Protein AF-A0A9Y3VKE6-F1 (afdb_monomer_lite)

Radius of gyration: 91.49 Å; chains: 1; bounding box: 164×76×269 Å

pLDDT: mean 77.73, std 25.49, range [24.27, 98.69]

Foldseek 3Di:
DVVVVVVVVVVVVVVVVVVVVVVVVVVVVVCVVCVVVVVVVVVVVVVVVVVVVVVVVVVVVVVVVVVLVVLVVVLVVVCVVCVVVVNDPCNVVSVVVNVVVVVVVVVVVVVVVVVVVVVVVVVVVVVVVVVVVVVVVVVVVVVVVVVVVVVVVVVVVVVVVVVVVVVVVVVVVVVVVVVVVVVVVVVVVVVVVVVVVVVVVVVVVVVVVVVVVVVVVVVVVVVVVVVVVVVVVVVVVVVVVVVVVVVVVVVVVVVVVVVVVVVVVVVVVVVVVVVVVVVVVVVVVVVPPPDDDDDDDDDDDDDDDDDDDDDDDDDDDDDDDDDDDDDDDDDDDDDDDYDDYDDDDDDDDDDDDDDDDDDDDDDDDDDDDDDDDDDDDDDDDD

Structure (mmCIF, N/CA/C/O backbone):
data_AF-A0A9Y3VKE6-F1
#
_entry.id   AF-A0A9Y3VKE6-F1
#
loop_
_atom_site.group_PDB
_atom_site.id
_atom_site.type_symbol
_atom_site.label_atom_id
_atom_site.label_alt_id
_atom_site.label_comp_id
_atom_site.label_asym_id
_atom_site.label_entity_id
_atom_site.label_seq_id
_atom_site.pdbx_PDB_ins_code
_atom_site.Cartn_x
_atom_site.Cartn_y
_atom_site.Cartn_z
_atom_site.occupancy
_atom_site.B_iso_or_equiv
_atom_site.auth_seq_id
_atom_site.auth_comp_id
_atom_site.auth_asym_id
_atom_site.auth_atom_id
_atom_site.pdbx_PDB_model_num
ATOM 1 N N . MET A 1 1 ? -15.336 -32.122 2.899 1.00 68.00 1 MET A N 1
ATOM 2 C CA . MET A 1 1 ? -15.770 -31.440 1.660 1.00 68.00 1 MET A CA 1
ATOM 3 C C . MET A 1 1 ? -15.171 -30.043 1.487 1.00 68.00 1 MET A C 1
ATOM 5 O O . MET A 1 1 ? -14.269 -29.913 0.678 1.00 68.00 1 MET A O 1
ATOM 9 N N . MET A 1 2 ? -15.582 -28.998 2.226 1.00 76.81 2 MET A N 1
ATOM 10 C CA . MET A 1 2 ? -15.046 -27.628 2.015 1.00 76.81 2 MET A CA 1
ATOM 11 C C . MET A 1 2 ? -13.521 -27.511 2.219 1.00 76.81 2 MET A C 1
ATOM 13 O O . MET A 1 2 ? -12.844 -26.881 1.415 1.00 76.81 2 MET A O 1
ATOM 17 N N . LEU A 1 3 ? -12.967 -28.160 3.251 1.00 85.62 3 LEU A N 1
ATOM 18 C CA . LEU A 1 3 ? -11.519 -28.154 3.521 1.00 85.62 3 LEU A CA 1
ATOM 19 C C . LEU A 1 3 ? -10.708 -28.905 2.454 1.00 85.62 3 LEU A C 1
ATOM 21 O O . LEU A 1 3 ? -9.633 -28.457 2.075 1.00 85.62 3 LEU A O 1
ATOM 25 N N . GLU A 1 4 ? -11.242 -30.008 1.932 1.00 89.69 4 GLU A N 1
ATOM 26 C CA . GLU A 1 4 ? -10.601 -30.796 0.869 1.00 89.69 4 GLU A CA 1
ATOM 27 C C . GLU A 1 4 ? -10.610 -30.036 -0.459 1.00 89.69 4 GLU A C 1
ATOM 29 O O . GLU A 1 4 ? -9.604 -30.013 -1.158 1.00 89.69 4 GLU A O 1
ATOM 34 N N . VAL A 1 5 ? -11.707 -29.340 -0.779 1.00 89.50 5 VAL A N 1
ATOM 35 C CA . VAL A 1 5 ? -11.789 -28.472 -1.964 1.00 89.50 5 VAL A CA 1
ATOM 36 C C . VAL A 1 5 ? -10.788 -27.317 -1.865 1.00 89.50 5 VAL A C 1
ATOM 38 O O . VAL A 1 5 ? -10.131 -26.997 -2.853 1.00 89.50 5 VAL A O 1
ATOM 41 N N . SER A 1 6 ? -10.621 -26.714 -0.686 1.00 91.69 6 SER A N 1
ATOM 42 C CA . SER A 1 6 ? -9.603 -25.678 -0.468 1.00 91.69 6 SER A CA 1
ATOM 43 C C . SER A 1 6 ? -8.174 -26.226 -0.557 1.00 91.69 6 SER A C 1
ATOM 45 O O . SER A 1 6 ? -7.322 -25.584 -1.166 1.00 91.69 6 SER A O 1
ATOM 47 N N . ALA A 1 7 ? -7.913 -27.422 -0.020 1.00 92.69 7 ALA A N 1
ATOM 48 C CA . ALA A 1 7 ? -6.606 -28.074 -0.110 1.00 92.69 7 ALA A CA 1
ATOM 49 C C . ALA A 1 7 ? -6.239 -28.437 -1.559 1.00 92.69 7 ALA A C 1
ATOM 51 O O . ALA A 1 7 ? -5.121 -28.172 -1.994 1.00 92.69 7 ALA A O 1
ATOM 52 N N . LEU A 1 8 ? -7.193 -28.967 -2.331 1.00 94.75 8 LEU A N 1
ATOM 53 C CA . LEU A 1 8 ? -6.999 -29.275 -3.749 1.00 94.75 8 LEU A CA 1
ATOM 54 C C . LEU A 1 8 ? -6.775 -28.008 -4.581 1.00 94.75 8 LEU A C 1
ATOM 56 O O . LEU A 1 8 ? -5.893 -27.989 -5.431 1.00 94.75 8 LEU A O 1
ATOM 60 N N . ARG A 1 9 ? -7.509 -26.920 -4.311 1.00 93.81 9 ARG A N 1
ATOM 61 C CA . ARG A 1 9 ? -7.275 -25.625 -4.976 1.00 93.81 9 ARG A CA 1
ATOM 62 C C . ARG A 1 9 ? -5.885 -25.062 -4.676 1.00 93.81 9 ARG A C 1
ATOM 64 O O . ARG A 1 9 ? -5.246 -24.546 -5.584 1.00 93.81 9 ARG A O 1
ATOM 71 N N . ALA A 1 10 ? -5.406 -25.192 -3.439 1.00 92.56 10 ALA A N 1
ATOM 72 C CA . ALA A 1 10 ? -4.054 -24.776 -3.071 1.00 92.56 10 ALA A CA 1
ATOM 73 C C . ALA A 1 10 ? -2.979 -25.628 -3.767 1.00 92.56 10 ALA A C 1
ATOM 75 O O . ALA A 1 10 ? -1.988 -25.086 -4.247 1.00 92.56 10 ALA A O 1
ATOM 76 N N . GLN A 1 11 ? -3.191 -26.944 -3.880 1.00 95.06 11 GLN A N 1
ATOM 77 C CA . GLN A 1 11 ? -2.286 -27.829 -4.621 1.00 95.06 11 GLN A CA 1
ATOM 78 C C . GLN A 1 11 ? -2.259 -27.517 -6.120 1.00 95.06 11 GLN A C 1
ATOM 80 O O . GLN A 1 11 ? -1.184 -27.499 -6.707 1.00 95.06 11 GLN A O 1
ATOM 85 N N . VAL A 1 12 ? -3.411 -27.234 -6.737 1.00 95.50 12 VAL A N 1
ATOM 86 C CA . VAL A 1 12 ? -3.474 -26.819 -8.148 1.00 95.50 12 VAL A CA 1
ATOM 87 C C . VAL A 1 12 ? -2.719 -25.509 -8.356 1.00 95.50 12 VAL A C 1
ATOM 89 O O . VAL A 1 12 ? -1.879 -25.447 -9.244 1.00 95.50 12 VAL A O 1
ATOM 92 N N . ALA A 1 13 ? -2.936 -24.508 -7.499 1.00 94.00 13 ALA A N 1
ATOM 93 C CA . ALA A 1 13 ? -2.214 -23.239 -7.581 1.00 94.00 13 ALA A CA 1
ATOM 94 C C . ALA A 1 13 ? -0.691 -23.419 -7.426 1.00 94.00 13 ALA A C 1
ATOM 96 O O . ALA A 1 13 ? 0.078 -22.834 -8.183 1.00 94.00 13 ALA A O 1
ATOM 97 N N . HIS A 1 14 ? -0.251 -24.273 -6.497 1.00 95.44 14 HIS A N 1
ATOM 98 C CA . HIS A 1 14 ? 1.167 -24.595 -6.317 1.00 95.44 14 HIS A CA 1
ATOM 99 C C . HIS A 1 14 ? 1.769 -25.278 -7.551 1.00 95.44 14 HIS A C 1
ATOM 101 O O . HIS A 1 14 ? 2.845 -24.905 -8.005 1.00 95.44 14 HIS A O 1
ATOM 107 N N . LEU A 1 15 ? 1.070 -26.261 -8.125 1.00 96.69 15 LEU A N 1
ATOM 108 C CA . LEU A 1 15 ? 1.522 -26.955 -9.334 1.00 96.69 15 LEU A CA 1
ATOM 109 C C . LEU A 1 15 ? 1.546 -26.027 -10.558 1.00 96.69 15 LEU A C 1
ATOM 111 O O . LEU A 1 15 ? 2.424 -26.154 -11.409 1.00 96.69 15 LEU A O 1
ATOM 115 N N . GLU A 1 16 ? 0.602 -25.090 -10.656 1.00 96.19 16 GLU A N 1
ATOM 116 C CA . GLU A 1 16 ? 0.608 -24.048 -11.686 1.00 96.19 16 GLU A CA 1
ATOM 117 C C . GLU A 1 16 ? 1.823 -23.123 -11.535 1.00 96.19 16 GLU A C 1
ATOM 119 O O . GLU A 1 16 ? 2.489 -22.825 -12.528 1.00 96.19 16 GLU A O 1
ATOM 124 N N . GLU A 1 17 ? 2.168 -22.731 -10.308 1.00 94.69 17 GLU A N 1
ATOM 125 C CA . GLU A 1 17 ? 3.349 -21.914 -10.015 1.00 94.69 17 GLU A CA 1
ATOM 126 C C . GLU A 1 17 ? 4.661 -22.665 -10.303 1.00 94.69 17 GLU A C 1
ATOM 128 O O . GLU A 1 17 ? 5.557 -22.127 -10.955 1.00 94.69 17 GLU A O 1
ATOM 133 N N . GLU A 1 18 ? 4.770 -23.937 -9.912 1.00 95.44 18 GLU A N 1
ATOM 134 C CA . GLU A 1 18 ? 5.919 -24.789 -10.248 1.00 95.44 18 GLU A CA 1
ATOM 135 C C . GLU A 1 18 ? 6.073 -24.986 -11.757 1.00 95.44 18 GLU A C 1
ATOM 137 O O . GLU A 1 18 ? 7.188 -24.921 -12.277 1.00 95.44 18 GLU A O 1
ATOM 142 N N . LYS A 1 19 ? 4.965 -25.184 -12.479 1.00 95.94 19 LYS A N 1
ATOM 143 C CA . LYS A 1 19 ? 4.977 -25.279 -13.940 1.00 95.94 19 LYS A CA 1
ATOM 144 C C . LYS A 1 19 ? 5.529 -23.996 -14.562 1.00 95.94 19 LYS A C 1
ATOM 146 O O . LYS A 1 19 ? 6.413 -24.084 -15.412 1.00 95.94 19 LYS A O 1
ATOM 151 N N . ILE A 1 20 ? 5.039 -22.829 -14.137 1.00 95.81 20 ILE A N 1
ATOM 152 C CA . ILE A 1 20 ? 5.522 -21.531 -14.630 1.00 95.81 20 ILE A CA 1
ATOM 153 C C . ILE A 1 20 ? 7.021 -21.384 -14.336 1.00 95.81 20 ILE A C 1
ATOM 155 O O . ILE A 1 20 ? 7.796 -21.078 -15.241 1.00 95.81 20 ILE A O 1
ATOM 159 N N . ASN A 1 21 ? 7.455 -21.700 -13.114 1.00 95.88 21 ASN A N 1
ATOM 160 C CA . ASN A 1 21 ? 8.865 -21.641 -12.724 1.00 95.88 21 ASN A CA 1
ATOM 161 C C . ASN A 1 21 ? 9.752 -22.564 -13.578 1.00 95.88 21 ASN A C 1
ATOM 163 O O . ASN A 1 21 ? 10.841 -22.170 -14.003 1.00 95.88 21 ASN A O 1
ATOM 167 N N . LEU A 1 22 ? 9.302 -23.789 -13.861 1.00 96.00 22 LEU A N 1
ATOM 168 C CA . LEU A 1 22 ? 10.032 -24.734 -14.708 1.00 96.00 22 LEU A CA 1
ATOM 169 C C . LEU A 1 22 ? 10.090 -24.271 -16.168 1.00 96.00 22 LEU A C 1
ATOM 171 O O . LEU A 1 22 ? 11.137 -24.399 -16.804 1.00 96.00 22 LEU A O 1
ATOM 175 N N . GLU A 1 23 ? 9.005 -23.710 -16.703 1.00 95.44 23 GLU A N 1
ATOM 176 C CA . GLU A 1 23 ? 8.977 -23.128 -18.049 1.00 95.44 23 GLU A CA 1
ATOM 177 C C . GLU A 1 23 ? 9.938 -21.933 -18.166 1.00 95.44 23 GLU A C 1
ATOM 179 O O . GLU A 1 23 ? 10.671 -21.821 -19.154 1.00 95.44 23 GLU A O 1
ATOM 184 N N . GLU A 1 24 ? 10.010 -21.080 -17.141 1.00 94.94 24 GLU A N 1
ATOM 185 C CA . GLU A 1 24 ? 10.963 -19.971 -17.075 1.00 94.94 24 GLU A CA 1
ATOM 186 C C . GLU A 1 24 ? 12.415 -20.458 -17.013 1.00 94.94 24 GLU A C 1
ATOM 188 O O . GLU A 1 24 ? 13.258 -19.980 -17.779 1.00 94.94 24 GLU A O 1
ATOM 193 N N . GLN A 1 25 ? 12.714 -21.444 -16.162 1.00 95.06 25 GLN A N 1
ATOM 194 C CA . GLN A 1 25 ? 14.045 -22.054 -16.073 1.00 95.06 25 GLN A CA 1
ATOM 195 C C . GLN A 1 25 ? 14.454 -22.715 -17.390 1.00 95.06 25 GLN A C 1
ATOM 197 O O . GLN A 1 25 ? 15.571 -22.511 -17.873 1.00 95.06 25 GLN A O 1
ATOM 202 N N . LEU A 1 26 ? 13.545 -23.457 -18.024 1.00 94.12 26 LEU A N 1
ATOM 203 C CA . LEU A 1 26 ? 13.772 -24.034 -19.343 1.00 94.12 26 LEU A CA 1
ATOM 204 C C . LEU A 1 26 ? 14.081 -22.917 -20.352 1.00 94.12 26 LEU A C 1
ATOM 206 O O . LEU A 1 26 ? 15.098 -22.970 -21.045 1.00 94.12 26 LEU A O 1
ATOM 210 N N . GLY A 1 27 ? 13.279 -21.851 -20.375 1.00 94.56 27 GLY A N 1
ATOM 211 C CA . GLY A 1 27 ? 13.509 -20.680 -21.218 1.00 94.56 27 GLY A CA 1
ATOM 212 C C . GLY A 1 27 ? 14.872 -20.013 -20.987 1.00 94.56 27 GLY A C 1
ATOM 213 O O . GLY A 1 27 ? 15.529 -19.612 -21.953 1.00 94.56 27 GLY A O 1
ATOM 214 N N . LEU A 1 28 ? 15.328 -19.921 -19.735 1.00 94.31 28 LEU A N 1
ATOM 215 C CA . LEU A 1 28 ? 16.652 -19.404 -19.379 1.00 94.31 28 LEU A CA 1
ATOM 216 C C . LEU A 1 28 ? 17.769 -20.316 -19.889 1.00 94.31 28 LEU A C 1
ATOM 218 O O . LEU A 1 28 ? 18.656 -19.834 -20.589 1.00 94.31 28 LEU A O 1
ATOM 222 N N . THR A 1 29 ? 17.691 -21.626 -19.649 1.00 93.69 29 THR A N 1
ATOM 223 C CA . THR A 1 29 ? 18.711 -22.579 -20.126 1.00 93.69 29 THR A CA 1
ATOM 224 C C . THR A 1 29 ? 18.818 -22.606 -21.656 1.00 93.69 29 THR A C 1
ATOM 226 O O . THR A 1 29 ? 19.921 -22.681 -22.204 1.00 93.69 29 THR A O 1
ATOM 229 N N . PHE A 1 30 ? 17.698 -22.468 -22.377 1.00 93.88 30 PHE A N 1
ATOM 230 C CA . PHE A 1 30 ? 17.709 -22.294 -23.832 1.00 93.88 30 PHE A CA 1
ATOM 231 C C . PHE A 1 30 ? 18.416 -20.997 -24.235 1.00 93.88 30 PHE A C 1
ATOM 233 O O . PHE A 1 30 ? 19.289 -21.010 -25.105 1.00 93.88 30 PHE A O 1
ATOM 240 N N . LYS A 1 31 ? 18.092 -19.871 -23.592 1.00 92.94 31 LYS A N 1
ATOM 241 C CA . LYS A 1 31 ? 18.770 -18.598 -23.868 1.00 92.94 31 LYS A CA 1
ATOM 242 C C . LYS A 1 31 ? 20.269 -18.699 -23.591 1.00 92.94 31 LYS A C 1
ATOM 244 O O . LYS A 1 31 ? 21.055 -18.291 -24.438 1.00 92.94 31 LYS A O 1
ATOM 249 N N . GLU A 1 32 ? 20.682 -19.291 -22.479 1.00 94.00 32 GLU A N 1
ATOM 250 C CA . GLU A 1 32 ? 22.095 -19.469 -22.127 1.00 94.00 32 GLU A CA 1
ATOM 251 C C . GLU A 1 32 ? 22.866 -20.294 -23.162 1.00 94.00 32 GLU A C 1
ATOM 253 O O . GLU A 1 32 ? 23.988 -19.933 -23.516 1.00 94.00 32 GLU A O 1
ATOM 258 N N . ARG A 1 33 ? 22.260 -21.357 -23.707 1.00 93.44 33 ARG A N 1
ATOM 259 C CA . ARG A 1 33 ? 22.900 -22.211 -24.721 1.00 93.44 33 ARG A CA 1
ATOM 260 C C . ARG A 1 33 ? 22.969 -21.555 -26.097 1.00 93.44 33 ARG A C 1
ATOM 262 O O . ARG A 1 33 ? 24.006 -21.604 -26.755 1.00 93.44 33 ARG A O 1
ATOM 269 N N . TYR A 1 34 ? 21.873 -20.951 -26.552 1.00 93.00 34 TYR A N 1
ATOM 270 C CA . TYR A 1 34 ? 21.755 -20.506 -27.944 1.00 93.00 34 TYR A CA 1
ATOM 271 C C . TYR A 1 34 ? 22.132 -19.039 -28.151 1.00 93.00 34 TYR A C 1
ATOM 273 O O . TYR A 1 34 ? 22.625 -18.682 -29.219 1.00 93.00 34 TYR A O 1
ATOM 281 N N . HIS A 1 35 ? 21.966 -18.172 -27.153 1.00 93.69 35 HIS A N 1
ATOM 282 C CA . HIS A 1 35 ? 22.247 -16.746 -27.308 1.00 93.69 35 HIS A CA 1
ATOM 283 C C . HIS A 1 35 ? 23.732 -16.433 -27.589 1.00 93.69 35 HIS A C 1
ATOM 285 O O . HIS A 1 35 ? 23.993 -15.609 -28.471 1.00 93.69 35 HIS A O 1
ATOM 291 N N . PRO A 1 36 ? 24.725 -17.082 -26.942 1.00 95.25 36 PRO A N 1
ATOM 292 C CA . PRO A 1 36 ? 26.133 -16.905 -27.303 1.00 95.25 36 PRO A CA 1
ATOM 293 C C . PRO A 1 36 ? 26.433 -17.379 -28.727 1.00 95.25 36 PRO A C 1
ATOM 295 O O . PRO A 1 36 ? 27.157 -16.699 -29.452 1.00 95.25 36 PRO A O 1
ATOM 298 N N . LEU A 1 37 ? 25.832 -18.497 -29.152 1.00 96.50 37 LEU A N 1
ATOM 299 C CA . LEU A 1 37 ? 26.001 -19.043 -30.499 1.00 96.50 37 LEU A CA 1
ATOM 300 C C . LEU A 1 37 ? 25.438 -18.093 -31.561 1.00 96.50 37 LEU A C 1
ATOM 302 O O . LEU A 1 37 ? 26.116 -17.783 -32.537 1.00 96.50 37 LEU A O 1
ATOM 306 N N . VAL A 1 38 ? 24.228 -17.576 -31.342 1.00 95.94 38 VAL A N 1
ATOM 307 C CA . VAL A 1 38 ? 23.587 -16.597 -32.228 1.00 95.94 38 VAL A CA 1
ATOM 308 C C . VAL A 1 38 ? 24.407 -15.307 -32.287 1.00 95.94 38 VAL A C 1
ATOM 310 O O . VAL A 1 38 ? 24.688 -14.805 -33.375 1.00 95.94 38 VAL A O 1
ATOM 313 N N . ARG A 1 39 ? 24.870 -14.791 -31.140 1.00 94.50 39 ARG A N 1
ATOM 314 C CA . ARG A 1 39 ? 25.771 -13.625 -31.095 1.00 94.50 39 ARG A CA 1
ATOM 315 C C . ARG A 1 39 ? 27.068 -13.869 -31.861 1.00 94.50 39 ARG A C 1
ATOM 317 O O . ARG A 1 39 ? 27.514 -12.980 -32.585 1.00 94.50 39 ARG A O 1
ATOM 324 N N . HIS A 1 40 ? 27.665 -15.050 -31.715 1.00 96.25 40 HIS A N 1
ATOM 325 C CA . HIS A 1 40 ? 28.881 -15.416 -32.429 1.00 96.25 40 HIS A CA 1
ATOM 326 C C . HIS A 1 40 ? 28.641 -15.486 -33.941 1.00 96.25 40 HIS A C 1
ATOM 328 O O . HIS A 1 40 ? 29.390 -14.870 -34.695 1.00 96.25 40 HIS A O 1
ATOM 334 N N . LEU A 1 41 ? 27.560 -16.139 -34.380 1.00 97.00 41 LEU A N 1
ATOM 335 C CA . LEU A 1 41 ? 27.170 -16.206 -35.789 1.00 97.00 41 LEU A CA 1
ATOM 336 C C . LEU A 1 41 ? 27.017 -14.804 -36.389 1.00 97.00 41 LEU A C 1
ATOM 338 O O . LEU A 1 41 ? 27.639 -14.503 -37.406 1.00 97.00 41 LEU A O 1
ATOM 342 N N . PHE A 1 42 ? 26.260 -13.920 -35.731 1.00 94.69 42 PHE A N 1
ATOM 343 C CA . PHE A 1 42 ? 26.096 -12.543 -36.196 1.00 94.69 42 PHE A CA 1
ATOM 344 C C . PHE A 1 42 ? 27.420 -11.777 -36.231 1.00 94.69 42 PHE A C 1
ATOM 346 O O . PHE A 1 42 ? 27.687 -11.088 -37.213 1.00 94.69 42 PHE A O 1
ATOM 353 N N . SER A 1 43 ? 28.269 -11.919 -35.211 1.00 95.00 43 SER A N 1
ATOM 354 C CA . SER A 1 43 ? 29.599 -11.298 -35.190 1.00 95.00 43 SER A CA 1
ATOM 355 C C . SER A 1 43 ? 30.439 -11.735 -36.394 1.00 95.00 43 SER A C 1
ATOM 357 O O . SER A 1 43 ? 30.965 -10.893 -37.123 1.00 95.00 43 SER A O 1
ATOM 359 N N . THR A 1 44 ? 30.489 -13.039 -36.673 1.00 96.50 44 THR A N 1
ATOM 360 C CA . THR A 1 44 ? 31.227 -13.603 -37.810 1.00 96.50 44 THR A CA 1
ATOM 361 C C . THR A 1 44 ? 30.646 -13.141 -39.149 1.00 96.50 44 THR A C 1
ATOM 363 O O . THR A 1 44 ? 31.400 -12.736 -40.035 1.00 96.50 44 THR A O 1
ATOM 366 N N . CYS A 1 45 ? 29.318 -13.107 -39.301 1.00 95.19 45 CYS A N 1
ATOM 367 C CA . CYS A 1 45 ? 28.664 -12.577 -40.502 1.00 95.19 45 CYS A CA 1
ATOM 368 C C . CYS A 1 45 ? 28.984 -11.091 -40.729 1.00 95.19 45 CYS A C 1
ATOM 370 O O . CYS A 1 45 ? 29.274 -10.690 -41.857 1.00 95.19 45 CYS A O 1
ATOM 372 N N . ILE A 1 46 ? 28.975 -10.274 -39.669 1.00 92.75 46 ILE A N 1
ATOM 373 C CA . ILE A 1 46 ? 29.325 -8.848 -39.737 1.00 92.75 46 ILE A CA 1
ATOM 374 C C . ILE A 1 46 ? 30.789 -8.677 -40.157 1.00 92.75 46 ILE A C 1
ATOM 376 O O . ILE A 1 46 ? 31.084 -7.859 -41.028 1.00 92.75 46 ILE A O 1
ATOM 380 N N . GLN A 1 47 ? 31.704 -9.467 -39.590 1.00 94.88 47 GLN A N 1
ATOM 381 C CA . GLN A 1 47 ? 33.124 -9.430 -39.950 1.00 94.88 47 GLN A CA 1
ATOM 382 C C . GLN A 1 47 ? 33.360 -9.844 -41.407 1.00 94.88 47 GLN A C 1
ATOM 384 O O . GLN A 1 47 ? 34.092 -9.163 -42.128 1.00 94.88 47 GLN A O 1
ATOM 389 N N . LEU A 1 48 ? 32.723 -10.927 -41.862 1.00 95.50 48 LEU A N 1
ATOM 390 C CA . LEU A 1 48 ? 32.824 -11.391 -43.247 1.00 95.50 48 LEU A CA 1
ATOM 391 C C . LEU A 1 48 ? 32.320 -10.317 -44.216 1.00 95.50 48 LEU A C 1
ATOM 393 O O . LEU A 1 48 ? 32.999 -9.996 -45.191 1.00 95.50 48 LEU A O 1
ATOM 397 N N . LYS A 1 49 ? 31.169 -9.711 -43.906 1.00 93.31 49 LYS A N 1
ATOM 398 C CA . LYS A 1 49 ? 30.606 -8.609 -44.686 1.00 93.31 49 LYS A CA 1
ATOM 399 C C . LYS A 1 49 ? 31.547 -7.409 -44.734 1.00 93.31 49 LYS A C 1
ATOM 401 O O . LYS A 1 49 ? 31.807 -6.895 -45.814 1.00 93.31 49 LYS A O 1
ATOM 406 N N . ALA A 1 50 ? 32.129 -7.012 -43.603 1.00 90.19 50 ALA A N 1
ATOM 407 C CA . ALA A 1 50 ? 33.083 -5.908 -43.559 1.00 90.19 50 ALA A CA 1
ATOM 408 C C . ALA A 1 50 ? 34.311 -6.156 -44.457 1.00 90.19 50 ALA A C 1
ATOM 410 O O . ALA A 1 50 ? 34.745 -5.244 -45.163 1.00 90.19 50 ALA A O 1
ATOM 411 N N . ARG A 1 51 ? 34.844 -7.388 -44.480 1.00 93.00 51 ARG A N 1
ATOM 412 C CA . ARG A 1 51 ? 35.951 -7.773 -45.377 1.00 93.00 51 ARG A CA 1
ATOM 413 C C . ARG A 1 51 ? 35.529 -7.756 -46.846 1.00 93.00 51 ARG A C 1
ATOM 415 O O . ARG A 1 51 ? 36.272 -7.240 -47.680 1.00 93.00 51 ARG A O 1
ATOM 422 N N . LEU A 1 52 ? 34.343 -8.284 -47.152 1.00 93.62 52 LEU A N 1
ATOM 423 C CA . LEU A 1 52 ? 33.793 -8.289 -48.507 1.00 93.62 52 LEU A CA 1
ATOM 424 C C . LEU A 1 52 ? 33.554 -6.864 -49.021 1.00 93.62 52 LEU A C 1
ATOM 426 O O . LEU A 1 52 ? 33.870 -6.579 -50.167 1.00 93.62 52 LEU A O 1
ATOM 430 N N . ASP A 1 53 ? 33.074 -5.955 -48.172 1.00 88.44 53 ASP A N 1
ATOM 431 C CA . ASP A 1 53 ? 32.833 -4.556 -48.531 1.00 88.44 53 ASP A CA 1
ATOM 432 C C . ASP A 1 53 ? 34.141 -3.760 -48.710 1.00 88.44 53 ASP A C 1
ATOM 434 O O . ASP A 1 53 ? 34.176 -2.764 -49.439 1.00 88.44 53 ASP A O 1
ATOM 438 N N . GLU A 1 54 ? 35.226 -4.130 -48.022 1.00 91.19 54 GLU A N 1
ATOM 439 C CA . GLU A 1 54 ? 36.531 -3.468 -48.170 1.00 91.19 54 GLU A CA 1
ATOM 440 C C . GLU A 1 54 ? 37.250 -3.880 -49.462 1.00 91.19 54 GLU A C 1
ATOM 442 O O . GLU A 1 54 ? 37.915 -3.044 -50.071 1.00 91.19 54 GLU A O 1
ATOM 447 N N . TYR A 1 55 ? 37.070 -5.114 -49.943 1.00 92.38 55 TYR A N 1
ATOM 448 C CA . TYR A 1 55 ? 37.764 -5.608 -51.139 1.00 92.38 55 TYR A CA 1
ATOM 449 C C . TYR A 1 55 ? 37.499 -4.765 -52.411 1.00 92.38 55 TYR A C 1
ATOM 451 O O . TYR A 1 55 ? 38.466 -4.281 -53.006 1.00 92.38 55 TYR A O 1
ATOM 459 N N . PRO A 1 56 ? 36.244 -4.461 -52.815 1.00 88.69 56 PRO A N 1
ATOM 460 C CA . PRO A 1 56 ? 35.970 -3.588 -53.958 1.00 88.69 56 PRO A CA 1
ATOM 461 C C . PRO A 1 56 ? 36.483 -2.161 -53.760 1.00 88.69 56 PRO A C 1
ATOM 463 O O . PRO A 1 56 ? 36.851 -1.496 -54.730 1.00 88.69 56 PRO A O 1
ATOM 466 N N . ARG A 1 57 ? 36.499 -1.668 -52.512 1.00 85.38 57 ARG A N 1
ATOM 467 C CA . ARG A 1 57 ? 37.039 -0.343 -52.185 1.00 85.38 57 ARG A CA 1
ATOM 468 C C . ARG A 1 57 ? 38.547 -0.318 -52.386 1.00 85.38 57 ARG A C 1
ATOM 470 O O . ARG A 1 57 ? 39.035 0.601 -53.039 1.00 85.38 57 ARG A O 1
ATOM 477 N N . GLN A 1 58 ? 39.256 -1.332 -51.899 1.00 90.00 58 GLN A N 1
ATOM 478 C CA . GLN A 1 58 ? 40.695 -1.465 -52.086 1.00 90.00 58 GLN A CA 1
ATOM 479 C C . GLN A 1 58 ? 41.054 -1.616 -53.565 1.00 90.00 58 GLN A C 1
ATOM 481 O O . GLN A 1 58 ? 41.829 -0.820 -54.082 1.00 90.00 58 GLN A O 1
ATOM 486 N N . MET A 1 59 ? 40.386 -2.522 -54.281 1.00 91.31 59 MET A N 1
ATOM 487 C CA . MET A 1 59 ? 40.597 -2.712 -55.716 1.00 91.31 59 MET A CA 1
ATOM 488 C C . MET A 1 59 ? 40.364 -1.418 -56.508 1.00 91.31 59 MET A C 1
ATOM 490 O O . MET A 1 59 ? 41.146 -1.074 -57.390 1.00 91.31 59 MET A O 1
ATOM 494 N N . ARG A 1 60 ? 39.318 -0.646 -56.179 1.00 86.88 60 ARG A N 1
ATOM 495 C CA . ARG A 1 60 ? 39.063 0.652 -56.823 1.00 86.88 60 ARG A CA 1
ATOM 496 C C . ARG A 1 60 ? 40.188 1.657 -56.562 1.00 86.88 60 ARG A C 1
ATOM 498 O O . ARG A 1 60 ? 40.520 2.416 -57.474 1.00 86.88 60 ARG A O 1
ATOM 505 N N . ARG A 1 61 ? 40.761 1.681 -55.352 1.00 86.50 61 ARG A N 1
ATOM 506 C CA . ARG A 1 61 ? 41.928 2.523 -55.027 1.00 86.50 61 ARG A CA 1
ATOM 507 C C . ARG A 1 61 ? 43.140 2.091 -55.851 1.00 86.50 61 ARG A C 1
ATOM 509 O O . ARG A 1 61 ? 43.704 2.932 -56.542 1.00 86.50 61 ARG A O 1
ATOM 516 N N . ASP A 1 62 ? 43.461 0.800 -55.859 1.00 91.94 62 ASP A N 1
ATOM 517 C CA . ASP A 1 62 ? 44.620 0.249 -56.572 1.00 91.94 62 ASP A CA 1
ATOM 518 C C . ASP A 1 62 ? 44.530 0.513 -58.083 1.00 91.94 62 ASP A C 1
ATOM 520 O O . ASP A 1 62 ? 45.464 1.046 -58.685 1.00 91.94 62 ASP A O 1
ATOM 524 N N . ILE A 1 63 ? 43.366 0.251 -58.690 1.00 92.38 63 ILE A N 1
ATOM 525 C CA . ILE A 1 63 ? 43.107 0.557 -60.104 1.00 92.38 63 ILE A CA 1
ATOM 526 C C . ILE A 1 63 ? 43.243 2.061 -60.366 1.00 92.38 63 ILE A C 1
ATOM 528 O O . ILE A 1 63 ? 43.846 2.449 -61.364 1.00 92.38 63 ILE A O 1
ATOM 532 N N . SER A 1 64 ? 42.720 2.922 -59.486 1.00 85.88 64 SER A N 1
ATOM 533 C CA . SER A 1 64 ? 42.836 4.379 -59.660 1.00 85.88 64 SER A CA 1
ATOM 534 C C . SER A 1 64 ? 44.296 4.836 -59.648 1.00 85.88 64 SER A C 1
ATOM 536 O O . SER A 1 64 ? 44.683 5.643 -60.492 1.00 85.88 64 SER A O 1
ATOM 538 N N . VAL A 1 65 ? 45.120 4.284 -58.750 1.00 89.31 65 VAL A N 1
ATOM 539 C CA . VAL A 1 65 ? 46.562 4.569 -58.683 1.00 89.31 65 VAL A CA 1
ATOM 540 C C . VAL A 1 65 ? 47.266 4.117 -59.964 1.00 89.31 65 VAL A C 1
ATOM 542 O O . VAL A 1 65 ? 47.993 4.907 -60.566 1.00 89.31 65 VAL A O 1
ATOM 545 N N . ILE A 1 66 ? 47.015 2.886 -60.425 1.00 93.69 66 ILE A N 1
ATOM 546 C CA . ILE A 1 66 ? 47.618 2.347 -61.656 1.00 93.69 66 ILE A CA 1
ATOM 547 C C . ILE A 1 66 ? 47.222 3.193 -62.874 1.00 93.69 66 ILE A C 1
ATOM 549 O O . ILE A 1 66 ? 48.082 3.569 -63.668 1.00 93.69 66 ILE A O 1
ATOM 553 N N . VAL A 1 67 ? 45.938 3.538 -63.009 1.00 91.06 67 VAL A N 1
ATOM 554 C CA . VAL A 1 67 ? 45.424 4.344 -64.127 1.00 91.06 67 VAL A CA 1
ATOM 555 C C . VAL A 1 67 ? 46.013 5.754 -64.119 1.00 91.06 67 VAL A C 1
ATOM 557 O O . VAL A 1 67 ? 46.428 6.244 -65.170 1.00 91.06 67 VAL A O 1
ATOM 560 N N . ASN A 1 68 ? 46.075 6.412 -62.958 1.00 86.31 68 ASN A N 1
ATOM 561 C CA . ASN A 1 68 ? 46.638 7.759 -62.848 1.00 86.31 68 ASN A CA 1
ATOM 562 C C . ASN A 1 68 ? 48.138 7.765 -63.163 1.00 86.31 68 ASN A C 1
ATOM 564 O O . ASN A 1 68 ? 48.595 8.620 -63.922 1.00 86.31 68 ASN A O 1
ATOM 568 N N . ARG A 1 69 ? 48.881 6.769 -62.668 1.00 90.81 69 ARG A N 1
ATOM 569 C CA . ARG A 1 69 ? 50.300 6.585 -62.990 1.00 90.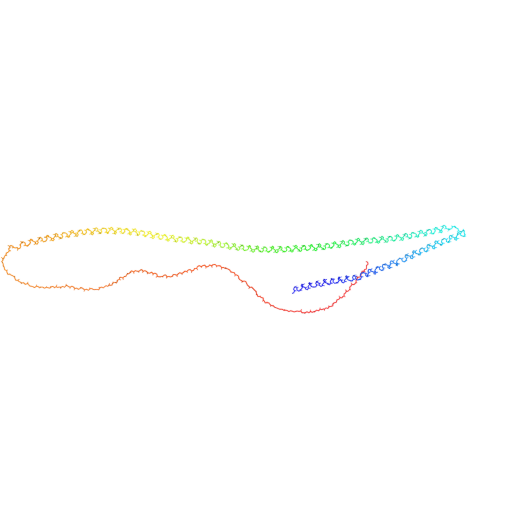81 69 ARG A CA 1
ATOM 570 C C . ARG A 1 69 ? 50.517 6.365 -64.487 1.00 90.81 69 ARG A C 1
ATOM 572 O O . ARG A 1 69 ? 51.319 7.068 -65.093 1.00 90.81 69 ARG A O 1
ATOM 579 N N . ALA A 1 70 ? 49.775 5.440 -65.098 1.00 93.06 70 ALA A N 1
ATOM 580 C CA . ALA A 1 70 ? 49.879 5.159 -66.529 1.00 93.06 70 ALA A CA 1
ATOM 581 C C . ALA A 1 70 ? 49.537 6.390 -67.387 1.00 93.06 70 ALA A C 1
ATOM 583 O O . ALA A 1 70 ? 50.192 6.638 -68.400 1.00 93.06 70 ALA A O 1
ATOM 584 N N . ARG A 1 71 ? 48.545 7.191 -66.968 1.00 88.62 71 ARG A N 1
ATOM 585 C CA . ARG A 1 71 ? 48.201 8.456 -67.628 1.00 88.62 71 ARG A CA 1
ATOM 586 C C . ARG A 1 71 ? 49.345 9.469 -67.535 1.00 88.62 71 ARG A C 1
ATOM 588 O O . ARG A 1 71 ? 49.713 10.017 -68.569 1.00 88.62 71 ARG A O 1
ATOM 595 N N . GLY A 1 72 ? 49.917 9.674 -66.347 1.00 87.62 72 GLY A N 1
ATOM 596 C CA . GLY A 1 72 ? 51.056 10.578 -66.146 1.00 87.62 72 GLY A CA 1
ATOM 597 C C . GLY A 1 72 ? 52.263 10.178 -66.998 1.00 87.62 72 GLY A C 1
ATOM 598 O O . GLY A 1 72 ? 52.743 10.967 -67.807 1.00 87.62 72 GLY A O 1
ATOM 599 N N . GLU A 1 73 ? 52.666 8.904 -66.932 1.00 91.50 73 GLU A N 1
ATOM 600 C CA . GLU A 1 73 ? 53.755 8.369 -67.759 1.00 91.50 73 GLU A CA 1
ATOM 601 C C . GLU A 1 73 ? 53.472 8.504 -69.268 1.00 91.50 73 GLU A C 1
ATOM 603 O O . GLU A 1 73 ? 54.390 8.728 -70.061 1.00 91.50 73 GLU A O 1
ATOM 608 N N . GLY A 1 74 ? 52.210 8.356 -69.686 1.00 90.50 74 GLY A N 1
ATOM 609 C CA . GLY A 1 74 ? 51.773 8.554 -71.068 1.00 90.50 74 GLY A CA 1
ATOM 610 C C . GLY A 1 74 ? 51.928 10.003 -71.532 1.00 90.50 74 GLY A C 1
ATOM 611 O O . GLY A 1 74 ? 52.511 10.244 -72.590 1.00 90.50 74 GLY A O 1
ATOM 612 N N . VAL A 1 75 ? 51.472 10.966 -70.726 1.00 87.25 75 VAL A N 1
ATOM 613 C CA . VAL A 1 75 ? 51.631 12.406 -70.995 1.00 87.25 75 VAL A CA 1
ATOM 614 C C . VAL A 1 75 ? 53.114 12.775 -71.071 1.00 87.25 75 VAL A C 1
ATOM 616 O O . VAL A 1 75 ? 53.530 13.412 -72.039 1.00 87.25 75 VAL A O 1
ATOM 619 N N . ASP A 1 76 ? 53.940 12.286 -70.144 1.00 88.25 76 ASP A N 1
ATOM 620 C CA . ASP A 1 76 ? 55.389 12.516 -70.153 1.00 88.25 76 ASP A CA 1
ATOM 621 C C . ASP A 1 76 ? 56.057 11.986 -71.424 1.00 88.25 76 ASP A C 1
ATOM 623 O O . ASP A 1 76 ? 56.905 12.656 -72.023 1.00 88.25 76 ASP A O 1
ATOM 627 N N . LYS A 1 77 ? 55.681 10.777 -71.862 1.00 91.62 77 LYS A N 1
ATOM 628 C CA . LYS A 1 77 ? 56.184 10.176 -73.107 1.00 91.62 77 LYS A CA 1
ATOM 629 C C . LYS A 1 77 ? 55.760 10.993 -74.327 1.00 91.62 77 LYS A C 1
ATOM 631 O O . LYS A 1 77 ? 56.598 11.233 -75.195 1.00 91.62 77 LYS A O 1
ATOM 636 N N . ILE A 1 78 ? 54.508 11.457 -74.380 1.00 87.94 78 ILE A N 1
ATOM 637 C CA . ILE A 1 78 ? 53.993 12.302 -75.469 1.00 87.94 78 ILE A CA 1
ATOM 638 C C . ILE A 1 78 ? 54.740 13.636 -75.514 1.00 87.94 78 ILE A C 1
ATOM 640 O O . ILE A 1 78 ? 55.192 14.035 -76.584 1.00 87.94 78 ILE A O 1
ATOM 644 N N . ILE A 1 79 ? 54.942 14.296 -74.371 1.00 85.94 79 ILE A N 1
ATOM 645 C CA . ILE A 1 79 ? 55.695 15.555 -74.287 1.00 85.94 79 ILE A CA 1
ATOM 646 C C . ILE A 1 79 ? 57.145 15.342 -74.743 1.00 85.94 79 ILE A C 1
ATOM 648 O O . ILE A 1 79 ? 57.658 16.115 -75.554 1.00 85.94 79 ILE A O 1
ATOM 652 N N . LYS A 1 80 ? 57.814 14.279 -74.271 1.00 89.12 80 LYS A N 1
ATOM 653 C CA . LYS A 1 80 ? 59.180 13.923 -74.702 1.00 89.12 80 LYS A CA 1
ATOM 654 C C . LYS A 1 80 ? 59.249 13.668 -76.210 1.00 89.12 80 LYS A C 1
ATOM 656 O O . LYS A 1 80 ? 60.196 14.107 -76.856 1.00 89.12 80 LYS A O 1
ATOM 661 N N . LEU A 1 81 ? 58.253 12.989 -76.781 1.00 87.94 81 LEU A N 1
ATOM 662 C CA . LEU A 1 81 ? 58.170 12.736 -78.219 1.00 87.94 81 LEU A CA 1
ATOM 663 C C . LEU A 1 81 ? 57.963 14.038 -79.004 1.00 87.94 81 LEU A C 1
ATOM 665 O O . LEU A 1 81 ? 58.759 14.334 -79.889 1.00 87.94 81 LEU A O 1
ATOM 669 N N . LYS A 1 82 ? 56.968 14.850 -78.629 1.00 85.56 82 LYS A N 1
ATOM 670 C CA . LYS A 1 82 ? 56.675 16.165 -79.224 1.00 85.56 82 LYS A CA 1
ATOM 671 C C . LYS A 1 82 ? 57.911 17.076 -79.241 1.00 85.56 82 LYS A C 1
ATOM 673 O O . LYS A 1 82 ? 58.213 17.678 -80.271 1.00 85.56 82 LYS A O 1
ATOM 678 N N . LYS A 1 83 ? 58.681 17.099 -78.143 1.00 86.62 83 LYS A N 1
ATOM 679 C CA . LYS A 1 83 ? 59.963 17.824 -78.045 1.00 86.62 83 LYS A CA 1
ATOM 680 C C . LYS A 1 83 ? 61.003 17.338 -79.062 1.00 86.62 83 LYS A C 1
ATOM 682 O O . LYS A 1 83 ? 61.648 18.170 -79.687 1.00 86.62 83 LYS A O 1
ATOM 687 N N . ARG A 1 84 ? 61.149 16.021 -79.264 1.00 88.12 84 ARG A N 1
ATOM 688 C CA . ARG A 1 84 ? 62.119 15.451 -80.225 1.00 88.12 84 ARG A CA 1
ATOM 689 C C . ARG A 1 84 ? 61.826 15.809 -81.685 1.00 88.12 84 ARG A C 1
ATOM 691 O O . ARG A 1 84 ? 62.763 15.928 -82.460 1.00 88.12 84 ARG A O 1
ATOM 698 N N . TYR A 1 85 ? 60.558 16.002 -82.045 1.00 83.50 85 TYR A N 1
ATOM 699 C CA . TYR A 1 85 ? 60.132 16.333 -83.414 1.00 83.50 85 TYR A CA 1
ATOM 700 C C . TYR A 1 85 ? 59.857 17.835 -83.634 1.00 83.50 85 TYR A C 1
ATOM 702 O O . TYR A 1 85 ? 59.275 18.206 -84.648 1.00 83.50 85 TYR A O 1
ATOM 710 N N . GLY A 1 86 ? 60.231 18.710 -82.690 1.00 78.44 86 GLY A N 1
ATOM 711 C CA . GLY A 1 86 ? 60.090 20.168 -82.835 1.00 78.44 86 GLY A CA 1
ATOM 712 C C . GLY A 1 86 ? 58.650 20.704 -82.799 1.00 78.44 86 GLY A C 1
ATOM 713 O O . GLY A 1 86 ? 58.422 21.873 -83.100 1.00 78.44 86 GLY A O 1
ATOM 714 N N . CYS A 1 87 ? 57.664 19.887 -82.415 1.00 72.62 87 CYS A N 1
ATOM 715 C CA . CYS A 1 87 ? 56.253 20.272 -82.372 1.00 72.62 87 CYS A CA 1
ATOM 716 C C . CYS A 1 87 ? 55.816 20.552 -80.927 1.00 72.62 87 CYS A C 1
ATOM 718 O O . CYS A 1 87 ? 55.419 19.643 -80.202 1.00 72.62 87 CYS A O 1
ATOM 720 N N . THR A 1 88 ? 55.898 21.808 -80.481 1.00 72.81 88 THR A N 1
ATOM 721 C CA . THR A 1 88 ? 55.612 22.191 -79.080 1.00 72.81 88 THR A CA 1
ATOM 722 C C . THR A 1 88 ? 54.315 22.970 -78.871 1.00 72.81 88 THR A C 1
ATOM 724 O O . THR A 1 88 ? 53.948 23.209 -77.724 1.00 72.81 88 THR A O 1
ATOM 727 N N . LYS A 1 89 ? 53.588 23.313 -79.944 1.00 73.56 89 LYS A N 1
ATOM 728 C CA . LYS A 1 89 ? 52.424 24.227 -79.917 1.00 73.56 89 LYS A CA 1
ATOM 729 C C . LYS A 1 89 ? 51.247 23.776 -79.028 1.00 73.56 89 LYS A C 1
ATOM 731 O O . LYS A 1 89 ? 50.377 24.583 -78.744 1.00 73.56 89 LYS A O 1
ATOM 736 N N . ASP A 1 90 ? 51.216 22.513 -78.596 1.00 76.06 90 ASP A N 1
ATOM 737 C CA . ASP A 1 90 ? 50.106 21.898 -77.845 1.00 76.06 90 ASP A CA 1
ATOM 738 C C . ASP A 1 90 ? 50.597 21.095 -76.614 1.00 76.06 90 ASP A C 1
ATOM 740 O O . ASP A 1 90 ? 50.067 20.045 -76.258 1.00 76.06 90 ASP A O 1
ATOM 744 N N . ASN A 1 91 ? 51.698 21.512 -75.985 1.00 78.06 91 ASN A N 1
ATOM 745 C CA . ASN A 1 91 ? 52.120 20.909 -74.711 1.00 78.06 91 ASN A CA 1
ATOM 746 C C . ASN A 1 91 ? 51.330 21.484 -73.527 1.00 78.06 91 ASN A C 1
ATOM 748 O O . ASN A 1 91 ? 50.961 20.736 -72.622 1.00 78.06 91 ASN A O 1
ATOM 752 N N . ASP A 1 92 ? 51.000 2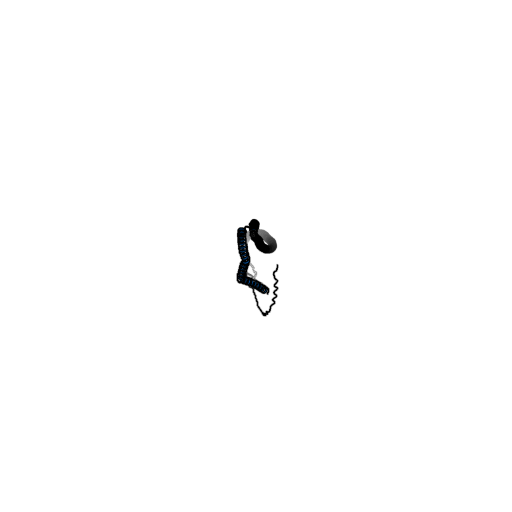2.775 -73.576 1.00 81.19 92 ASP A N 1
ATOM 753 C CA . ASP A 1 92 ? 50.266 23.464 -72.509 1.00 81.19 92 ASP A CA 1
ATOM 754 C C . ASP A 1 92 ? 48.824 22.951 -72.392 1.00 81.19 92 ASP A C 1
ATOM 756 O O . ASP A 1 92 ? 48.325 22.749 -71.287 1.00 81.19 92 ASP A O 1
ATOM 760 N N . GLY A 1 93 ? 48.174 22.635 -73.521 1.00 84.38 93 GLY A N 1
ATOM 761 C CA . GLY A 1 93 ? 46.846 22.010 -73.543 1.00 84.38 93 GLY A CA 1
ATOM 762 C C . GLY A 1 93 ? 46.829 20.612 -72.913 1.00 84.38 93 GLY A C 1
ATOM 763 O O . GLY A 1 93 ? 45.909 20.275 -72.157 1.00 84.38 93 GLY A O 1
ATOM 764 N N . LEU A 1 94 ? 47.875 19.811 -73.154 1.00 82.69 94 LEU A N 1
ATOM 765 C CA . LEU A 1 94 ? 48.051 18.494 -72.530 1.00 82.69 94 LEU A CA 1
ATOM 766 C C . LEU A 1 94 ? 48.317 18.607 -71.023 1.00 82.69 94 LEU A C 1
ATOM 768 O O . LEU A 1 94 ? 47.678 17.899 -70.243 1.00 82.69 94 LEU A O 1
ATOM 772 N N . ALA A 1 95 ? 49.205 19.515 -70.609 1.00 83.69 95 ALA A N 1
ATOM 773 C CA . ALA A 1 95 ? 49.504 19.766 -69.200 1.00 83.69 95 ALA A CA 1
ATOM 774 C C . ALA A 1 95 ? 48.271 20.283 -68.438 1.00 83.69 95 ALA A C 1
ATOM 776 O O . ALA A 1 95 ? 47.948 19.781 -67.364 1.00 83.69 95 ALA A O 1
ATOM 777 N N . LEU A 1 96 ? 47.514 21.211 -69.032 1.00 87.81 96 LEU A N 1
ATOM 778 C CA . LEU A 1 96 ? 46.260 21.714 -68.471 1.00 87.81 96 LEU A CA 1
ATOM 779 C C . LEU A 1 96 ? 45.205 20.608 -68.339 1.00 87.81 96 LEU A C 1
ATOM 781 O O . LEU A 1 96 ? 44.476 20.552 -67.350 1.00 87.81 96 LEU A O 1
ATOM 785 N N . THR A 1 97 ? 45.112 19.714 -69.325 1.00 86.50 97 THR A N 1
ATOM 786 C CA . THR A 1 97 ? 44.190 18.572 -69.265 1.00 86.50 97 THR A CA 1
ATOM 787 C C . THR A 1 97 ? 44.572 17.616 -68.138 1.00 86.50 97 THR A C 1
ATOM 789 O O . THR A 1 97 ? 43.688 17.147 -67.422 1.00 86.50 97 THR A O 1
ATOM 792 N N . GLN A 1 98 ? 45.866 17.353 -67.949 1.00 84.56 98 GLN A N 1
ATOM 793 C CA . GLN A 1 98 ? 46.370 16.532 -66.850 1.00 84.56 98 GLN A CA 1
ATOM 794 C C . GLN A 1 98 ? 46.051 17.166 -65.486 1.00 84.56 98 GLN A C 1
ATOM 796 O O . GLN A 1 98 ? 45.441 16.502 -64.648 1.00 84.56 98 GLN A O 1
ATOM 801 N N . LEU A 1 99 ? 46.329 18.462 -65.314 1.00 88.75 99 LEU A N 1
ATOM 802 C CA . LEU A 1 99 ? 46.016 19.215 -64.095 1.00 88.75 99 LEU A CA 1
ATOM 803 C C . LEU A 1 99 ? 44.517 19.158 -63.749 1.00 88.75 99 LEU A C 1
ATOM 805 O O . LEU A 1 99 ? 44.141 18.829 -62.628 1.00 88.75 99 LEU A O 1
ATOM 809 N N . LYS A 1 100 ? 43.636 19.379 -64.736 1.00 90.19 100 LYS A N 1
ATOM 810 C CA . LYS A 1 100 ? 42.178 19.260 -64.547 1.00 90.19 100 LYS A CA 1
ATOM 811 C C . LYS A 1 100 ? 41.751 17.851 -64.123 1.00 90.19 100 LYS A C 1
ATOM 813 O O . LYS A 1 100 ? 40.768 17.685 -63.403 1.00 90.19 100 LYS A O 1
ATOM 818 N N . LYS A 1 101 ? 42.439 16.802 -64.590 1.00 86.88 101 LYS A N 1
ATOM 819 C CA . LYS A 1 101 ? 42.141 15.417 -64.181 1.00 86.88 101 LYS A CA 1
ATOM 820 C C . LYS A 1 101 ? 42.595 15.131 -62.751 1.00 86.88 101 LYS A C 1
ATOM 822 O O . LYS A 1 101 ? 41.903 14.372 -62.074 1.00 86.88 101 LYS A O 1
ATOM 827 N N . GLU A 1 102 ? 43.703 15.717 -62.313 1.00 87.06 102 GLU A N 1
ATOM 828 C CA . GLU A 1 102 ? 44.191 15.640 -60.931 1.00 87.06 102 GLU A CA 1
ATOM 829 C C . GLU A 1 102 ? 43.242 16.366 -59.974 1.00 87.06 102 GLU A C 1
ATOM 831 O O . GLU A 1 102 ? 42.798 15.774 -58.994 1.00 87.06 102 GLU A O 1
ATOM 836 N N . GLU A 1 103 ? 42.796 17.573 -60.324 1.00 91.56 103 GLU A N 1
ATOM 837 C CA . GLU A 1 103 ? 41.795 18.321 -59.552 1.00 91.56 103 GLU A CA 1
ATOM 838 C C . GLU A 1 103 ? 40.483 17.531 -59.387 1.00 91.56 103 GLU A C 1
ATOM 840 O O . GLU A 1 103 ? 39.966 17.366 -58.281 1.00 91.56 103 GLU A 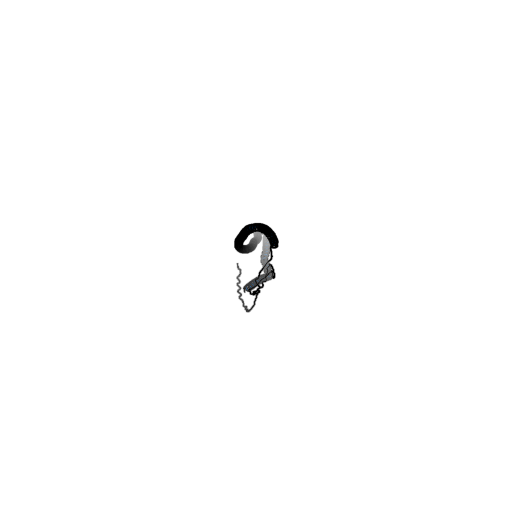O 1
ATOM 845 N N . VAL A 1 104 ? 39.969 16.941 -60.473 1.00 89.62 104 VAL A N 1
ATOM 846 C CA . VAL A 1 104 ? 38.782 16.070 -60.412 1.00 89.62 104 VAL A CA 1
ATOM 847 C C . VAL A 1 104 ? 39.026 14.827 -59.546 1.00 89.62 104 VAL A C 1
ATOM 849 O O . VAL A 1 104 ? 38.080 14.297 -58.957 1.00 89.62 104 VAL A O 1
ATOM 852 N N . HIS A 1 105 ? 40.257 14.317 -59.475 1.00 86.44 105 HIS A N 1
ATOM 853 C CA . HIS A 1 105 ? 40.589 13.191 -58.604 1.00 86.44 105 HIS A CA 1
ATOM 854 C C . HIS A 1 105 ? 40.550 13.592 -57.125 1.00 86.44 105 HIS A C 1
ATOM 856 O O . HIS A 1 105 ? 39.909 12.890 -56.340 1.00 86.44 105 HIS A O 1
ATOM 862 N N . GLU A 1 106 ? 41.130 14.738 -56.770 1.00 88.62 106 GLU A N 1
ATOM 863 C CA . GLU A 1 106 ? 41.101 15.272 -55.404 1.00 88.62 106 GLU A CA 1
ATOM 864 C C . GLU A 1 106 ? 39.674 15.566 -54.936 1.00 88.62 106 GLU A C 1
ATOM 866 O O . GLU A 1 106 ? 39.262 15.095 -53.874 1.00 88.62 106 GLU A O 1
ATOM 871 N N . LEU A 1 107 ? 38.854 16.208 -55.774 1.00 93.12 107 LEU A N 1
ATOM 872 C CA . LEU A 1 107 ? 37.441 16.449 -55.459 1.00 93.12 107 LEU A CA 1
ATOM 873 C C . LEU A 1 107 ? 36.660 15.142 -55.244 1.00 93.12 107 LEU A C 1
ATOM 875 O O . LEU A 1 107 ? 35.784 15.064 -54.381 1.00 93.12 107 LEU A O 1
ATOM 879 N N . LYS A 1 108 ? 36.977 14.076 -55.992 1.00 89.06 108 LYS A N 1
ATOM 880 C CA . LYS A 1 108 ? 36.373 12.750 -55.772 1.00 89.06 108 LYS A CA 1
ATOM 881 C C . LYS A 1 108 ? 36.807 12.137 -54.442 1.00 89.06 108 LYS A C 1
ATOM 883 O O . LYS A 1 108 ? 35.979 11.519 -53.766 1.00 89.06 108 LYS A O 1
ATOM 888 N N . LEU A 1 109 ? 38.075 12.292 -54.060 1.00 87.94 109 LEU A N 1
ATOM 889 C CA . LEU A 1 109 ? 38.576 11.837 -52.764 1.00 87.94 109 LEU A CA 1
ATOM 890 C C . LEU A 1 109 ? 37.897 12.604 -51.627 1.00 87.94 109 LEU A C 1
ATOM 892 O O . LEU A 1 109 ? 37.399 11.975 -50.692 1.00 87.94 109 LEU A O 1
ATOM 896 N N . GLU A 1 110 ? 37.789 13.925 -51.730 1.00 93.50 110 GLU A N 1
ATOM 897 C CA . GLU A 1 110 ? 37.088 14.757 -50.754 1.00 93.50 110 GLU A CA 1
ATOM 898 C C . GLU A 1 110 ? 35.608 14.377 -50.635 1.00 93.50 110 GLU A C 1
ATOM 900 O O . GLU A 1 110 ? 35.130 14.103 -49.533 1.00 93.50 110 GLU A O 1
ATOM 905 N N . ASN A 1 111 ? 34.896 14.233 -51.755 1.00 95.25 111 ASN A N 1
ATOM 906 C CA . ASN A 1 111 ? 33.495 13.808 -51.759 1.00 95.25 111 ASN A CA 1
ATOM 907 C C . ASN A 1 111 ? 33.314 12.433 -51.083 1.00 95.25 111 ASN A C 1
ATOM 909 O O . ASN A 1 111 ? 32.386 12.232 -50.293 1.00 95.25 111 ASN A O 1
ATOM 913 N N . SER A 1 112 ? 34.252 11.501 -51.296 1.00 89.62 112 SER A N 1
ATOM 914 C CA . SER A 1 112 ? 34.243 10.204 -50.609 1.00 89.62 112 SER A CA 1
ATOM 915 C C . SER A 1 112 ? 34.439 10.335 -49.090 1.00 89.62 112 SER A C 1
ATOM 917 O O . SER A 1 112 ? 33.739 9.671 -48.318 1.00 89.62 112 SER A O 1
ATOM 919 N N . ARG A 1 113 ? 35.329 11.235 -48.642 1.00 93.25 113 ARG A N 1
ATOM 920 C CA . ARG A 1 113 ? 35.569 11.527 -47.218 1.00 93.25 113 ARG A CA 1
ATOM 921 C C . ARG A 1 113 ? 34.339 12.173 -46.575 1.00 93.25 113 ARG A C 1
ATOM 923 O O . ARG A 1 113 ? 33.915 11.732 -45.507 1.00 93.25 113 ARG A O 1
ATOM 930 N N . LEU A 1 114 ? 33.724 13.149 -47.244 1.00 96.81 114 LEU A N 1
ATOM 931 C CA . LEU A 1 114 ? 32.498 13.814 -46.789 1.00 96.81 114 LEU A CA 1
ATOM 932 C C . LEU A 1 114 ? 31.321 12.837 -46.698 1.00 96.81 114 LEU A C 1
ATOM 934 O O . LEU A 1 114 ? 30.602 12.827 -45.699 1.00 96.81 114 LEU A O 1
ATOM 938 N N . THR A 1 115 ? 31.165 11.952 -47.683 1.00 95.12 115 THR A N 1
ATOM 939 C CA . THR A 1 115 ? 30.133 10.905 -47.660 1.00 95.12 115 THR A CA 1
ATOM 940 C C . THR A 1 115 ? 30.314 9.973 -46.458 1.00 95.12 115 THR A C 1
ATOM 942 O O . THR A 1 115 ? 29.348 9.669 -45.755 1.00 95.12 115 THR A O 1
ATOM 945 N N . ALA A 1 116 ? 31.552 9.568 -46.151 1.00 92.81 116 ALA A N 1
ATOM 946 C CA . ALA A 1 116 ? 31.842 8.755 -44.972 1.00 92.81 116 ALA A CA 1
ATOM 947 C C . ALA A 1 116 ? 31.512 9.487 -43.656 1.00 92.81 116 ALA A C 1
ATOM 949 O O . ALA A 1 116 ? 30.950 8.882 -42.740 1.00 92.81 116 ALA A O 1
ATOM 950 N N . LEU A 1 117 ? 31.815 10.787 -43.559 1.00 96.88 117 LEU A N 1
ATOM 951 C CA . LEU A 1 117 ? 31.453 11.614 -42.402 1.00 96.88 117 LEU A CA 1
ATOM 952 C C . LEU A 1 117 ? 29.934 11.758 -42.247 1.00 96.88 117 LEU A C 1
ATOM 954 O O . LEU A 1 117 ? 29.422 11.607 -41.139 1.00 96.88 117 LEU A O 1
ATOM 958 N N . LEU A 1 118 ? 29.198 11.960 -43.342 1.00 96.75 118 LEU A N 1
ATOM 959 C CA . LEU A 1 118 ? 27.734 11.998 -43.325 1.00 96.75 118 LEU A CA 1
ATOM 960 C C . LEU A 1 118 ? 27.134 10.678 -42.831 1.00 96.75 118 LEU A C 1
ATOM 962 O O . LEU A 1 118 ? 26.204 10.695 -42.024 1.00 96.75 118 LEU A O 1
ATOM 966 N N . CYS A 1 119 ? 27.675 9.532 -43.255 1.00 94.69 119 CYS A N 1
ATOM 967 C CA . CYS A 1 119 ? 27.252 8.227 -42.744 1.00 94.69 119 CYS A CA 1
ATOM 968 C C . CYS A 1 119 ? 27.510 8.089 -41.236 1.00 94.69 119 CYS A C 1
ATOM 970 O O . CYS A 1 119 ? 26.619 7.652 -40.507 1.00 94.69 119 CYS A O 1
ATOM 972 N N . LYS A 1 120 ? 28.682 8.521 -40.746 1.00 96.44 120 LYS A N 1
ATOM 973 C CA . LYS A 1 120 ? 28.987 8.546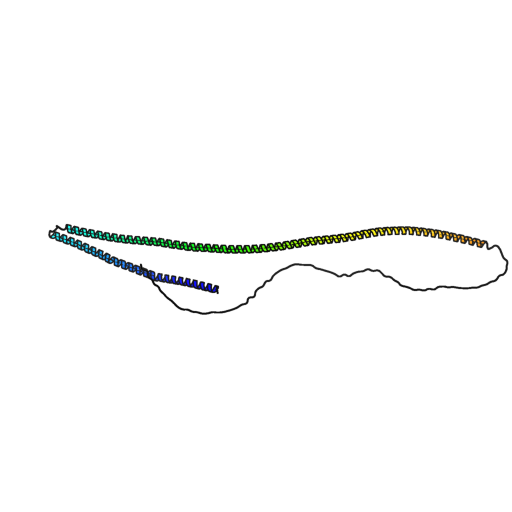 -39.303 1.00 96.44 120 LYS A CA 1
ATOM 974 C C . LYS A 1 120 ? 28.014 9.441 -38.536 1.00 96.44 120 LYS A C 1
ATOM 976 O O . LYS A 1 120 ? 27.492 9.023 -37.507 1.00 96.44 120 LYS A O 1
ATOM 981 N N . LEU A 1 121 ? 27.715 10.636 -39.047 1.00 97.75 121 LEU A N 1
ATOM 982 C CA . LEU A 1 121 ? 26.766 11.560 -38.423 1.00 97.75 121 LEU A CA 1
ATOM 983 C C . LEU A 1 121 ? 25.351 10.967 -38.358 1.00 97.75 121 LEU A C 1
ATOM 985 O O . LEU A 1 121 ? 24.695 11.050 -37.319 1.00 97.75 121 LEU A O 1
ATOM 989 N N . LYS A 1 122 ? 24.888 10.332 -39.444 1.00 97.50 122 LYS A N 1
ATOM 990 C CA . LYS A 1 122 ? 23.598 9.626 -39.477 1.00 97.50 122 LYS A CA 1
ATOM 991 C C . LYS A 1 122 ? 23.553 8.507 -38.439 1.00 97.50 122 LYS A C 1
ATOM 993 O O . LYS A 1 122 ? 22.588 8.440 -37.682 1.00 97.50 122 LYS A O 1
ATOM 998 N N . ALA A 1 123 ? 24.608 7.692 -38.353 1.00 95.81 123 ALA A N 1
ATOM 999 C CA . ALA A 1 123 ? 24.716 6.650 -37.339 1.00 95.81 123 ALA A CA 1
ATOM 1000 C C . ALA A 1 123 ? 24.639 7.253 -35.929 1.00 95.81 123 ALA A C 1
ATOM 1002 O O . ALA A 1 123 ? 23.749 6.888 -35.168 1.00 95.81 123 ALA A O 1
ATOM 1003 N N . LEU A 1 124 ? 25.479 8.242 -35.603 1.00 97.56 124 LEU A N 1
ATOM 1004 C CA . LEU A 1 124 ? 25.473 8.910 -34.294 1.00 97.56 124 LEU A CA 1
ATOM 1005 C C . LEU A 1 124 ? 24.101 9.498 -33.933 1.00 97.56 124 LEU A C 1
ATOM 1007 O O . LEU A 1 124 ? 23.678 9.412 -32.780 1.00 97.56 124 LEU A O 1
ATOM 1011 N N . ARG A 1 125 ? 23.374 10.058 -34.908 1.00 97.50 125 ARG A N 1
ATOM 1012 C CA . ARG A 1 125 ? 22.007 10.555 -34.698 1.00 97.50 125 ARG A CA 1
ATOM 1013 C C . ARG A 1 125 ? 21.042 9.425 -34.337 1.00 97.50 125 ARG A C 1
ATOM 1015 O O . ARG A 1 125 ? 20.232 9.610 -33.432 1.00 97.50 125 ARG A O 1
ATOM 1022 N N . CYS A 1 126 ? 21.116 8.282 -35.016 1.00 97.50 126 CYS A N 1
ATOM 1023 C CA . CYS A 1 126 ? 20.305 7.109 -34.680 1.00 97.50 126 CYS A CA 1
ATOM 1024 C C . CYS A 1 126 ? 20.654 6.560 -33.291 1.00 97.50 126 CYS A C 1
ATOM 1026 O O . CYS A 1 126 ? 19.751 6.340 -32.493 1.00 97.50 126 CYS A O 1
ATOM 1028 N N . TRP A 1 127 ? 21.944 6.432 -32.967 1.00 97.38 127 TRP A N 1
ATOM 1029 C CA . TRP A 1 127 ? 22.405 6.008 -31.641 1.00 97.38 127 TRP A CA 1
ATOM 1030 C C . TRP A 1 127 ? 21.873 6.917 -30.532 1.00 97.38 127 TRP A C 1
ATOM 1032 O O . TRP A 1 127 ? 21.322 6.425 -29.554 1.00 97.38 127 TRP A O 1
ATOM 1042 N N . ARG A 1 128 ? 21.956 8.244 -30.706 1.00 98.31 128 ARG A N 1
ATOM 1043 C CA . ARG A 1 128 ? 21.405 9.202 -29.736 1.00 98.31 128 ARG A CA 1
ATOM 1044 C C . ARG A 1 128 ? 19.905 8.999 -29.525 1.00 98.31 128 ARG A C 1
ATOM 1046 O O . ARG A 1 128 ? 19.469 8.917 -28.385 1.00 98.31 128 ARG A O 1
ATOM 1053 N N . LYS A 1 129 ? 19.136 8.855 -30.612 1.00 97.94 129 LYS A N 1
ATOM 1054 C CA . LYS A 1 129 ? 17.690 8.590 -30.533 1.00 97.94 129 LYS A CA 1
ATOM 1055 C C . LYS A 1 129 ? 17.382 7.316 -29.744 1.00 97.94 129 LYS A C 1
ATOM 1057 O O . LYS A 1 129 ? 16.515 7.357 -28.882 1.00 97.94 129 LYS A O 1
ATOM 1062 N N . VAL A 1 130 ? 18.090 6.217 -30.018 1.00 97.00 130 VAL A N 1
ATOM 1063 C CA . VAL A 1 130 ? 17.881 4.933 -29.326 1.00 97.00 130 VAL A CA 1
ATOM 1064 C C . VAL A 1 130 ? 18.237 5.043 -27.844 1.00 97.00 130 VAL A C 1
ATOM 1066 O O . VAL A 1 130 ? 17.460 4.608 -27.004 1.00 97.00 130 VAL A O 1
ATOM 1069 N N . VAL A 1 131 ? 19.357 5.688 -27.508 1.00 97.69 131 VAL A N 1
ATOM 1070 C CA . VAL A 1 131 ? 19.769 5.903 -26.111 1.00 97.69 131 VAL A CA 1
ATOM 1071 C C . VAL A 1 131 ? 18.749 6.756 -25.352 1.00 97.69 131 VAL A C 1
ATOM 1073 O O . VAL A 1 131 ? 18.423 6.459 -24.205 1.00 97.69 131 VAL A O 1
ATOM 1076 N N . ASP A 1 132 ? 18.223 7.814 -25.968 1.00 97.12 132 ASP A N 1
ATOM 1077 C CA . ASP A 1 132 ? 17.220 8.662 -25.320 1.00 97.12 132 ASP A CA 1
ATOM 1078 C C . ASP A 1 132 ? 15.874 7.933 -25.164 1.00 97.12 132 ASP A C 1
ATOM 1080 O O . ASP A 1 132 ? 15.239 8.036 -24.113 1.00 97.12 132 ASP A O 1
ATOM 1084 N N . GLN A 1 133 ? 15.475 7.117 -26.146 1.00 97.94 133 GLN A N 1
ATOM 1085 C CA . GLN A 1 133 ? 14.312 6.230 -26.031 1.00 97.94 133 GLN A CA 1
ATOM 1086 C C . GLN A 1 133 ? 14.482 5.195 -24.912 1.00 97.94 133 GLN A C 1
ATOM 1088 O O . GLN A 1 133 ? 13.556 4.989 -24.131 1.00 97.94 133 GLN A O 1
ATOM 1093 N N . GLU A 1 134 ? 15.658 4.579 -24.788 1.00 97.38 134 GLU A N 1
ATOM 1094 C CA . GLU A 1 134 ? 15.958 3.612 -23.729 1.00 97.38 134 GLU A CA 1
ATOM 1095 C C . GLU A 1 134 ? 15.896 4.264 -22.340 1.00 97.38 134 GLU A C 1
ATOM 1097 O O . GLU A 1 134 ? 15.289 3.710 -21.421 1.00 97.38 134 GLU A O 1
ATOM 1102 N N . LYS A 1 135 ? 16.452 5.474 -22.181 1.00 98.12 135 LYS A N 1
ATOM 1103 C CA . LYS A 1 135 ? 16.360 6.237 -20.923 1.00 98.12 135 LYS A CA 1
ATOM 1104 C C . LYS A 1 135 ? 14.907 6.488 -20.525 1.00 98.12 135 LYS A C 1
ATOM 1106 O O . LYS A 1 135 ? 14.550 6.239 -19.374 1.00 98.12 135 LYS A O 1
ATOM 1111 N N . LEU A 1 136 ? 14.076 6.947 -21.464 1.00 98.12 136 LEU A N 1
ATOM 1112 C CA . LEU A 1 136 ? 12.648 7.172 -21.225 1.00 98.12 136 LEU A CA 1
ATOM 1113 C C . LEU A 1 136 ? 11.923 5.864 -20.893 1.00 98.12 136 LEU A C 1
ATOM 1115 O O . LEU A 1 136 ? 11.128 5.825 -19.957 1.00 98.12 136 LEU A O 1
ATOM 1119 N N . HIS A 1 137 ? 12.230 4.777 -21.604 1.00 97.81 137 HIS A N 1
ATOM 1120 C CA . HIS A 1 137 ? 11.647 3.463 -21.344 1.00 97.81 137 HIS A CA 1
ATOM 1121 C C . HIS A 1 137 ? 11.999 2.947 -19.941 1.00 97.81 137 HIS A C 1
ATOM 1123 O O . HIS A 1 137 ? 11.122 2.498 -19.203 1.00 97.81 137 HIS A O 1
ATOM 1129 N N . ARG A 1 138 ? 13.262 3.081 -19.524 1.00 98.31 138 ARG A N 1
ATOM 1130 C CA . ARG A 1 138 ? 13.721 2.716 -18.178 1.00 98.31 138 ARG A CA 1
ATOM 1131 C C . ARG A 1 138 ? 13.047 3.562 -17.098 1.00 98.31 138 ARG A C 1
ATOM 1133 O O . ARG A 1 138 ? 12.640 3.019 -16.072 1.00 98.31 138 ARG A O 1
ATOM 1140 N N . GLN A 1 139 ? 12.911 4.871 -17.318 1.00 98.31 139 GLN A N 1
ATOM 1141 C CA . GLN A 1 139 ? 12.192 5.756 -16.397 1.00 98.31 139 GLN A CA 1
ATOM 1142 C C . GLN A 1 139 ? 10.720 5.357 -16.277 1.00 98.31 139 GLN A C 1
ATOM 1144 O O . GLN A 1 139 ? 10.223 5.240 -15.161 1.00 98.31 139 GLN A O 1
ATOM 1149 N N . LEU A 1 140 ? 10.052 5.077 -17.399 1.00 98.19 140 LEU A N 1
ATOM 1150 C CA . LEU A 1 140 ? 8.663 4.619 -17.430 1.00 98.19 140 LEU A CA 1
ATOM 1151 C C . LEU A 1 140 ? 8.475 3.292 -16.685 1.00 98.19 140 LEU A C 1
ATOM 1153 O O . LEU A 1 140 ? 7.508 3.127 -15.947 1.00 98.19 140 LEU A O 1
ATOM 1157 N N . LEU A 1 141 ? 9.389 2.338 -16.864 1.00 98.38 141 LEU A N 1
ATOM 1158 C CA . LEU A 1 141 ? 9.327 1.066 -16.149 1.00 98.38 141 LEU A CA 1
ATOM 1159 C C . LEU A 1 141 ? 9.509 1.274 -14.640 1.00 98.38 141 LEU A C 1
ATOM 1161 O O . LEU A 1 141 ? 8.764 0.711 -13.840 1.00 98.38 141 LEU A O 1
ATOM 1165 N N . GLN A 1 142 ? 10.456 2.126 -14.244 1.00 98.50 142 GLN A N 1
ATOM 1166 C CA . GLN A 1 142 ? 10.701 2.434 -12.839 1.00 98.50 142 GLN A CA 1
ATOM 1167 C C . GLN A 1 142 ? 9.510 3.148 -12.183 1.00 98.50 142 GLN A C 1
ATOM 1169 O O . GLN A 1 142 ? 9.170 2.834 -11.042 1.00 98.50 142 GLN A O 1
ATOM 1174 N N . THR A 1 143 ? 8.871 4.099 -12.869 1.00 98.06 143 THR A N 1
ATOM 1175 C CA . THR A 1 143 ? 7.680 4.781 -12.342 1.00 98.06 143 THR A CA 1
ATOM 1176 C C . THR A 1 143 ? 6.497 3.829 -12.231 1.00 98.06 143 THR A C 1
ATOM 1178 O O . THR A 1 143 ? 5.859 3.812 -11.182 1.00 98.06 143 THR A O 1
ATOM 1181 N N . LYS A 1 144 ? 6.263 2.974 -13.235 1.00 97.56 144 LYS A N 1
ATOM 1182 C CA . LYS A 1 144 ? 5.237 1.921 -13.166 1.00 97.56 144 LYS A CA 1
ATOM 1183 C C . LYS A 1 144 ? 5.472 0.961 -12.003 1.00 97.56 144 LYS A C 1
ATOM 1185 O O . LYS A 1 144 ? 4.536 0.659 -11.273 1.00 97.56 144 LYS A O 1
ATOM 1190 N N . GLN A 1 145 ? 6.713 0.526 -11.782 1.00 98.25 145 GLN A N 1
ATOM 1191 C CA . GLN A 1 145 ? 7.035 -0.343 -10.649 1.00 98.25 145 GLN A CA 1
ATOM 1192 C C . GLN A 1 145 ? 6.714 0.339 -9.314 1.00 98.25 145 GLN A C 1
ATOM 1194 O O . GLN A 1 145 ? 6.072 -0.267 -8.463 1.00 98.25 145 GLN A O 1
ATOM 1199 N N . ARG A 1 146 ? 7.115 1.608 -9.145 1.00 98.31 146 ARG A N 1
ATOM 1200 C CA . ARG A 1 146 ? 6.816 2.392 -7.933 1.00 98.31 146 ARG A CA 1
ATOM 1201 C C . ARG A 1 146 ? 5.319 2.590 -7.720 1.00 98.31 146 ARG A C 1
ATOM 1203 O O . ARG A 1 146 ? 4.853 2.564 -6.588 1.00 98.31 146 ARG A O 1
ATOM 1210 N N . GLU A 1 147 ? 4.569 2.804 -8.795 1.00 98.00 147 GLU A N 1
ATOM 1211 C CA . GLU A 1 147 ? 3.117 2.931 -8.732 1.00 98.00 147 GLU A CA 1
ATOM 1212 C C . GLU A 1 147 ? 2.470 1.625 -8.263 1.00 98.00 147 GLU A C 1
ATOM 1214 O O . GLU A 1 147 ? 1.627 1.649 -7.368 1.00 98.00 147 GLU A O 1
ATOM 1219 N N . VAL A 1 148 ? 2.884 0.485 -8.824 1.00 97.50 148 VAL A N 1
ATOM 1220 C CA . VAL A 1 148 ? 2.390 -0.831 -8.402 1.00 97.50 148 VAL A CA 1
ATOM 1221 C C . VAL A 1 148 ? 2.715 -1.075 -6.930 1.00 97.50 148 VAL A C 1
ATOM 1223 O O . VAL A 1 148 ? 1.811 -1.414 -6.169 1.00 97.50 148 VAL A O 1
ATOM 1226 N N . THR A 1 149 ? 3.955 -0.832 -6.492 1.00 97.81 149 THR A N 1
ATOM 1227 C CA . THR A 1 149 ? 4.327 -1.014 -5.080 1.00 97.81 149 THR A CA 1
ATOM 1228 C C . THR A 1 149 ? 3.520 -0.093 -4.164 1.00 97.81 149 THR A C 1
ATOM 1230 O O . THR A 1 149 ? 2.925 -0.570 -3.200 1.00 97.81 149 THR A O 1
ATOM 1233 N N . ALA A 1 150 ? 3.374 1.190 -4.512 1.00 98.38 150 ALA A N 1
ATOM 1234 C CA . ALA A 1 150 ? 2.579 2.138 -3.731 1.00 98.38 150 ALA A CA 1
ATOM 1235 C C . ALA A 1 150 ? 1.094 1.736 -3.651 1.00 98.38 150 ALA A C 1
ATOM 1237 O O . ALA A 1 150 ? 0.489 1.813 -2.583 1.00 98.38 150 ALA A O 1
ATOM 1238 N N . ARG A 1 151 ? 0.500 1.247 -4.751 1.00 98.56 151 ARG A N 1
ATOM 1239 C CA . ARG A 1 151 ? -0.878 0.723 -4.759 1.00 98.56 151 ARG A CA 1
ATOM 1240 C C . ARG A 1 151 ? -1.020 -0.495 -3.848 1.00 98.56 151 ARG A C 1
ATOM 1242 O O . ARG A 1 151 ? -1.987 -0.572 -3.094 1.00 98.56 151 ARG A O 1
ATOM 1249 N N . THR A 1 152 ? -0.065 -1.428 -3.883 1.00 97.94 152 THR A N 1
ATOM 1250 C CA . THR A 1 152 ? -0.100 -2.612 -3.007 1.00 97.94 152 THR A CA 1
ATOM 1251 C C . THR A 1 152 ? 0.034 -2.248 -1.528 1.00 97.94 152 THR A C 1
ATOM 1253 O O . THR A 1 152 ? -0.676 -2.803 -0.692 1.00 97.94 152 THR A O 1
ATOM 1256 N N . GLU A 1 153 ? 0.883 -1.276 -1.192 1.00 98.31 153 GLU A N 1
ATOM 1257 C CA . GLU A 1 153 ? 1.032 -0.775 0.176 1.00 98.31 153 GLU A CA 1
ATOM 1258 C C . GLU A 1 153 ? -0.225 -0.044 0.654 1.00 98.31 153 GLU A C 1
ATOM 1260 O O . GLU A 1 153 ? -0.694 -0.305 1.761 1.00 98.31 153 GLU A O 1
ATOM 1265 N N . ALA A 1 154 ? -0.826 0.802 -0.190 1.00 98.50 154 ALA A N 1
ATOM 1266 C CA . ALA A 1 154 ? -2.074 1.493 0.128 1.00 98.50 154 ALA A CA 1
ATOM 1267 C C . ALA A 1 154 ? -3.224 0.509 0.400 1.00 98.50 154 ALA A C 1
ATOM 1269 O O . ALA A 1 154 ? -3.965 0.679 1.369 1.00 98.50 154 ALA A O 1
ATOM 1270 N N . LEU A 1 155 ? -3.343 -0.551 -0.408 1.00 98.56 155 LEU A N 1
ATOM 1271 C CA . LEU A 1 155 ? -4.321 -1.616 -0.176 1.00 98.56 155 LEU A CA 1
ATOM 1272 C C . LEU A 1 155 ? -4.056 -2.353 1.140 1.00 98.56 155 LEU A C 1
ATOM 1274 O O . LEU A 1 155 ? -4.988 -2.556 1.912 1.00 98.56 155 LEU A O 1
ATOM 1278 N N . ARG A 1 156 ? -2.794 -2.686 1.441 1.00 98.62 156 ARG A N 1
ATOM 1279 C CA . ARG A 1 156 ? -2.422 -3.323 2.714 1.00 98.62 156 ARG A CA 1
ATOM 1280 C C . ARG A 1 156 ? -2.805 -2.452 3.914 1.00 98.62 156 ARG A C 1
ATOM 1282 O O . ARG A 1 156 ? -3.372 -2.962 4.874 1.00 98.62 156 ARG A O 1
ATOM 1289 N N . VAL A 1 157 ? -2.522 -1.148 3.866 1.00 98.62 157 VAL A N 1
ATOM 1290 C CA . VAL A 1 157 ? -2.893 -0.208 4.939 1.00 98.62 157 VAL A CA 1
ATOM 1291 C C . VAL A 1 157 ? -4.410 -0.118 5.090 1.00 98.62 157 VAL A C 1
ATOM 1293 O O . VAL A 1 157 ? -4.904 -0.150 6.216 1.00 98.62 157 VAL A O 1
ATOM 1296 N N . LYS A 1 158 ? -5.149 -0.059 3.975 1.00 98.62 158 LYS A N 1
ATOM 1297 C CA . LYS A 1 158 ? -6.614 -0.042 3.988 1.00 98.62 158 LYS A CA 1
ATOM 1298 C C . LYS A 1 158 ? -7.182 -1.300 4.649 1.00 98.62 158 LYS A C 1
ATOM 1300 O O . LYS A 1 158 ? -7.961 -1.164 5.587 1.00 98.62 158 LYS A O 1
ATOM 1305 N N . MET A 1 159 ? -6.729 -2.488 4.246 1.00 98.38 159 MET A N 1
ATOM 1306 C CA . MET A 1 159 ? -7.156 -3.754 4.858 1.00 98.38 159 MET A CA 1
ATOM 1307 C C . MET A 1 159 ? -6.883 -3.774 6.366 1.00 98.38 159 MET A C 1
ATOM 1309 O O . MET A 1 159 ? -7.793 -4.006 7.149 1.00 98.38 159 MET A O 1
ATOM 1313 N N . LEU A 1 160 ? -5.668 -3.409 6.792 1.00 98.62 160 LEU A N 1
ATOM 1314 C CA . LEU A 1 160 ? -5.328 -3.345 8.219 1.00 98.62 160 LEU A CA 1
ATOM 1315 C C . LEU A 1 160 ? -6.187 -2.336 8.995 1.00 98.62 160 LEU A C 1
ATOM 1317 O O . LEU A 1 160 ? -6.433 -2.524 10.185 1.00 98.62 160 LEU A O 1
ATOM 1321 N N . SER A 1 161 ? -6.605 -1.237 8.362 1.00 98.12 161 SER A N 1
ATOM 1322 C CA . SER A 1 161 ? -7.509 -0.272 8.993 1.00 98.12 161 SER A CA 1
ATOM 1323 C C . SER A 1 161 ? -8.939 -0.803 9.104 1.00 98.12 161 SER A C 1
ATOM 1325 O O . SER A 1 161 ? -9.564 -0.607 10.141 1.00 98.12 161 SER A O 1
ATOM 1327 N N . GLU A 1 162 ? -9.426 -1.521 8.090 1.00 98.56 162 GLU A N 1
ATOM 1328 C CA . GLU A 1 162 ? -10.740 -2.174 8.104 1.00 98.56 162 GLU A CA 1
ATOM 1329 C C . GLU A 1 162 ? -10.789 -3.283 9.164 1.00 98.56 162 GLU A C 1
ATOM 1331 O O . GLU A 1 162 ? -11.724 -3.314 9.962 1.00 98.56 162 GLU A O 1
ATOM 1336 N N . ASP A 1 163 ? -9.738 -4.103 9.267 1.00 98.38 163 ASP A N 1
ATOM 1337 C CA . ASP A 1 163 ? -9.603 -5.132 10.305 1.00 98.38 163 ASP A CA 1
ATOM 1338 C C . ASP A 1 163 ? -9.638 -4.519 11.715 1.00 98.38 163 ASP A C 1
ATOM 1340 O O . ASP A 1 163 ? -10.347 -5.002 12.599 1.00 98.38 163 ASP A O 1
ATOM 1344 N N . LYS A 1 164 ? -8.916 -3.410 11.937 1.00 98.50 164 LYS A N 1
ATOM 1345 C CA . LYS A 1 164 ? -8.946 -2.683 13.219 1.00 98.50 164 LYS A CA 1
ATOM 1346 C C . LYS A 1 164 ? -10.334 -2.141 13.542 1.00 98.50 164 LYS A C 1
ATOM 1348 O O . LYS A 1 164 ? -10.755 -2.226 14.691 1.00 98.50 164 LYS A O 1
ATOM 1353 N N . VAL A 1 165 ? -11.039 -1.583 12.557 1.00 98.62 165 VAL A N 1
ATOM 1354 C CA . VAL A 1 165 ? -12.412 -1.093 12.745 1.00 98.62 165 VAL A CA 1
ATOM 1355 C C . VAL A 1 165 ? -13.346 -2.246 13.113 1.00 98.62 165 VAL A C 1
ATOM 1357 O O . VAL A 1 165 ? -14.133 -2.098 14.043 1.00 98.62 165 VAL A O 1
ATOM 1360 N N . ALA A 1 166 ? -13.228 -3.401 12.455 1.00 98.50 166 ALA A N 1
ATOM 1361 C CA . ALA A 1 166 ? -14.032 -4.580 12.770 1.00 98.50 166 ALA A CA 1
ATOM 1362 C C . ALA A 1 166 ? -13.784 -5.094 14.200 1.00 98.50 166 ALA A C 1
ATOM 1364 O O . ALA A 1 166 ? -14.739 -5.414 14.908 1.00 98.50 166 ALA A O 1
ATOM 1365 N N . LEU A 1 167 ? -12.524 -5.118 14.653 1.00 98.69 167 LEU A N 1
ATOM 1366 C CA . LEU A 1 167 ? -12.175 -5.487 16.030 1.00 98.69 167 LEU A CA 1
ATOM 1367 C C . LEU A 1 167 ? -12.770 -4.511 17.052 1.00 98.69 167 LEU A C 1
ATOM 1369 O O . LEU A 1 167 ? -13.425 -4.944 17.996 1.00 98.69 167 LEU A O 1
ATOM 1373 N N . LEU A 1 168 ? -12.597 -3.203 16.836 1.00 98.50 168 LEU A N 1
ATOM 1374 C CA . LEU A 1 168 ? -13.141 -2.173 17.726 1.00 98.50 168 LEU A CA 1
ATOM 1375 C C . LEU A 1 168 ? -14.672 -2.209 17.779 1.00 98.50 168 LEU A C 1
ATOM 1377 O O . LEU A 1 168 ? -15.254 -2.010 18.843 1.00 98.50 168 LEU A O 1
ATOM 1381 N N . GLN A 1 169 ? -15.329 -2.490 16.652 1.00 98.69 169 GLN A N 1
ATOM 1382 C CA . GLN A 1 169 ? -16.776 -2.674 16.618 1.00 98.69 169 GLN A CA 1
ATOM 1383 C C . GLN A 1 169 ? -17.195 -3.892 17.452 1.00 98.69 169 GLN A C 1
ATOM 1385 O O . GLN A 1 169 ? -18.123 -3.789 18.247 1.00 98.69 169 GLN A O 1
ATOM 1390 N N . GLY A 1 170 ? -16.475 -5.013 17.340 1.00 98.56 170 GLY A N 1
ATOM 1391 C CA . GLY A 1 170 ? -16.729 -6.202 18.158 1.00 98.56 170 GLY A CA 1
ATOM 1392 C C . GLY A 1 170 ? -16.550 -5.955 19.662 1.00 98.56 170 GLY A C 1
ATOM 1393 O O . GLY A 1 170 ? -17.379 -6.390 20.461 1.00 98.56 170 GLY A O 1
ATOM 1394 N N . GLU A 1 171 ? -15.508 -5.220 20.061 1.00 98.56 171 GLU A N 1
ATOM 1395 C CA . GLU A 1 171 ? -15.293 -4.818 21.460 1.00 98.56 171 GLU A CA 1
ATOM 1396 C C . GLU A 1 171 ? -16.406 -3.893 21.971 1.00 98.56 171 GLU A C 1
ATOM 1398 O O . GLU A 1 171 ? -16.881 -4.055 23.099 1.00 98.56 171 GLU A O 1
ATOM 1403 N N . LEU A 1 172 ? -16.853 -2.948 21.138 1.00 98.69 172 LEU A N 1
ATOM 1404 C CA . LEU A 1 172 ? -17.955 -2.046 21.461 1.00 98.69 172 LEU A CA 1
ATOM 1405 C C . LEU A 1 172 ? -19.267 -2.814 21.655 1.00 98.69 172 LEU A C 1
ATOM 1407 O O . LEU A 1 172 ? -19.957 -2.590 22.650 1.00 98.69 172 LEU A O 1
ATOM 1411 N N . ASP A 1 173 ? -19.593 -3.731 20.745 1.00 98.62 173 ASP A N 1
ATOM 1412 C CA . ASP A 1 173 ? -20.807 -4.546 20.817 1.00 98.62 173 ASP A CA 1
ATOM 1413 C C . ASP A 1 173 ? -20.798 -5.423 22.081 1.00 98.62 173 ASP A C 1
ATOM 1415 O O . ASP A 1 173 ? -21.799 -5.504 22.799 1.00 98.62 173 ASP A O 1
ATOM 1419 N N . PHE A 1 174 ? -19.651 -6.023 22.419 1.00 98.62 174 PHE A N 1
ATOM 1420 C CA . PHE A 1 174 ? -19.483 -6.779 23.662 1.00 98.62 174 PHE A CA 1
ATOM 1421 C C . PHE A 1 174 ? -19.666 -5.896 24.906 1.00 98.62 174 PHE A C 1
ATOM 1423 O O . PHE A 1 174 ? -20.412 -6.253 25.821 1.00 98.62 174 PHE A O 1
ATOM 1430 N N . ALA A 1 175 ? -19.038 -4.717 24.942 1.00 98.50 175 ALA A N 1
ATOM 1431 C CA . ALA A 1 175 ? -19.173 -3.782 26.056 1.00 98.50 175 ALA A CA 1
ATOM 1432 C C . ALA A 1 175 ? -20.626 -3.314 26.243 1.00 98.50 175 ALA A C 1
ATOM 1434 O O . ALA A 1 175 ? -21.110 -3.220 27.374 1.00 98.50 175 ALA A O 1
ATOM 1435 N N . GLN A 1 176 ? -21.347 -3.071 25.145 1.00 98.69 176 GLN A N 1
ATOM 1436 C CA . GLN A 1 176 ? -22.771 -2.740 25.178 1.00 98.69 176 GLN A CA 1
ATOM 1437 C C . GLN A 1 176 ? -23.606 -3.892 25.745 1.00 98.69 176 GLN A C 1
ATOM 1439 O O . GLN A 1 176 ? -24.444 -3.656 26.615 1.00 98.69 176 GLN A O 1
ATOM 1444 N N . GLN A 1 177 ? -23.354 -5.136 25.326 1.00 98.62 177 GLN A N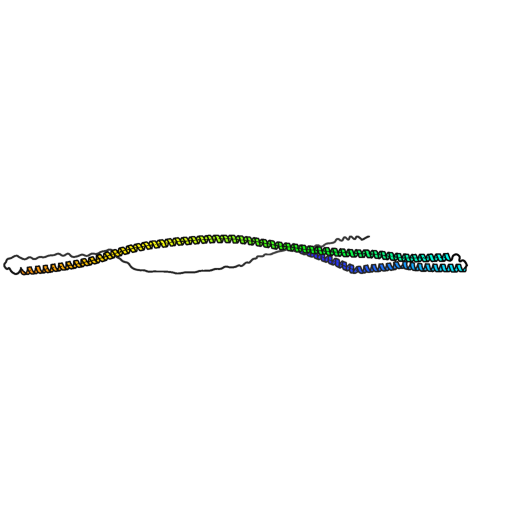 1
ATOM 1445 C CA . GLN A 1 177 ? -24.045 -6.307 25.876 1.00 98.62 177 GLN A CA 1
ATOM 1446 C C . GLN A 1 177 ? -23.822 -6.428 27.388 1.00 98.62 177 GLN A C 1
ATOM 1448 O O . GLN A 1 177 ? -24.790 -6.506 28.147 1.00 98.62 177 GLN A O 1
ATOM 1453 N N . VAL A 1 178 ? -22.572 -6.345 27.851 1.00 98.62 178 VAL A N 1
ATOM 1454 C CA . VAL A 1 178 ? -22.238 -6.388 29.286 1.00 98.62 178 VAL A CA 1
ATOM 1455 C C . VAL A 1 178 ? -22.923 -5.252 30.055 1.00 98.62 178 VAL A C 1
ATOM 1457 O O . VAL A 1 178 ? -23.473 -5.470 31.140 1.00 98.62 178 VAL A O 1
ATOM 1460 N N . LEU A 1 179 ? -22.962 -4.044 29.488 1.00 98.62 179 LEU A N 1
ATOM 1461 C CA . LEU A 1 179 ? -23.669 -2.916 30.087 1.00 98.62 179 LEU A CA 1
ATOM 1462 C C . LEU A 1 179 ? -25.176 -3.189 30.204 1.00 98.62 179 LEU A C 1
ATOM 1464 O O . LEU A 1 179 ? -25.752 -2.958 31.263 1.00 98.62 179 LEU A O 1
ATOM 1468 N N . THR A 1 180 ? -25.820 -3.722 29.164 1.00 98.62 180 THR A N 1
ATOM 1469 C CA . THR A 1 180 ? -27.256 -4.046 29.223 1.00 98.62 180 THR A CA 1
ATOM 1470 C C . THR A 1 180 ? -27.569 -5.140 30.248 1.00 98.62 180 THR A C 1
ATOM 1472 O O . THR A 1 180 ? -28.532 -5.003 31.007 1.00 98.62 180 THR A O 1
ATOM 1475 N N . CYS A 1 181 ? -26.732 -6.180 30.348 1.00 98.38 181 CYS A N 1
ATOM 1476 C CA . CYS A 1 181 ? -26.868 -7.231 31.359 1.00 98.38 181 CYS A CA 1
ATOM 1477 C C . CYS A 1 181 ? -26.735 -6.662 32.778 1.00 98.38 181 CYS A C 1
ATOM 1479 O O . CYS A 1 181 ? -27.623 -6.854 33.609 1.00 98.38 181 CYS A O 1
ATOM 1481 N N . SER A 1 182 ? -25.681 -5.885 33.040 1.00 98.06 182 SER A N 1
ATOM 1482 C CA . SER A 1 182 ? -25.470 -5.266 34.356 1.00 98.06 182 SER A CA 1
ATOM 1483 C C . SER A 1 182 ? -26.585 -4.279 34.729 1.00 98.06 182 SER A C 1
ATOM 1485 O O . SER A 1 182 ? -27.016 -4.237 35.883 1.00 98.06 182 SER A O 1
ATOM 1487 N N . GLN A 1 183 ? -27.129 -3.527 33.767 1.00 98.62 183 GLN A N 1
ATOM 1488 C CA . GLN A 1 183 ? -28.304 -2.676 33.983 1.00 98.62 183 GLN A CA 1
ATOM 1489 C C . GLN A 1 183 ? -29.542 -3.496 34.372 1.00 98.62 183 GLN A C 1
ATOM 1491 O O . GLN A 1 183 ? -30.266 -3.120 35.302 1.00 98.62 183 GLN A O 1
ATOM 1496 N N . ALA A 1 184 ? -29.781 -4.627 33.703 1.00 98.44 184 ALA A N 1
ATOM 1497 C CA . ALA A 1 184 ? -30.881 -5.525 34.035 1.00 98.44 184 ALA A CA 1
ATOM 1498 C C . ALA A 1 184 ? -30.726 -6.101 35.453 1.00 98.44 184 ALA A C 1
ATOM 1500 O O . ALA A 1 184 ? -31.678 -6.051 36.240 1.00 98.44 184 ALA A O 1
ATOM 1501 N N . GLU A 1 185 ? -29.527 -6.553 35.821 1.00 98.56 185 GLU A N 1
ATOM 1502 C CA . GLU A 1 185 ? -29.202 -7.029 37.171 1.00 98.56 185 GLU A CA 1
ATOM 1503 C C . GLU A 1 185 ? -29.417 -5.942 38.228 1.00 98.56 185 GLU A C 1
ATOM 1505 O O . GLU A 1 185 ? -30.116 -6.174 39.216 1.00 98.56 185 GLU A O 1
ATOM 1510 N N . CYS A 1 186 ? -28.924 -4.723 37.989 1.00 98.25 186 CYS A N 1
ATOM 1511 C CA . CYS A 1 186 ? -29.139 -3.581 38.880 1.00 98.25 186 CYS A CA 1
ATOM 1512 C C . CYS A 1 186 ? -30.632 -3.291 39.076 1.00 98.25 186 CYS A C 1
ATOM 1514 O O . CYS A 1 186 ? -31.084 -3.039 40.197 1.00 98.25 186 CYS A O 1
ATOM 1516 N N . SER A 1 187 ? -31.428 -3.360 38.004 1.00 98.50 187 SER A N 1
ATOM 1517 C CA . SER A 1 187 ? -32.880 -3.174 38.081 1.00 98.50 187 SER A CA 1
ATOM 1518 C C . SER A 1 187 ? -33.564 -4.274 38.906 1.00 98.50 187 SER A C 1
ATOM 1520 O O . SER A 1 187 ? -34.486 -3.988 39.675 1.00 98.50 187 SER A O 1
ATOM 1522 N N . SER A 1 188 ? -33.092 -5.520 38.797 1.00 98.56 188 SER A N 1
ATOM 1523 C CA . SER A 1 188 ? -33.587 -6.667 39.563 1.00 98.56 188 SER A CA 1
ATOM 1524 C C . SER A 1 188 ? -33.246 -6.534 41.047 1.00 98.56 188 SER A C 1
ATOM 1526 O O . SER A 1 188 ? -34.138 -6.610 41.895 1.00 98.56 188 SER A O 1
ATOM 1528 N N . ILE A 1 189 ? -31.985 -6.228 41.366 1.00 98.44 189 ILE A N 1
ATOM 1529 C CA . ILE A 1 189 ? -31.515 -6.006 42.738 1.00 98.44 189 ILE A CA 1
ATOM 1530 C C . ILE A 1 189 ? -32.279 -4.844 43.377 1.00 98.44 189 ILE A C 1
ATOM 1532 O O . ILE A 1 189 ? -32.753 -4.969 44.504 1.00 98.44 189 ILE A O 1
ATOM 1536 N N . LYS A 1 190 ? -32.500 -3.740 42.652 1.00 98.56 190 LYS A N 1
ATOM 1537 C CA . LYS A 1 190 ? -33.306 -2.610 43.140 1.00 98.56 190 LYS A CA 1
ATOM 1538 C C . LYS A 1 190 ? -34.737 -3.034 43.492 1.00 98.56 190 LYS A C 1
ATOM 1540 O O . LYS A 1 190 ? -35.249 -2.656 44.547 1.00 98.56 190 LYS A O 1
ATOM 1545 N N . LYS A 1 191 ? -35.376 -3.860 42.652 1.00 98.44 191 LYS A N 1
ATOM 1546 C CA . LYS A 1 191 ? -36.705 -4.431 42.938 1.00 98.44 191 LYS A CA 1
ATOM 1547 C C . LYS A 1 191 ? -36.673 -5.340 44.170 1.00 98.44 191 LYS A C 1
ATOM 1549 O O . LYS A 1 191 ? -37.542 -5.221 45.027 1.00 98.44 191 LYS A O 1
ATOM 1554 N N . GLN A 1 192 ? -35.673 -6.205 44.311 1.00 98.38 192 GLN A N 1
ATOM 1555 C CA . GLN A 1 192 ? -35.537 -7.060 45.495 1.00 98.38 192 GLN A CA 1
ATOM 1556 C C . GLN A 1 192 ? -35.313 -6.250 46.777 1.00 98.38 192 GLN A C 1
ATOM 1558 O O . GLN A 1 192 ? -35.933 -6.537 47.800 1.00 98.38 192 GLN A O 1
ATOM 1563 N N . LEU A 1 193 ? -34.483 -5.208 46.712 1.00 98.44 193 LEU A N 1
ATOM 1564 C CA . LEU A 1 193 ? -34.201 -4.327 47.840 1.00 98.44 193 LEU A CA 1
ATOM 1565 C C . LEU A 1 193 ? -35.461 -3.584 48.301 1.00 98.44 193 LEU A C 1
ATOM 1567 O O . LEU A 1 193 ? -35.727 -3.537 49.501 1.00 98.44 193 LEU A O 1
ATOM 1571 N N . SER A 1 194 ? -36.262 -3.053 47.368 1.00 98.31 194 SER A N 1
ATOM 1572 C CA . SER A 1 194 ? -37.544 -2.411 47.709 1.00 98.31 194 SER A CA 1
ATOM 1573 C C . SER A 1 194 ? -38.497 -3.372 48.427 1.00 98.31 194 SER A C 1
ATOM 1575 O O . SER A 1 194 ? -38.946 -3.055 49.525 1.00 98.31 194 SER A O 1
ATOM 1577 N N . ARG A 1 195 ? -38.678 -4.597 47.910 1.00 98.44 195 ARG A N 1
ATOM 1578 C CA . ARG A 1 195 ? -39.472 -5.647 48.577 1.00 98.44 195 ARG A CA 1
ATOM 1579 C C . ARG A 1 195 ? -38.967 -5.956 49.987 1.00 98.44 195 ARG A C 1
ATOM 1581 O O . ARG A 1 195 ? -39.750 -5.984 50.928 1.00 98.44 195 ARG A O 1
ATOM 1588 N N . LYS A 1 196 ? -37.654 -6.150 50.163 1.00 98.12 196 LYS A N 1
ATOM 1589 C CA . LYS A 1 196 ? -37.069 -6.418 51.490 1.00 98.12 196 LYS A CA 1
ATOM 1590 C C . LYS A 1 196 ? -37.248 -5.250 52.455 1.00 98.12 196 LYS A C 1
ATOM 1592 O O . LYS A 1 196 ? -37.453 -5.465 53.646 1.00 98.12 196 LYS A O 1
ATOM 1597 N N . THR A 1 197 ? -37.200 -4.024 51.948 1.00 98.19 197 THR A N 1
ATOM 1598 C CA . THR A 1 197 ? -37.431 -2.816 52.747 1.00 98.19 197 THR A CA 1
ATOM 1599 C C . THR A 1 197 ? -38.886 -2.734 53.211 1.00 98.19 197 THR A C 1
ATOM 1601 O O . THR A 1 197 ? -39.130 -2.482 54.391 1.00 98.19 197 THR A O 1
ATOM 1604 N N . GLU A 1 198 ? -39.842 -3.022 52.326 1.00 98.25 198 GLU A N 1
ATOM 1605 C CA . GLU A 1 198 ? -41.271 -3.103 52.655 1.00 98.25 198 GLU A CA 1
ATOM 1606 C C . GLU A 1 198 ? -41.553 -4.212 53.682 1.00 98.25 198 GLU A C 1
ATOM 1608 O O . GLU A 1 198 ? -42.201 -3.959 54.697 1.00 98.25 198 GLU A O 1
ATOM 1613 N N . GLU A 1 199 ? -41.005 -5.418 53.487 1.00 98.31 199 GLU A N 1
ATOM 1614 C CA . GLU A 1 199 ? -41.110 -6.532 54.444 1.00 98.31 199 GLU A CA 1
ATOM 1615 C C . GLU A 1 199 ? -40.589 -6.137 55.836 1.00 98.31 199 GLU A C 1
ATOM 1617 O O . GLU A 1 199 ? -41.253 -6.375 56.848 1.00 98.31 199 GLU A O 1
ATOM 1622 N N . LEU A 1 200 ? -39.420 -5.488 55.900 1.00 98.31 200 LEU A N 1
ATOM 1623 C CA . LEU A 1 200 ? -38.846 -4.990 57.151 1.00 98.31 200 LEU A CA 1
ATOM 1624 C C . LEU A 1 200 ? -39.722 -3.913 57.796 1.00 98.31 200 LEU A C 1
ATOM 1626 O O . LEU A 1 200 ? -39.869 -3.896 59.020 1.00 98.31 200 LEU A O 1
ATOM 1630 N N . GLN A 1 201 ? -40.315 -3.021 57.004 1.00 98.31 201 GLN A N 1
ATOM 1631 C CA . GLN A 1 201 ? -41.224 -1.997 57.508 1.00 98.31 201 GLN A CA 1
ATOM 1632 C C . GLN A 1 201 ? -42.491 -2.627 58.101 1.00 98.31 201 GLN A C 1
ATOM 1634 O O . GLN A 1 201 ? -42.874 -2.292 59.225 1.00 98.31 201 GLN A O 1
ATOM 1639 N N . VAL A 1 202 ? -43.100 -3.591 57.404 1.00 98.25 202 VAL A N 1
ATOM 1640 C CA . VAL A 1 202 ? -44.259 -4.349 57.899 1.00 98.25 202 VAL A CA 1
ATOM 1641 C C . VAL A 1 202 ? -43.906 -5.101 59.182 1.00 98.25 202 VAL A C 1
ATOM 1643 O O . VAL A 1 202 ? -44.655 -5.029 60.157 1.00 98.25 202 VAL A O 1
ATOM 1646 N N . PHE A 1 203 ? -42.748 -5.766 59.231 1.00 98.31 203 PHE A N 1
ATOM 1647 C CA . PHE A 1 203 ? -42.281 -6.461 60.431 1.00 98.31 203 PHE A CA 1
ATOM 1648 C C . PHE A 1 203 ? -42.083 -5.504 61.613 1.00 98.31 203 PHE A C 1
ATOM 1650 O O . PHE A 1 203 ? -42.530 -5.800 62.721 1.00 98.31 203 PHE A O 1
ATOM 1657 N N . ARG A 1 204 ? -41.479 -4.329 61.390 1.00 97.81 204 ARG A N 1
ATOM 1658 C CA . ARG A 1 204 ? -41.327 -3.289 62.423 1.00 97.81 204 ARG A CA 1
ATOM 1659 C C . ARG A 1 204 ? -42.678 -2.815 62.948 1.00 97.81 204 ARG A C 1
ATOM 1661 O O . ARG A 1 204 ? -42.863 -2.760 64.162 1.00 97.81 204 ARG A O 1
ATOM 1668 N N . HIS A 1 205 ? -43.631 -2.515 62.064 1.00 97.75 205 HIS A N 1
ATOM 1669 C CA . HIS A 1 205 ? -44.979 -2.114 62.473 1.00 97.75 205 HIS A CA 1
ATOM 1670 C C . HIS A 1 205 ? -45.698 -3.220 63.251 1.00 97.75 205 HIS A C 1
ATOM 1672 O O . HIS A 1 205 ? -46.322 -2.939 64.275 1.00 97.75 205 HIS A O 1
ATOM 1678 N N . ARG A 1 206 ? -45.581 -4.476 62.807 1.00 98.12 206 ARG A N 1
ATOM 1679 C CA . ARG A 1 206 ? -46.159 -5.635 63.495 1.00 98.12 206 ARG A CA 1
ATOM 1680 C C . ARG A 1 206 ? -45.550 -5.829 64.882 1.00 98.12 206 ARG A C 1
ATOM 1682 O O . ARG A 1 206 ? -46.298 -5.911 65.848 1.00 98.12 206 ARG A O 1
ATOM 1689 N N . SER A 1 207 ? -44.224 -5.828 64.992 1.00 97.62 207 SER A N 1
ATOM 1690 C CA . SER A 1 207 ? -43.509 -5.945 66.268 1.00 97.62 207 SER A CA 1
ATOM 1691 C C . SER A 1 207 ? -43.881 -4.814 67.234 1.00 97.62 207 SER A C 1
ATOM 1693 O O . SER A 1 207 ? -44.206 -5.068 68.391 1.00 97.62 207 SER A O 1
ATOM 1695 N N . ALA A 1 208 ? -43.959 -3.569 66.748 1.00 97.44 208 ALA A N 1
ATOM 1696 C CA . ALA A 1 208 ? -44.415 -2.436 67.553 1.00 97.44 208 ALA A CA 1
ATOM 1697 C C . ALA A 1 208 ? -45.869 -2.603 68.034 1.00 97.44 208 ALA A C 1
ATOM 1699 O O . ALA A 1 208 ? -46.178 -2.279 69.180 1.00 97.44 208 ALA A O 1
ATOM 1700 N N . ARG A 1 209 ? -46.767 -3.129 67.188 1.00 96.94 209 ARG A N 1
ATOM 1701 C CA . ARG A 1 209 ? -48.162 -3.419 67.561 1.00 96.94 209 ARG A CA 1
ATOM 1702 C C . ARG A 1 209 ? -48.258 -4.541 68.594 1.00 96.94 209 ARG A C 1
ATOM 1704 O O . ARG A 1 209 ? -49.018 -4.418 69.548 1.00 96.94 209 ARG A O 1
ATOM 1711 N N . GLU A 1 210 ? -47.488 -5.610 68.424 1.00 97.69 210 GLU A N 1
ATOM 1712 C CA . GLU A 1 210 ? -47.428 -6.725 69.374 1.00 97.69 210 GLU A CA 1
ATOM 1713 C C . GLU A 1 210 ? -46.864 -6.274 70.729 1.00 97.69 210 GLU A C 1
ATOM 1715 O O . GLU A 1 210 ? -47.421 -6.627 71.766 1.00 97.69 210 GLU A O 1
ATOM 1720 N N . ALA A 1 211 ? -45.819 -5.440 70.739 1.00 97.31 211 ALA A N 1
ATOM 1721 C CA . ALA A 1 211 ? -45.271 -4.857 71.963 1.00 97.31 211 ALA A CA 1
ATOM 1722 C C . ALA A 1 211 ? -46.302 -3.985 72.701 1.00 97.31 211 ALA A C 1
ATOM 1724 O O . ALA A 1 211 ? -46.465 -4.138 73.910 1.00 97.31 211 ALA A O 1
ATOM 1725 N N . ARG A 1 212 ? -47.047 -3.133 71.978 1.00 97.19 212 ARG A N 1
ATOM 1726 C CA . ARG A 1 212 ? -48.144 -2.333 72.557 1.00 97.19 212 ARG A CA 1
ATOM 1727 C C . ARG A 1 212 ? -49.242 -3.213 73.150 1.00 97.19 212 ARG A C 1
ATOM 1729 O O . ARG A 1 212 ? -49.617 -3.013 74.296 1.00 97.19 212 ARG A O 1
ATOM 1736 N N . SER A 1 213 ? -49.693 -4.232 72.418 1.00 96.88 213 SER A N 1
ATOM 1737 C CA . SER A 1 213 ? -50.719 -5.162 72.906 1.00 96.88 213 SER A CA 1
ATOM 1738 C C . SER A 1 213 ? -50.273 -5.924 74.161 1.00 96.88 213 SER A C 1
ATOM 1740 O O . SER A 1 213 ? -51.063 -6.100 75.086 1.00 96.88 213 SER A O 1
ATOM 1742 N N . ARG A 1 214 ? -48.999 -6.343 74.240 1.00 97.31 214 ARG A N 1
ATOM 1743 C CA . ARG A 1 214 ? -48.435 -6.943 75.463 1.00 97.31 214 ARG A CA 1
ATOM 1744 C C . ARG A 1 214 ? -48.446 -5.957 76.629 1.00 97.31 214 ARG A C 1
ATOM 1746 O O . ARG A 1 214 ? -48.875 -6.325 77.715 1.00 97.31 214 ARG A O 1
ATOM 1753 N N . GLN A 1 215 ? -48.031 -4.713 76.390 1.00 96.75 215 GLN A N 1
ATOM 1754 C CA . GLN A 1 215 ? -48.031 -3.664 77.408 1.00 96.75 215 GLN A CA 1
ATOM 1755 C C . GLN A 1 215 ? -49.446 -3.359 77.926 1.00 96.75 215 GLN A C 1
ATOM 1757 O O . GLN A 1 215 ? -49.623 -3.208 79.130 1.00 96.75 215 GLN A O 1
ATOM 1762 N N . GLU A 1 216 ? -50.453 -3.315 77.050 1.00 96.75 216 GLU A N 1
ATOM 1763 C CA . GLU A 1 216 ? -51.865 -3.149 77.429 1.00 96.75 216 GLU A CA 1
ATOM 1764 C C . GLU A 1 216 ? -52.359 -4.315 78.300 1.00 96.75 216 GLU A C 1
ATOM 1766 O O . GLU A 1 216 ? -52.969 -4.096 79.346 1.00 96.75 216 GLU A O 1
ATOM 1771 N N . LEU A 1 217 ? -52.050 -5.560 77.918 1.00 97.06 217 LEU A N 1
ATOM 1772 C CA . LEU A 1 217 ? -52.395 -6.743 78.714 1.00 97.06 217 LEU A CA 1
ATOM 1773 C C . LEU A 1 217 ? -51.730 -6.726 80.094 1.00 97.06 217 LEU A C 1
ATOM 1775 O O . LEU A 1 217 ? -52.379 -7.043 81.092 1.00 97.06 217 LEU A O 1
ATOM 1779 N N . ASP A 1 218 ? -50.452 -6.361 80.165 1.00 97.19 218 ASP A N 1
ATOM 1780 C CA . ASP A 1 218 ? -49.731 -6.272 81.432 1.00 97.19 218 ASP A CA 1
ATOM 1781 C C . ASP A 1 218 ? -50.261 -5.123 82.301 1.00 97.19 218 ASP A C 1
ATOM 1783 O O . ASP A 1 218 ? -50.441 -5.315 83.502 1.00 97.19 218 ASP A O 1
ATOM 1787 N N . ALA A 1 219 ? -50.627 -3.980 81.710 1.00 97.00 219 ALA A N 1
ATOM 1788 C CA . ALA A 1 219 ? -51.298 -2.891 82.421 1.00 97.00 219 ALA A CA 1
ATOM 1789 C C . ALA A 1 219 ? -52.643 -3.341 83.018 1.00 97.00 219 ALA A C 1
ATOM 1791 O O . ALA A 1 219 ? -52.903 -3.095 84.194 1.00 97.00 219 ALA A O 1
ATOM 1792 N N . HIS A 1 220 ? -53.466 -4.076 82.261 1.00 96.69 220 HIS A N 1
ATOM 1793 C CA . HIS A 1 220 ? -54.723 -4.635 82.773 1.00 96.69 220 HIS A CA 1
ATOM 1794 C C . HIS A 1 220 ? -54.510 -5.666 83.890 1.00 96.69 220 HIS A C 1
ATOM 1796 O O . HIS A 1 220 ? -55.261 -5.685 84.870 1.00 96.69 220 HIS A O 1
ATOM 1802 N N . ARG A 1 221 ? -53.484 -6.520 83.783 1.00 97.25 221 ARG A N 1
ATOM 1803 C CA . ARG A 1 221 ? -53.117 -7.470 84.849 1.00 97.25 221 ARG A CA 1
ATOM 1804 C C . ARG A 1 221 ? -52.713 -6.742 86.125 1.00 97.25 221 ARG A C 1
ATOM 1806 O O . ARG A 1 221 ? -53.201 -7.101 87.193 1.00 97.25 221 ARG A O 1
ATOM 1813 N N . VAL A 1 222 ? -51.857 -5.725 86.012 1.00 97.06 222 VAL A N 1
ATOM 1814 C CA . VAL A 1 222 ? -51.434 -4.894 87.149 1.00 97.06 222 VAL A CA 1
ATOM 1815 C C . VAL A 1 222 ? -52.640 -4.200 87.773 1.00 97.06 222 VAL A C 1
ATOM 1817 O O . VAL A 1 222 ? -52.839 -4.345 88.973 1.00 97.06 222 VAL A O 1
ATOM 1820 N N . GLN A 1 223 ? -53.506 -3.573 86.973 1.00 97.06 223 GLN A N 1
ATOM 1821 C CA . GLN A 1 223 ? -54.731 -2.929 87.457 1.00 97.06 223 GLN A CA 1
ATOM 1822 C C . GLN A 1 223 ? -55.642 -3.909 88.216 1.00 97.06 223 GLN A C 1
ATOM 1824 O O . GLN A 1 223 ? -56.161 -3.586 89.281 1.00 97.06 223 GLN A O 1
ATOM 1829 N N . THR A 1 224 ? -55.813 -5.130 87.701 1.00 96.62 224 THR A N 1
ATOM 1830 C CA . THR A 1 224 ? -56.623 -6.166 88.365 1.00 96.62 224 THR A CA 1
ATOM 1831 C C . THR A 1 224 ? -56.009 -6.577 89.706 1.00 96.62 224 THR A C 1
ATOM 1833 O O . THR A 1 224 ? -56.716 -6.693 90.706 1.00 96.62 224 THR A O 1
ATOM 1836 N N . LEU A 1 225 ? -54.686 -6.770 89.754 1.00 96.38 225 LEU A N 1
ATOM 1837 C CA . LEU A 1 225 ? -53.966 -7.092 90.989 1.00 96.38 225 LEU A CA 1
ATOM 1838 C C . LEU A 1 225 ? -54.003 -5.940 92.002 1.00 96.38 225 LEU A C 1
ATOM 1840 O O . LEU A 1 225 ? -54.117 -6.192 93.199 1.00 96.38 225 LEU A O 1
ATOM 1844 N N . GLU A 1 226 ? -53.918 -4.690 91.547 1.00 95.81 226 GLU A N 1
ATOM 1845 C CA . GLU A 1 226 ? -54.065 -3.495 92.384 1.00 95.81 226 GLU A CA 1
ATOM 1846 C C . GLU A 1 226 ? -55.473 -3.389 92.966 1.00 95.81 226 GLU A C 1
ATOM 1848 O O . GLU A 1 226 ? -55.619 -3.109 94.154 1.00 95.81 226 GLU A O 1
ATOM 1853 N N . GLN A 1 227 ? -56.503 -3.689 92.175 1.00 97.06 227 GLN A N 1
ATOM 1854 C CA . GLN A 1 227 ? -57.878 -3.705 92.659 1.00 97.06 227 GLN A CA 1
ATOM 1855 C C . GLN A 1 227 ? -58.098 -4.806 93.702 1.00 97.06 227 GLN A C 1
ATOM 1857 O O . GLN A 1 227 ? -58.607 -4.530 94.784 1.00 97.06 227 GLN A O 1
ATOM 1862 N N . MET A 1 228 ? -57.610 -6.025 93.446 1.00 95.62 228 MET A N 1
ATOM 1863 C CA . MET A 1 228 ? -57.623 -7.100 94.445 1.00 95.62 228 MET A CA 1
ATOM 1864 C C . MET A 1 228 ? -56.841 -6.729 95.711 1.00 95.62 228 MET A C 1
ATOM 1866 O O . MET A 1 228 ? -57.260 -7.074 96.814 1.00 95.62 228 MET A O 1
ATOM 1870 N N . ARG A 1 229 ? -55.704 -6.032 95.578 1.00 96.56 229 ARG A N 1
ATOM 1871 C CA . ARG A 1 229 ? -54.936 -5.521 96.721 1.00 96.56 229 ARG A CA 1
ATOM 1872 C C . ARG A 1 229 ? -55.764 -4.522 97.524 1.00 96.56 229 ARG A C 1
ATOM 1874 O O . ARG A 1 229 ? -55.827 -4.669 98.738 1.00 96.56 229 ARG A O 1
ATOM 1881 N N . ALA A 1 230 ? -56.404 -3.553 96.874 1.00 95.75 230 ALA A N 1
ATOM 1882 C CA . ALA A 1 230 ? -57.256 -2.573 97.542 1.00 95.75 230 ALA A CA 1
ATOM 1883 C C . ALA A 1 230 ? -58.438 -3.243 98.269 1.00 95.75 230 ALA A C 1
ATOM 1885 O O . ALA A 1 230 ? -58.724 -2.894 99.415 1.00 95.75 230 ALA A O 1
ATOM 1886 N N . ASP A 1 231 ? -59.063 -4.249 97.649 1.00 96.00 231 ASP A N 1
ATOM 1887 C CA . ASP A 1 231 ? -60.136 -5.043 98.257 1.00 96.00 231 ASP A CA 1
ATOM 1888 C C . ASP A 1 231 ? -59.637 -5.841 99.470 1.00 96.00 231 ASP A C 1
ATOM 1890 O O . ASP A 1 231 ? -60.287 -5.848 100.516 1.00 96.00 231 ASP A O 1
ATOM 1894 N N . MET A 1 232 ? -58.475 -6.499 99.366 1.00 95.38 232 MET A N 1
ATOM 1895 C CA . MET A 1 232 ? -57.853 -7.190 100.502 1.00 95.38 232 MET A CA 1
ATOM 1896 C C . MET A 1 232 ? -57.506 -6.216 101.627 1.00 95.38 232 MET A C 1
ATOM 1898 O O . MET A 1 232 ? -57.771 -6.517 102.786 1.00 95.38 232 MET A O 1
ATOM 1902 N N . GLU A 1 233 ? -56.966 -5.040 101.307 1.00 95.31 233 GLU A N 1
ATOM 1903 C CA . GLU A 1 233 ? -56.692 -4.001 102.297 1.00 95.31 233 GLU A CA 1
ATOM 1904 C C . GLU A 1 233 ? -57.974 -3.523 102.989 1.00 95.31 233 GLU A C 1
ATOM 1906 O O . GLU A 1 233 ? -57.962 -3.302 104.200 1.00 95.31 233 GLU A O 1
ATOM 1911 N N . ASP A 1 234 ? -59.087 -3.385 102.263 1.00 95.19 234 ASP A N 1
ATOM 1912 C CA . ASP A 1 234 ? -60.379 -3.036 102.856 1.00 95.19 234 ASP A CA 1
ATOM 1913 C C . ASP A 1 234 ? -60.924 -4.154 103.754 1.00 95.19 234 ASP A C 1
ATOM 1915 O O . ASP A 1 234 ? -61.329 -3.900 104.891 1.00 95.19 234 ASP A O 1
ATOM 1919 N N . ARG A 1 235 ? -60.845 -5.415 103.312 1.00 95.19 235 ARG A N 1
ATOM 1920 C CA . ARG A 1 235 ? -61.197 -6.577 104.144 1.00 95.19 235 ARG A CA 1
ATOM 1921 C C . ARG A 1 235 ? -60.328 -6.668 105.391 1.00 95.19 235 ARG A C 1
ATOM 1923 O O . ARG A 1 235 ? -60.861 -6.920 106.467 1.00 95.19 235 ARG A O 1
ATOM 1930 N N . ASP A 1 236 ? -59.036 -6.380 105.295 1.00 94.88 236 ASP A N 1
ATOM 1931 C CA . ASP A 1 236 ? -58.137 -6.309 106.448 1.00 94.88 236 ASP A CA 1
ATOM 1932 C C . ASP A 1 236 ? -58.493 -5.157 107.399 1.00 94.88 236 ASP A C 1
ATOM 1934 O O . ASP A 1 236 ? -58.343 -5.295 108.616 1.00 94.88 236 ASP A O 1
ATOM 1938 N N . ARG A 1 237 ? -58.963 -4.008 106.890 1.00 94.31 237 ARG A N 1
ATOM 1939 C CA . ARG A 1 237 ? -59.505 -2.923 107.734 1.00 94.31 237 ARG A CA 1
ATOM 1940 C C . ARG A 1 237 ? -60.775 -3.386 108.459 1.00 94.31 237 ARG A C 1
ATOM 1942 O O . ARG A 1 237 ? -60.879 -3.190 109.669 1.00 94.31 237 ARG A O 1
ATOM 1949 N N . GLN A 1 238 ? -61.697 -4.052 107.759 1.00 94.25 238 GLN A N 1
ATOM 1950 C CA . GLN A 1 238 ? -62.927 -4.612 108.340 1.00 94.25 238 GLN A CA 1
ATOM 1951 C C . GLN A 1 238 ? -62.629 -5.682 109.402 1.00 94.25 238 GLN A C 1
ATOM 1953 O O . GLN A 1 238 ? -63.198 -5.650 110.493 1.00 94.25 238 GLN A O 1
ATOM 1958 N N . LEU A 1 239 ? -61.707 -6.607 109.117 1.00 94.00 239 LEU A N 1
ATOM 1959 C CA . LEU A 1 239 ? -61.272 -7.649 110.049 1.00 94.00 239 LEU A CA 1
ATOM 1960 C C . LEU A 1 239 ? -60.616 -7.053 111.294 1.00 94.00 239 LEU A C 1
ATOM 1962 O O . LEU A 1 239 ? -60.920 -7.492 112.401 1.00 94.00 239 LEU A O 1
ATOM 1966 N N . ARG A 1 240 ? -59.769 -6.028 111.139 1.00 94.19 240 ARG A N 1
ATOM 1967 C CA . ARG A 1 240 ? -59.207 -5.291 112.281 1.00 94.19 240 ARG A CA 1
ATOM 1968 C C . ARG A 1 240 ? -60.299 -4.659 113.141 1.00 94.19 240 ARG A C 1
ATOM 1970 O O . ARG A 1 240 ? -60.277 -4.846 114.353 1.00 94.19 240 ARG A O 1
ATOM 1977 N N . ALA A 1 241 ? -61.290 -4.004 112.535 1.00 92.62 241 ALA A N 1
ATOM 1978 C CA . ALA A 1 241 ? -62.416 -3.421 113.267 1.00 92.62 241 ALA A CA 1
ATOM 1979 C C . ALA A 1 241 ? -63.241 -4.479 114.031 1.00 92.62 241 ALA A C 1
ATOM 1981 O O . ALA A 1 241 ? -63.581 -4.272 115.197 1.00 92.62 241 ALA A O 1
ATOM 1982 N N . LEU A 1 242 ? -63.527 -5.632 113.413 1.00 92.62 242 LEU A N 1
ATOM 1983 C CA . LEU A 1 242 ? -64.196 -6.760 114.077 1.00 92.62 242 LEU A CA 1
ATOM 1984 C C . LEU A 1 242 ? -63.347 -7.348 115.214 1.00 92.62 242 LEU A C 1
ATOM 1986 O O . LEU A 1 242 ? -63.879 -7.660 116.279 1.00 92.62 242 LEU A O 1
ATOM 1990 N N . GLY A 1 243 ? -62.032 -7.464 115.017 1.00 91.50 243 GLY A N 1
ATOM 1991 C CA . GLY A 1 243 ? -61.087 -7.890 116.050 1.00 91.50 243 GLY A CA 1
ATOM 1992 C C . GLY A 1 243 ? -61.103 -6.954 117.258 1.00 91.50 243 GLY A C 1
ATOM 1993 O O . GLY A 1 243 ? -61.265 -7.409 118.389 1.00 91.50 243 GLY A O 1
ATOM 1994 N N . GLU A 1 244 ? -61.061 -5.640 117.026 1.00 92.56 244 GLU A N 1
ATOM 1995 C CA . GLU A 1 244 ? -61.192 -4.641 118.090 1.00 92.56 244 GLU A CA 1
ATOM 1996 C C . GLU A 1 244 ? -62.535 -4.741 118.830 1.00 92.56 244 GLU A C 1
ATOM 1998 O O . GLU A 1 244 ? -62.581 -4.591 120.054 1.00 92.56 244 GLU A O 1
ATOM 2003 N N . GLN A 1 245 ? -63.641 -4.997 118.122 1.00 90.94 245 GLN A N 1
ATOM 2004 C CA . GLN A 1 245 ? -64.949 -5.220 118.748 1.00 90.94 245 GLN A CA 1
ATOM 2005 C C . GLN A 1 245 ? -64.955 -6.473 119.627 1.00 90.94 245 GLN A C 1
ATOM 2007 O O . GLN A 1 245 ? -65.469 -6.433 120.748 1.00 90.94 245 GLN A O 1
ATOM 2012 N N . LEU A 1 246 ? -64.363 -7.569 119.150 1.00 90.44 246 LEU A N 1
ATOM 2013 C CA . LEU A 1 246 ? -64.273 -8.822 119.891 1.00 90.44 246 LEU A CA 1
ATOM 2014 C C . LEU A 1 246 ? -63.392 -8.675 121.138 1.00 90.44 246 LEU A C 1
ATOM 2016 O O . LEU A 1 246 ? -63.773 -9.139 122.211 1.00 90.44 246 LEU A O 1
ATOM 2020 N N . ASP A 1 247 ? -62.276 -7.952 121.041 1.00 90.00 247 ASP A N 1
ATOM 2021 C CA . ASP A 1 247 ? -61.419 -7.623 122.182 1.00 90.00 247 ASP A CA 1
ATOM 2022 C C . ASP A 1 247 ? -62.140 -6.750 123.213 1.00 90.00 247 ASP A C 1
ATOM 2024 O O . ASP A 1 247 ? -62.054 -7.009 124.418 1.00 90.00 247 ASP A O 1
ATOM 2028 N N . ARG A 1 248 ? -62.901 -5.737 122.772 1.00 90.88 248 ARG A N 1
ATOM 2029 C CA . ARG A 1 248 ? -63.763 -4.939 123.664 1.00 90.88 248 ARG A CA 1
ATOM 2030 C C . ARG A 1 248 ? -64.803 -5.825 124.350 1.00 90.88 248 ARG A C 1
ATOM 2032 O O . ARG A 1 248 ? -64.940 -5.757 125.570 1.00 90.88 248 ARG A O 1
ATOM 2039 N N . GLY A 1 249 ? -65.477 -6.695 123.598 1.00 89.50 249 GLY A N 1
ATOM 2040 C CA . GLY A 1 249 ? -66.429 -7.671 124.132 1.00 89.50 249 GLY A CA 1
ATOM 2041 C C . GLY A 1 249 ? -65.785 -8.632 125.135 1.00 89.50 249 GLY A C 1
ATOM 2042 O O . GLY A 1 249 ? -66.345 -8.890 126.197 1.00 89.50 249 GLY A O 1
ATOM 2043 N N . SER A 1 250 ? -64.569 -9.104 124.860 1.00 87.25 250 SER A N 1
ATOM 2044 C CA . SER A 1 250 ? -63.779 -9.949 125.760 1.00 87.25 250 SER A CA 1
ATOM 2045 C C . SER A 1 250 ? -63.432 -9.228 127.068 1.00 87.25 250 SER A C 1
ATOM 2047 O O . SER A 1 250 ? -63.627 -9.787 128.151 1.00 87.25 250 SER A O 1
ATOM 2049 N N . ARG A 1 251 ? -63.007 -7.957 127.001 1.00 89.12 251 ARG A N 1
ATOM 2050 C CA . ARG A 1 251 ? -62.754 -7.114 128.187 1.00 89.12 251 ARG A CA 1
ATOM 2051 C C . ARG A 1 251 ? -64.021 -6.916 129.023 1.00 89.12 251 ARG A C 1
ATOM 2053 O O . ARG A 1 251 ? -63.966 -7.078 130.241 1.00 89.12 251 ARG A O 1
ATOM 2060 N N . ILE A 1 252 ? -65.156 -6.626 128.384 1.00 87.44 252 ILE A N 1
ATOM 2061 C CA . ILE A 1 252 ? -66.460 -6.482 129.055 1.00 87.44 252 ILE A CA 1
ATOM 2062 C C . ILE A 1 252 ? -66.863 -7.800 129.729 1.00 87.44 252 ILE A C 1
ATOM 2064 O O . ILE A 1 252 ? -67.180 -7.810 130.917 1.00 87.44 252 ILE A O 1
ATOM 2068 N N . ASN A 1 253 ? -66.761 -8.924 129.017 1.00 85.88 253 ASN A N 1
ATOM 2069 C CA . ASN A 1 253 ? -67.055 -10.250 129.557 1.00 85.88 253 ASN A CA 1
ATOM 2070 C C . ASN A 1 253 ? -66.153 -10.607 130.746 1.00 85.88 253 ASN A C 1
ATOM 2072 O O . ASN A 1 253 ? -66.622 -11.187 131.726 1.00 85.88 253 ASN A O 1
ATOM 2076 N N . LYS A 1 254 ? -64.862 -10.255 130.698 1.00 87.38 254 LYS A N 1
ATOM 2077 C CA . LYS A 1 254 ? -63.936 -10.451 131.821 1.00 87.38 254 LYS A CA 1
ATOM 2078 C C . LYS A 1 254 ? -64.380 -9.656 133.053 1.00 87.38 254 LYS A C 1
ATOM 2080 O O . LYS A 1 254 ? -64.503 -10.242 134.126 1.00 87.38 254 LYS A O 1
ATOM 2085 N N . LEU A 1 255 ? -64.699 -8.371 132.889 1.00 88.25 255 LEU A N 1
ATOM 2086 C CA . LEU A 1 255 ? -65.224 -7.527 133.971 1.00 88.25 255 LEU A CA 1
ATOM 2087 C C . LEU A 1 255 ? -66.545 -8.070 134.537 1.00 88.25 255 LEU A C 1
ATOM 2089 O O . LEU A 1 255 ? -66.764 -8.042 135.748 1.00 88.25 255 LEU A O 1
ATOM 2093 N N . GLN A 1 256 ? -67.418 -8.602 133.680 1.00 85.62 256 GLN A N 1
ATOM 2094 C CA . GLN A 1 256 ? -68.689 -9.189 134.096 1.00 85.62 256 GLN A CA 1
ATOM 2095 C C . GLN A 1 256 ? -68.492 -10.478 134.907 1.00 85.62 256 GLN A C 1
ATOM 2097 O O . GLN A 1 256 ? -69.118 -10.629 135.955 1.00 85.62 256 GLN A O 1
ATOM 2102 N N . ARG A 1 257 ? -67.564 -11.359 134.502 1.00 84.75 257 ARG A N 1
ATOM 2103 C CA . ARG A 1 257 ? -67.177 -12.544 135.295 1.00 84.75 257 ARG A CA 1
ATOM 2104 C C . ARG A 1 257 ? -66.575 -12.166 136.648 1.00 84.75 257 ARG A C 1
ATOM 2106 O O . ARG A 1 257 ? -66.834 -12.828 137.650 1.00 84.75 257 ARG A O 1
ATOM 2113 N N . GLU A 1 258 ? -65.776 -11.102 136.702 1.00 85.44 258 GLU A N 1
ATOM 2114 C CA . GLU A 1 258 ? -65.219 -10.597 137.961 1.00 85.44 258 GLU A CA 1
ATOM 2115 C C . GLU A 1 258 ? -66.308 -10.040 138.894 1.00 85.44 258 GLU A C 1
ATOM 2117 O O . GLU A 1 258 ? -66.238 -10.265 140.105 1.00 85.44 258 GLU A O 1
ATOM 2122 N N . ARG A 1 259 ? -67.337 -9.363 138.356 1.00 85.19 259 ARG A N 1
ATOM 2123 C CA . ARG A 1 259 ? -68.519 -8.921 139.123 1.00 85.19 259 ARG A CA 1
ATOM 2124 C C . ARG A 1 259 ? -69.334 -10.099 139.650 1.00 85.19 259 ARG A C 1
ATOM 2126 O O . ARG A 1 259 ? -69.551 -10.167 140.857 1.00 85.19 259 ARG A O 1
ATOM 2133 N N . SER A 1 260 ? -69.684 -11.068 138.803 1.00 81.19 260 SER A N 1
ATOM 2134 C CA . SER A 1 260 ? -70.437 -12.251 139.242 1.00 81.19 260 SER A CA 1
ATOM 2135 C C . SER A 1 260 ? -69.666 -13.057 140.295 1.00 81.19 260 SER A C 1
ATOM 2137 O O . SER A 1 260 ? -70.242 -13.538 141.264 1.00 81.19 260 SER A O 1
ATOM 2139 N N . ALA A 1 261 ? -68.336 -13.150 140.183 1.00 83.94 261 ALA A N 1
ATOM 2140 C CA . ALA A 1 261 ? -67.497 -13.787 141.201 1.00 83.94 261 ALA A CA 1
ATOM 2141 C C . ALA A 1 261 ? -67.475 -13.030 142.547 1.00 83.94 261 ALA A C 1
ATOM 2143 O O . ALA A 1 261 ? -67.231 -13.632 143.597 1.00 83.94 261 ALA A O 1
ATOM 2144 N N . LYS A 1 262 ? -67.685 -11.708 142.550 1.00 83.31 262 LYS A N 1
ATOM 2145 C CA . LYS A 1 262 ? -67.836 -10.910 143.781 1.00 83.31 262 LYS A CA 1
ATOM 2146 C C . LYS A 1 262 ? -69.227 -11.095 144.392 1.00 83.31 262 LYS A C 1
ATOM 2148 O O . LYS A 1 262 ? -69.309 -11.346 145.590 1.00 83.31 262 LYS A O 1
ATOM 2153 N N . GLU A 1 263 ? -70.281 -11.086 143.581 1.00 82.25 263 GLU A N 1
ATOM 2154 C CA . GLU A 1 263 ? -71.658 -11.353 144.028 1.00 82.25 263 GLU A CA 1
ATOM 2155 C C . GLU A 1 263 ? -71.803 -12.760 144.628 1.00 82.25 263 GLU A C 1
ATOM 2157 O O . GLU A 1 263 ? -72.337 -12.914 145.723 1.00 82.25 263 GLU A O 1
ATOM 2162 N N . ILE A 1 264 ? -71.225 -13.788 143.992 1.00 80.31 264 ILE A N 1
ATOM 2163 C CA . ILE A 1 264 ? -71.216 -15.162 144.528 1.00 80.31 264 ILE A CA 1
ATOM 2164 C C . ILE A 1 264 ? -70.527 -15.222 145.899 1.00 80.31 264 ILE A C 1
ATOM 2166 O O . ILE A 1 264 ? -70.986 -15.936 146.792 1.00 80.31 264 ILE A O 1
ATOM 2170 N N . ARG A 1 265 ? -69.433 -14.473 146.097 1.00 82.12 265 ARG A N 1
ATOM 2171 C CA . ARG A 1 265 ? -68.758 -14.391 147.404 1.00 82.12 265 ARG A CA 1
ATOM 2172 C C . ARG A 1 265 ? -69.634 -13.718 148.460 1.00 82.12 265 ARG A C 1
ATOM 2174 O O . ARG A 1 265 ? -69.657 -14.184 149.594 1.00 82.12 265 ARG A O 1
ATOM 2181 N N . GLN A 1 266 ? -70.377 -12.680 148.086 1.00 81.38 266 GLN A N 1
ATOM 2182 C CA . GLN A 1 266 ? -71.294 -11.981 148.984 1.00 81.38 266 GLN A CA 1
ATOM 2183 C C . GLN A 1 266 ? -72.478 -12.867 149.406 1.00 81.38 266 GLN A C 1
ATOM 2185 O O . GLN A 1 266 ? -72.753 -12.980 150.598 1.00 81.38 266 GLN A O 1
ATOM 2190 N N . VAL A 1 267 ? -73.115 -13.569 148.461 1.00 80.44 267 VAL A N 1
ATOM 2191 C CA . VAL A 1 267 ? -74.203 -14.524 148.750 1.00 80.44 267 VAL A CA 1
ATOM 2192 C C . VAL A 1 267 ? -73.706 -15.684 149.617 1.00 80.44 267 VAL A C 1
ATOM 2194 O O . VAL A 1 267 ? -74.386 -16.082 150.562 1.00 80.44 267 VAL A O 1
ATOM 2197 N N . ARG A 1 268 ? -72.491 -16.196 149.362 1.00 78.81 268 ARG A N 1
ATOM 2198 C CA . ARG A 1 268 ? -71.868 -17.209 150.231 1.00 78.81 268 ARG A CA 1
ATOM 2199 C C . ARG A 1 268 ? -71.699 -16.711 151.668 1.00 78.81 268 ARG A C 1
ATOM 2201 O O . ARG A 1 268 ? -72.011 -17.461 152.586 1.00 78.81 268 ARG A O 1
ATOM 2208 N N . GLY A 1 269 ? -71.268 -15.464 151.864 1.00 78.25 269 GLY A N 1
ATOM 2209 C CA . GLY A 1 269 ? -71.157 -14.858 153.196 1.00 78.25 269 GLY A CA 1
ATOM 2210 C C . GLY A 1 269 ? -72.507 -14.712 153.912 1.00 78.25 269 GLY A C 1
ATOM 2211 O O . GLY A 1 269 ? -72.614 -15.039 155.092 1.00 78.25 269 GLY A O 1
ATOM 2212 N N . GLN A 1 270 ? -73.557 -14.305 153.193 1.00 78.31 270 GLN A N 1
ATOM 2213 C CA . GLN A 1 270 ? -74.917 -14.187 153.742 1.00 78.31 270 GLN A CA 1
ATOM 2214 C C . GLN A 1 270 ? -75.511 -15.546 154.140 1.00 78.31 270 GLN A C 1
ATOM 2216 O O . GLN A 1 270 ? -76.148 -15.667 155.185 1.00 78.31 270 GLN A O 1
ATOM 2221 N N . LEU A 1 271 ? -75.269 -16.591 153.345 1.00 80.25 271 LEU A N 1
ATOM 2222 C CA . LEU A 1 271 ? -75.714 -17.948 153.664 1.00 80.25 271 LEU A CA 1
ATOM 2223 C C . LEU A 1 271 ? -75.024 -18.490 154.926 1.00 80.25 271 LEU A C 1
ATOM 2225 O O . LEU A 1 271 ? -75.644 -19.177 155.735 1.00 80.25 271 LEU A O 1
ATOM 2229 N N . GLN A 1 272 ? -73.754 -18.136 155.125 1.00 74.06 272 GLN A N 1
ATOM 2230 C CA . GLN A 1 272 ? -72.983 -18.531 156.301 1.00 74.06 272 GLN A CA 1
ATOM 2231 C C . GLN A 1 272 ? -73.520 -17.875 157.589 1.00 74.06 272 GLN A C 1
ATOM 2233 O O . GLN A 1 272 ? -73.618 -18.549 158.612 1.00 74.06 272 GLN A O 1
ATOM 2238 N N . GLN A 1 273 ? -73.966 -16.614 157.515 1.00 75.25 273 GLN A N 1
ATOM 2239 C CA . GLN A 1 273 ? -74.664 -15.921 158.613 1.00 75.25 273 GLN A CA 1
ATOM 2240 C C . GLN A 1 273 ? -76.062 -16.497 158.905 1.00 75.25 273 GLN A C 1
ATOM 2242 O O . GLN A 1 273 ? -76.474 -16.580 160.060 1.00 75.25 273 GLN A O 1
ATOM 2247 N N . GLN A 1 274 ? -76.801 -16.930 157.880 1.00 74.81 274 GLN A N 1
ATOM 2248 C CA . GLN A 1 274 ? -78.095 -17.599 158.073 1.00 74.81 274 GLN A CA 1
ATOM 2249 C C . GLN A 1 274 ? -77.935 -18.944 158.802 1.00 74.81 274 GLN A C 1
ATOM 2251 O O . GLN A 1 274 ? -78.741 -19.272 159.670 1.00 74.81 274 GLN A O 1
ATOM 2256 N N . CYS A 1 275 ? -76.872 -19.703 158.515 1.00 69.88 275 CYS A N 1
ATOM 2257 C CA . CYS A 1 275 ? -76.579 -20.950 159.225 1.00 69.88 275 CYS A CA 1
ATOM 2258 C C . CYS A 1 275 ? -76.223 -20.732 160.705 1.00 69.88 275 CYS A C 1
ATOM 2260 O O . CYS A 1 275 ? -76.682 -21.510 161.540 1.00 69.88 275 CYS A O 1
ATOM 2262 N N . SER A 1 276 ? -75.465 -19.682 161.047 1.00 69.81 276 SER A N 1
ATOM 2263 C CA . SER A 1 276 ? -75.105 -19.396 162.445 1.00 69.81 276 SER A CA 1
ATOM 2264 C C . SER A 1 276 ? -76.314 -18.974 163.286 1.00 69.81 276 SER A C 1
ATOM 2266 O O . SER A 1 276 ? -76.502 -19.493 164.382 1.00 69.81 276 SER A O 1
ATOM 2268 N N . LEU A 1 277 ? -77.200 -18.132 162.742 1.00 71.62 277 LEU A N 1
ATOM 2269 C CA . LEU A 1 277 ? -78.441 -17.721 163.417 1.00 71.62 277 LEU A CA 1
ATOM 2270 C C . LEU A 1 277 ? -79.416 -18.894 163.604 1.00 71.62 277 LEU A C 1
ATOM 2272 O O . LEU A 1 277 ? -80.095 -19.002 164.625 1.00 71.62 277 LEU A O 1
ATOM 2276 N N . LYS A 1 278 ? -79.464 -19.818 162.635 1.00 69.62 278 LYS A N 1
ATOM 2277 C CA . LYS A 1 278 ? -80.279 -21.033 162.753 1.00 69.62 278 LYS A CA 1
ATOM 2278 C C . LYS A 1 278 ? -79.747 -21.964 163.848 1.00 69.62 278 LYS A C 1
ATOM 2280 O O . LYS A 1 278 ? -80.539 -22.596 164.535 1.00 69.62 278 LYS A O 1
ATOM 2285 N N . GLN A 1 279 ? -78.429 -22.024 164.036 1.00 69.12 279 GLN A N 1
ATOM 2286 C CA . GLN A 1 279 ? -77.789 -22.814 165.089 1.00 69.12 279 GLN A CA 1
ATOM 2287 C C . GLN A 1 279 ? -78.050 -22.232 166.494 1.00 69.12 279 GLN A C 1
ATOM 2289 O O . GLN A 1 279 ? -78.275 -22.996 167.430 1.00 69.12 279 GLN A O 1
ATOM 2294 N N . GLU A 1 280 ? -78.120 -20.903 166.630 1.00 65.19 280 GLU A N 1
ATOM 2295 C CA . GLU A 1 280 ? -78.491 -20.211 167.879 1.00 65.19 280 GLU A CA 1
ATOM 2296 C C . GLU A 1 280 ? -79.969 -20.411 168.268 1.00 65.19 280 GLU A C 1
ATOM 2298 O O . GLU A 1 280 ? -80.279 -20.566 169.449 1.00 65.19 280 GLU A O 1
ATOM 2303 N N . ALA A 1 281 ? -80.882 -20.496 167.293 1.00 63.41 281 ALA A N 1
ATOM 2304 C CA . ALA A 1 281 ? -82.302 -20.765 167.545 1.00 63.41 281 ALA A CA 1
ATOM 2305 C C . ALA A 1 281 ? -82.561 -22.180 168.102 1.00 63.41 281 ALA A C 1
ATOM 2307 O O . ALA A 1 281 ? -83.453 -22.367 168.930 1.00 63.41 281 ALA A O 1
ATOM 2308 N N . PHE A 1 282 ? -81.760 -23.175 167.701 1.00 66.81 282 PHE A N 1
ATOM 2309 C CA . PHE A 1 282 ? -81.879 -24.538 168.235 1.00 66.81 282 PHE A CA 1
AT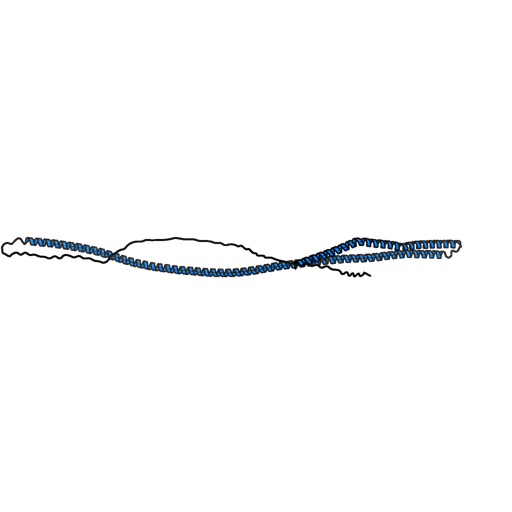OM 2310 C C . PHE A 1 282 ? -81.362 -24.661 169.679 1.00 66.81 282 PHE A C 1
ATOM 2312 O O . PHE A 1 282 ? -81.932 -25.419 170.457 1.00 66.81 282 PHE A O 1
ATOM 2319 N N . GLN A 1 283 ? -80.373 -23.860 170.092 1.00 63.34 283 GLN A N 1
ATOM 2320 C CA . GLN A 1 283 ? -79.859 -23.858 171.475 1.00 63.34 283 GLN A CA 1
ATOM 2321 C C . GLN A 1 283 ? -80.834 -23.245 172.502 1.00 63.34 283 GLN A C 1
ATOM 2323 O O . GLN A 1 283 ? -80.681 -23.459 173.706 1.00 63.34 283 GLN A O 1
ATOM 2328 N N . GLN A 1 284 ? -81.831 -22.476 172.048 1.00 60.62 284 GLN A N 1
ATOM 2329 C CA . GLN A 1 284 ? -82.882 -21.887 172.891 1.00 60.62 284 GLN A CA 1
ATOM 2330 C C . GLN A 1 284 ? -84.048 -22.859 173.153 1.00 60.62 284 GLN A C 1
ATOM 2332 O O . GLN A 1 284 ? -84.683 -22.773 174.201 1.00 60.62 284 GLN A O 1
ATOM 2337 N N . LEU A 1 285 ? -84.294 -23.813 172.246 1.00 59.81 285 LEU A N 1
ATOM 2338 C CA . LEU A 1 285 ? -85.328 -24.848 172.389 1.00 59.81 285 LEU A CA 1
ATOM 2339 C C . LEU A 1 285 ? -84.952 -25.923 173.425 1.00 59.81 285 LEU A C 1
ATOM 2341 O O . LEU A 1 285 ? -85.815 -26.348 174.187 1.00 59.81 285 LEU A O 1
ATOM 2345 N N . ASP A 1 286 ? -83.667 -26.271 173.540 1.00 56.56 286 ASP A N 1
ATOM 2346 C CA . ASP A 1 286 ? -83.175 -27.253 174.526 1.00 56.56 286 ASP A CA 1
ATOM 2347 C C . ASP A 1 286 ? -83.287 -26.777 175.990 1.00 56.56 286 ASP A C 1
ATOM 2349 O O . ASP A 1 286 ? -83.320 -27.588 176.914 1.00 56.56 286 ASP A O 1
ATOM 2353 N N . LYS A 1 287 ? -83.369 -25.461 176.236 1.00 60.72 287 LYS A N 1
ATOM 2354 C CA . LYS A 1 287 ? -83.457 -24.891 177.595 1.00 60.72 287 LYS A CA 1
ATOM 2355 C C . LYS A 1 287 ? -84.890 -24.792 178.137 1.00 60.72 287 LYS A C 1
ATOM 2357 O O . LYS A 1 287 ? -85.056 -24.600 179.334 1.00 60.72 287 LYS A O 1
ATOM 2362 N N . LEU A 1 288 ? -85.907 -24.947 177.285 1.00 59.78 288 LEU A N 1
ATOM 2363 C CA . LEU A 1 288 ? -87.336 -24.857 177.633 1.00 59.78 288 LEU A CA 1
ATOM 2364 C C . LEU A 1 288 ? -87.999 -26.228 177.885 1.00 59.78 288 LEU A C 1
ATOM 2366 O O . LEU A 1 288 ? -89.171 -26.275 178.244 1.00 59.78 288 LEU A O 1
ATOM 2370 N N . GLN A 1 289 ? -87.266 -27.337 177.720 1.00 53.56 289 GLN A N 1
ATOM 2371 C CA . GLN A 1 289 ? -87.813 -28.702 177.770 1.00 53.56 289 GLN A CA 1
ATOM 2372 C C . GLN A 1 289 ? -87.607 -29.441 179.117 1.00 53.56 289 GLN A C 1
ATOM 2374 O O . GLN A 1 289 ? -88.102 -30.554 179.266 1.00 53.56 289 GLN A O 1
ATOM 2379 N N . ASN A 1 290 ? -86.939 -28.845 180.116 1.00 51.19 290 ASN A N 1
ATOM 2380 C CA . ASN A 1 290 ? -86.511 -29.565 181.331 1.00 51.19 290 ASN A CA 1
ATOM 2381 C C . ASN A 1 290 ? -87.318 -29.319 182.630 1.00 51.19 290 ASN A C 1
ATOM 2383 O O . ASN A 1 290 ? -87.008 -29.986 183.612 1.00 51.19 290 ASN A O 1
ATOM 2387 N N . ASP A 1 291 ? -88.352 -28.461 182.669 1.00 43.97 291 ASP A N 1
ATOM 2388 C CA . ASP A 1 291 ? -88.896 -27.984 183.965 1.00 43.97 291 ASP A CA 1
ATOM 2389 C C . ASP A 1 291 ? -90.310 -28.427 184.409 1.00 43.97 291 ASP A C 1
ATOM 2391 O O . ASP A 1 291 ? -90.642 -28.138 185.550 1.00 43.97 291 ASP A O 1
ATOM 2395 N N . VAL A 1 292 ? -91.154 -29.146 183.651 1.00 49.31 292 VAL A N 1
ATOM 2396 C CA . VAL A 1 292 ? -92.456 -29.655 184.184 1.00 49.31 292 VAL A CA 1
ATOM 2397 C C . VAL A 1 292 ? -92.991 -30.812 183.317 1.00 49.31 292 VAL A C 1
ATOM 2399 O O . VAL A 1 292 ? -93.155 -30.620 182.119 1.00 49.31 292 VAL A O 1
ATOM 2402 N N . GLU A 1 293 ? -93.430 -31.992 183.761 1.00 36.12 293 GLU A N 1
ATOM 2403 C CA . GLU A 1 293 ? -93.282 -32.828 184.962 1.00 36.12 293 GLU A CA 1
ATOM 2404 C C . GLU A 1 293 ? -94.147 -34.098 184.723 1.00 36.12 293 GLU A C 1
ATOM 2406 O O . GLU A 1 293 ? -94.908 -34.187 183.756 1.00 36.12 293 GLU A O 1
ATOM 2411 N N . ALA A 1 294 ? -94.037 -35.094 185.599 1.00 30.08 294 ALA A N 1
ATOM 2412 C CA . ALA A 1 294 ? -94.679 -36.407 185.528 1.00 30.08 294 ALA A CA 1
ATOM 2413 C C . ALA A 1 294 ? -96.181 -36.452 185.929 1.00 30.08 294 ALA A C 1
ATOM 2415 O O . ALA A 1 294 ? -96.527 -35.913 186.973 1.00 30.08 294 ALA A O 1
ATOM 2416 N N . ALA A 1 295 ? -97.029 -37.191 185.170 1.00 29.89 295 ALA A N 1
ATOM 2417 C CA . ALA A 1 295 ? -98.009 -38.224 185.624 1.00 29.89 295 ALA A CA 1
ATOM 2418 C C . ALA A 1 295 ? -99.172 -38.528 184.617 1.00 29.89 295 ALA A C 1
ATOM 2420 O O . ALA A 1 295 ? -100.141 -37.786 184.574 1.00 29.89 295 ALA A O 1
ATOM 2421 N N . LEU A 1 296 ? -99.063 -39.669 183.892 1.00 32.16 296 LEU A N 1
ATOM 2422 C CA . LEU A 1 296 ? -100.061 -40.657 183.349 1.00 32.16 296 LEU A CA 1
ATOM 2423 C C . LEU A 1 296 ? -101.424 -40.238 182.693 1.00 32.16 296 LEU A C 1
ATOM 2425 O O . LEU A 1 296 ? -101.978 -39.224 183.086 1.00 32.16 296 LEU A O 1
ATOM 2429 N N . PRO A 1 297 ? -102.088 -41.062 181.813 1.00 45.94 297 PRO A N 1
ATOM 2430 C CA . PRO A 1 297 ? -101.828 -42.467 181.417 1.00 45.94 297 PRO A CA 1
ATOM 2431 C C . PRO A 1 297 ? -101.921 -42.815 179.888 1.00 45.94 297 PRO A C 1
ATOM 2433 O O . PRO A 1 297 ? -102.474 -42.082 179.083 1.00 45.94 297 PRO A O 1
ATOM 2436 N N . ARG A 1 298 ? -101.464 -44.037 179.541 1.00 27.02 298 ARG A N 1
ATOM 2437 C CA . ARG A 1 298 ? -102.034 -45.027 178.577 1.00 27.02 298 ARG A CA 1
ATOM 2438 C C . ARG A 1 298 ? -102.363 -44.623 177.115 1.00 27.02 298 ARG A C 1
ATOM 2440 O O . ARG A 1 298 ? -103.397 -44.035 176.836 1.00 27.02 298 ARG A O 1
ATOM 2447 N N . GLY A 1 299 ? -101.608 -45.193 176.167 1.00 24.27 299 GLY A N 1
ATOM 2448 C CA . GLY A 1 299 ? -101.978 -45.344 174.748 1.00 24.27 299 GLY A CA 1
ATOM 2449 C C . GLY A 1 299 ? -100.888 -46.080 173.956 1.00 24.27 299 GLY A C 1
ATOM 2450 O O . GLY A 1 299 ? -99.720 -45.756 174.097 1.00 24.27 299 GLY A O 1
ATOM 2451 N N . ALA A 1 300 ? -101.254 -47.122 173.211 1.00 24.50 300 ALA A N 1
ATOM 2452 C CA . ALA A 1 300 ? -100.402 -48.234 172.785 1.00 24.50 300 ALA A CA 1
ATOM 2453 C C . ALA A 1 300 ? -99.614 -48.056 171.464 1.00 24.50 300 ALA A C 1
ATOM 2455 O O . ALA A 1 300 ? -99.863 -47.167 170.658 1.00 24.50 300 ALA A O 1
ATOM 2456 N N . SER A 1 301 ? -98.688 -49.000 171.271 1.00 29.78 301 SER A N 1
ATOM 2457 C CA . SER A 1 301 ? -97.891 -49.365 170.092 1.00 29.78 301 SER A CA 1
ATOM 2458 C C . SER A 1 301 ? -98.643 -49.521 168.761 1.00 29.78 301 SER A C 1
ATOM 2460 O O . SER A 1 301 ? -99.765 -50.013 168.760 1.00 29.78 301 SER A O 1
ATOM 2462 N N . THR A 1 302 ? -97.952 -49.290 167.632 1.00 27.55 302 THR A N 1
ATOM 2463 C CA . THR A 1 302 ? -97.797 -50.185 166.439 1.00 27.55 302 THR A CA 1
ATOM 2464 C C . THR A 1 302 ? -96.912 -49.443 165.409 1.00 27.55 302 THR A C 1
ATOM 2466 O O . THR A 1 302 ? -97.159 -48.282 165.125 1.00 27.55 302 THR A O 1
ATOM 2469 N N . ALA A 1 303 ? -95.713 -49.899 165.025 1.00 27.06 303 ALA A N 1
ATOM 2470 C CA . ALA A 1 303 ? -95.344 -51.054 164.191 1.00 27.06 303 ALA A CA 1
ATOM 2471 C C . ALA A 1 303 ? -95.819 -50.966 162.722 1.00 27.06 303 ALA A C 1
ATOM 2473 O O . ALA A 1 303 ? -97.004 -50.804 162.464 1.00 27.06 303 ALA A O 1
ATOM 2474 N N . GLY A 1 304 ? -94.881 -51.183 161.786 1.00 26.84 304 GLY A N 1
ATOM 2475 C CA . GLY A 1 304 ? -95.133 -51.462 160.358 1.00 26.84 304 GLY A CA 1
ATOM 2476 C C . GLY A 1 304 ? -94.578 -50.374 159.432 1.00 26.84 304 GLY A C 1
ATOM 2477 O O . GLY A 1 304 ? -95.053 -49.252 159.478 1.00 26.84 304 GLY A O 1
ATOM 2478 N N . GLN A 1 305 ? -93.457 -50.588 158.721 1.00 30.22 305 GLN A N 1
ATOM 2479 C CA . GLN A 1 305 ? -93.386 -51.208 157.375 1.00 30.22 305 GLN A CA 1
ATOM 2480 C C . GLN A 1 305 ? -94.181 -50.394 156.326 1.00 30.22 305 GLN A C 1
ATOM 2482 O O . GLN A 1 305 ? -95.304 -50.003 156.582 1.00 30.22 305 GLN A O 1
ATOM 2487 N N . SER A 1 306 ? -93.735 -50.110 155.103 1.00 31.78 306 SER A N 1
ATOM 2488 C CA . SER A 1 306 ? -92.885 -50.853 154.174 1.00 31.78 306 SER A CA 1
ATOM 2489 C C . SER A 1 306 ? -92.649 -49.979 152.928 1.00 31.78 306 SER A C 1
ATOM 2491 O O . SER A 1 306 ? -93.523 -49.184 152.611 1.00 31.78 306 SER A O 1
ATOM 2493 N N . ARG A 1 307 ? -91.533 -50.227 152.218 1.00 31.06 307 ARG A N 1
ATOM 2494 C CA . ARG A 1 307 ? -91.361 -50.268 150.739 1.00 31.06 307 ARG A CA 1
ATOM 2495 C C . ARG A 1 307 ? -91.933 -49.104 149.887 1.00 31.06 307 ARG A C 1
ATOM 2497 O O . ARG A 1 307 ? -93.075 -48.705 149.989 1.00 31.06 307 ARG A O 1
ATOM 2504 N N . THR A 1 308 ? -91.241 -48.608 148.863 1.00 30.19 308 THR A N 1
ATOM 2505 C CA . THR A 1 308 ? -90.650 -49.403 147.778 1.00 30.19 308 THR A CA 1
ATOM 2506 C C . THR A 1 308 ? -89.676 -48.554 146.955 1.00 30.19 308 THR A C 1
ATOM 2508 O O . THR A 1 308 ? -89.866 -47.356 146.771 1.00 30.19 308 THR A O 1
ATOM 2511 N N . TYR A 1 309 ? -88.648 -49.235 146.462 1.00 33.62 309 TYR A N 1
ATOM 2512 C CA . TYR A 1 309 ? -87.659 -48.829 145.470 1.00 33.62 309 TYR A CA 1
ATOM 2513 C C . TYR A 1 309 ? -88.256 -48.633 144.069 1.00 33.62 309 TYR A C 1
ATOM 2515 O O . TYR A 1 309 ? -89.300 -49.206 143.778 1.00 33.62 309 TYR A O 1
ATOM 2523 N N . CYS A 1 310 ? -87.518 -47.906 143.218 1.00 28.91 310 CYS A N 1
ATOM 2524 C CA . CYS A 1 310 ? -87.148 -48.234 141.822 1.00 28.91 310 CYS A CA 1
ATOM 2525 C C . CYS A 1 310 ? -86.227 -47.084 141.340 1.00 28.91 310 CYS A C 1
ATOM 2527 O O . CYS A 1 310 ? -86.696 -45.959 141.226 1.00 28.91 310 CYS A O 1
ATOM 2529 N N . THR A 1 311 ? -84.890 -47.137 141.272 1.00 33.53 311 THR A N 1
ATOM 2530 C CA . THR A 1 311 ? -83.928 -47.913 140.451 1.00 33.53 311 THR A CA 1
ATOM 2531 C C . THR A 1 311 ? -84.210 -48.039 138.950 1.00 33.53 311 THR A C 1
ATOM 2533 O O . THR A 1 311 ? -85.043 -48.834 138.541 1.00 33.53 311 THR A O 1
ATOM 2536 N N . LEU A 1 312 ? -83.373 -47.310 138.193 1.00 39.97 312 LEU A N 1
ATOM 2537 C CA . LEU A 1 312 ? -82.476 -47.746 137.103 1.00 39.97 312 LEU A CA 1
ATOM 2538 C C . LEU A 1 312 ? -83.043 -48.438 135.854 1.00 39.97 312 LEU A C 1
ATOM 2540 O O . LEU A 1 312 ? -83.688 -49.473 135.951 1.00 39.97 312 LEU A O 1
ATOM 2544 N N . SER A 1 313 ? -82.598 -47.942 134.688 1.00 30.28 313 SER A N 1
ATOM 2545 C CA . SER A 1 313 ? -82.089 -48.657 133.483 1.00 30.28 313 SER A CA 1
ATOM 2546 C C . SER A 1 313 ? -81.768 -47.581 132.422 1.00 30.28 313 SER A C 1
ATOM 2548 O O . SER A 1 313 ? -82.612 -46.733 132.169 1.00 30.28 313 SER A O 1
ATOM 2550 N N . VAL A 1 314 ? -80.534 -47.334 131.955 1.00 40.88 314 VAL A N 1
ATOM 2551 C CA . VAL A 1 314 ? -79.654 -48.066 131.007 1.00 40.88 314 VAL A CA 1
ATOM 2552 C C . VAL A 1 314 ? -80.291 -48.414 129.652 1.00 40.88 314 VAL A C 1
ATOM 2554 O O . VAL A 1 314 ? -81.127 -49.309 129.593 1.00 40.88 314 VAL A O 1
ATOM 2557 N N . SER A 1 315 ? -79.797 -47.774 128.574 1.00 33.62 315 SER A N 1
ATOM 2558 C CA . SER A 1 315 ? -79.537 -48.264 127.184 1.00 33.62 315 SER A CA 1
ATOM 2559 C C . SER A 1 315 ? -79.437 -47.045 126.239 1.00 33.62 315 SER A C 1
ATOM 2561 O O . SER A 1 315 ? -80.280 -46.165 126.325 1.00 33.62 315 SER A O 1
ATOM 2563 N N . ARG A 1 316 ? -78.332 -46.761 125.526 1.00 35.53 316 ARG A N 1
ATOM 2564 C CA . ARG A 1 316 ? -77.657 -47.403 124.364 1.00 35.53 316 ARG A CA 1
ATOM 2565 C C . ARG A 1 316 ? -78.236 -47.032 122.977 1.00 35.53 316 ARG A C 1
ATOM 2567 O O . ARG A 1 316 ? -79.438 -47.088 122.778 1.00 35.53 316 ARG A O 1
ATOM 2574 N N . LEU A 1 317 ? -77.279 -46.843 122.043 1.00 35.06 317 LEU A N 1
ATOM 2575 C CA . LEU A 1 317 ? -77.306 -46.732 120.561 1.00 35.06 317 LEU A CA 1
ATOM 2576 C C . LEU A 1 317 ? -77.531 -45.316 119.982 1.00 35.06 317 LEU A C 1
ATOM 2578 O O . LEU A 1 317 ? -78.520 -44.671 120.286 1.00 35.06 317 LEU A O 1
ATOM 2582 N N . SER A 1 318 ? -76.530 -44.716 119.313 1.00 35.34 318 SER A N 1
ATOM 2583 C CA . SER A 1 318 ? -76.025 -44.946 117.927 1.00 35.34 318 SER A CA 1
ATOM 2584 C C . SER A 1 318 ? -76.716 -43.956 116.973 1.00 35.34 318 SER A C 1
ATOM 2586 O O . SER A 1 318 ? -77.934 -43.910 116.947 1.00 35.34 318 SER A O 1
ATOM 2588 N N . THR A 1 319 ? -76.031 -43.074 116.240 1.00 30.95 319 THR A N 1
ATOM 2589 C CA . THR A 1 319 ? -75.113 -43.417 115.143 1.00 30.95 319 THR A CA 1
ATOM 2590 C C . THR A 1 319 ? -73.987 -42.398 114.899 1.00 30.95 319 THR A C 1
ATOM 2592 O O . THR A 1 319 ? -74.237 -41.208 114.739 1.00 30.95 319 THR A O 1
ATOM 2595 N N . ARG A 1 320 ? -72.792 -42.970 114.678 1.00 29.88 320 ARG A N 1
ATOM 2596 C CA . ARG A 1 320 ? -71.806 -42.656 113.619 1.00 29.88 320 ARG A CA 1
ATOM 2597 C C . ARG A 1 320 ? -70.792 -41.510 113.825 1.00 29.88 320 ARG A C 1
ATOM 2599 O O . ARG A 1 320 ? -71.024 -40.346 113.537 1.00 29.88 320 ARG A O 1
ATOM 2606 N N . SER A 1 321 ? -69.607 -41.960 114.228 1.00 30.83 321 SER A N 1
ATOM 2607 C CA . SER A 1 321 ? -68.231 -41.444 114.083 1.00 30.83 321 SER A CA 1
ATOM 2608 C C . SER A 1 321 ? -67.809 -41.205 112.595 1.00 30.83 321 SER A C 1
ATOM 2610 O O . SER A 1 321 ? -68.590 -41.562 111.713 1.00 30.83 321 SER A O 1
ATOM 2612 N N . PRO A 1 322 ? -66.533 -40.891 112.237 1.00 56.31 322 PRO A N 1
ATOM 2613 C CA . PRO A 1 322 ? -65.535 -39.958 112.809 1.00 56.31 322 PRO A CA 1
ATOM 2614 C C . PRO A 1 322 ? -64.601 -39.249 111.765 1.00 56.31 322 PRO A C 1
ATOM 2616 O O . PRO A 1 322 ? -64.663 -39.494 110.568 1.00 56.31 322 PRO A O 1
ATOM 2619 N N . SER A 1 323 ? -63.702 -38.394 112.284 1.00 38.44 323 SER A N 1
ATOM 2620 C CA . SER A 1 323 ? -62.272 -38.149 111.942 1.00 38.44 323 SER A CA 1
ATOM 2621 C C . SER A 1 323 ? -61.693 -38.381 110.530 1.00 38.44 323 SER A C 1
ATOM 2623 O O . SER A 1 323 ? -61.762 -39.488 110.018 1.00 38.44 323 SER A O 1
ATOM 2625 N N . THR A 1 324 ? -60.892 -37.414 110.057 1.00 29.61 324 THR A N 1
ATOM 2626 C CA . THR A 1 324 ? -59.461 -37.505 109.625 1.00 29.61 324 THR A CA 1
ATOM 2627 C C . THR A 1 324 ? -59.059 -36.097 109.143 1.00 29.61 324 THR A C 1
ATOM 2629 O O . THR A 1 324 ? -59.913 -35.379 108.645 1.00 29.61 324 THR A O 1
ATOM 2632 N N . GLY A 1 325 ? -57.853 -35.552 109.272 1.00 28.86 325 GLY A N 1
ATOM 2633 C CA . GLY A 1 325 ? -56.518 -36.130 109.358 1.00 28.86 325 GLY A CA 1
ATOM 2634 C C . GLY A 1 325 ? -55.589 -35.253 108.498 1.00 28.86 325 GLY A C 1
ATOM 2635 O O . GLY A 1 325 ? -55.993 -34.746 107.460 1.00 28.86 325 GLY A O 1
ATOM 2636 N N . LEU A 1 326 ? -54.381 -35.020 109.000 1.00 35.94 326 LEU A N 1
ATOM 2637 C CA . LEU A 1 326 ? -53.285 -34.214 108.447 1.00 35.94 326 LEU A CA 1
ATOM 2638 C C . LEU A 1 326 ? -52.705 -34.723 107.104 1.00 35.94 326 LEU A C 1
ATOM 2640 O O . LEU A 1 326 ? -52.983 -35.840 106.689 1.00 35.94 326 LEU A O 1
ATOM 2644 N N . HIS A 1 327 ? -51.750 -33.924 106.586 1.00 30.23 327 HIS A N 1
ATOM 2645 C CA . HIS A 1 327 ? -50.689 -34.191 105.581 1.00 30.23 327 HIS A CA 1
ATOM 2646 C C . HIS A 1 327 ? -51.025 -33.891 104.111 1.00 30.23 327 HIS A C 1
ATOM 2648 O O . HIS A 1 327 ? -52.031 -34.345 103.595 1.00 30.23 327 HIS A O 1
ATOM 2654 N N . ARG A 1 328 ? -50.314 -32.998 103.398 1.00 33.19 328 ARG A N 1
ATOM 2655 C CA . ARG A 1 328 ? -48.863 -32.798 103.123 1.00 33.19 328 ARG A CA 1
ATOM 2656 C C . ARG A 1 328 ? -48.282 -33.855 102.171 1.00 33.19 328 ARG A C 1
ATOM 2658 O O . ARG A 1 328 ? -48.362 -35.040 102.459 1.00 33.19 328 ARG A O 1
ATOM 2665 N N . ASN A 1 329 ? -47.546 -33.323 101.181 1.00 32.25 329 ASN A N 1
ATOM 2666 C CA . ASN A 1 329 ? -46.540 -33.925 100.286 1.00 32.25 329 ASN A CA 1
ATOM 2667 C C . ASN A 1 329 ? -47.069 -34.494 98.959 1.00 32.25 329 ASN A C 1
ATOM 2669 O O . ASN A 1 329 ? -48.169 -35.015 98.919 1.00 32.25 329 ASN A O 1
ATOM 2673 N N . ARG A 1 330 ? -46.330 -34.526 97.843 1.00 35.88 330 ARG A N 1
ATOM 2674 C CA . ARG A 1 330 ? -45.134 -33.852 97.268 1.00 35.88 330 ARG A CA 1
ATOM 2675 C C . ARG A 1 330 ? -44.769 -34.757 96.070 1.00 35.88 330 ARG A C 1
ATOM 2677 O O . ARG A 1 330 ? -44.681 -35.954 96.300 1.00 35.88 330 ARG A O 1
ATOM 2684 N N . LEU A 1 331 ? -44.422 -34.167 94.915 1.00 39.59 331 LEU A N 1
ATOM 2685 C CA . LEU A 1 331 ? -43.514 -34.698 93.860 1.00 39.59 331 LEU A CA 1
ATOM 2686 C C . LEU A 1 331 ? -43.983 -35.969 93.110 1.00 39.59 331 LEU A C 1
ATOM 2688 O O . LEU A 1 331 ? -44.724 -36.775 93.641 1.00 39.59 331 LEU A O 1
ATOM 2692 N N . HIS A 1 332 ? -43.662 -36.198 91.835 1.00 37.88 332 HIS A N 1
ATOM 2693 C CA . HIS A 1 332 ? -42.408 -36.030 91.082 1.00 37.88 332 HIS A CA 1
ATOM 2694 C C . HIS A 1 332 ? -42.701 -35.460 89.673 1.00 37.88 332 HIS A C 1
ATOM 2696 O O . HIS A 1 332 ? -43.761 -35.728 89.124 1.00 37.88 332 HIS A O 1
ATOM 2702 N N . SER A 1 333 ? -41.924 -34.538 89.088 1.00 38.34 333 SER A N 1
ATOM 2703 C CA . SER A 1 333 ? -40.508 -34.583 88.659 1.00 38.34 333 SER A CA 1
ATOM 2704 C C . SER A 1 333 ? -40.180 -35.652 87.614 1.00 38.34 333 SER A C 1
ATOM 2706 O O . SER A 1 333 ? -40.100 -36.822 87.958 1.00 38.34 333 SER A O 1
ATOM 2708 N N . ALA A 1 334 ? -39.845 -35.207 86.400 1.00 31.23 334 ALA A N 1
ATOM 2709 C CA . ALA A 1 334 ? -38.659 -35.607 85.624 1.00 31.23 334 ALA A CA 1
ATOM 2710 C C . ALA A 1 334 ? -38.614 -34.718 84.360 1.00 31.23 334 ALA A C 1
ATOM 2712 O O . ALA A 1 334 ? -39.567 -34.695 83.593 1.00 31.23 334 ALA A O 1
ATOM 2713 N N . LEU A 1 335 ? -37.696 -33.748 84.292 1.00 32.84 335 LEU A N 1
ATOM 2714 C CA . LEU A 1 335 ? -36.352 -33.861 83.695 1.00 32.84 335 LEU A CA 1
ATOM 2715 C C . LEU A 1 335 ? -36.418 -33.882 82.150 1.00 32.84 335 LEU A C 1
ATOM 2717 O O . LEU A 1 335 ? -36.869 -34.861 81.579 1.00 32.84 335 LEU A O 1
ATOM 2721 N N . GLN A 1 336 ? -36.137 -32.776 81.451 1.00 37.56 336 GLN A N 1
ATOM 2722 C CA . GLN A 1 336 ? -34.821 -32.167 81.128 1.00 37.56 336 GLN A CA 1
ATOM 2723 C C . GLN A 1 336 ? -34.439 -32.445 79.636 1.00 37.56 336 GLN A C 1
ATOM 2725 O O . GLN A 1 336 ? -35.225 -33.099 78.961 1.00 37.56 336 GLN A O 1
ATOM 2730 N N . PRO A 1 337 ? -33.383 -31.843 79.040 1.00 51.47 337 PRO A N 1
ATOM 2731 C CA . PRO A 1 337 ? -33.519 -30.651 78.187 1.00 51.47 337 PRO A CA 1
ATOM 2732 C C . PRO A 1 337 ? -32.653 -30.691 76.892 1.00 51.47 337 PRO A C 1
ATOM 2734 O O . PRO A 1 337 ? -31.984 -31.677 76.609 1.00 51.47 337 PRO A O 1
ATOM 2737 N N . GLY A 1 338 ? -32.569 -29.550 76.189 1.00 30.78 338 GLY A N 1
ATOM 2738 C CA . GLY A 1 338 ? -31.438 -29.167 75.313 1.00 30.78 338 GLY A CA 1
ATOM 2739 C C . GLY A 1 338 ? -31.440 -29.783 73.904 1.00 30.78 338 GLY A C 1
ATOM 2740 O O . GLY A 1 338 ? -32.010 -30.837 73.684 1.00 30.78 338 GLY A O 1
ATOM 2741 N N . SER A 1 339 ? -30.825 -29.210 72.870 1.00 34.47 339 SER A N 1
ATOM 2742 C CA . SER A 1 339 ? -30.023 -27.992 72.739 1.00 34.47 339 SER A CA 1
ATOM 2743 C C . SER A 1 339 ? -29.807 -27.678 71.244 1.00 34.47 339 SER A C 1
ATOM 2745 O O . SER A 1 339 ? -29.602 -28.587 70.453 1.00 34.47 339 SER A O 1
ATOM 2747 N N . LEU A 1 340 ? -29.846 -26.380 70.919 1.00 38.69 340 LEU A N 1
ATOM 2748 C CA . LEU A 1 340 ? -28.899 -25.575 70.118 1.00 38.69 340 LEU A CA 1
ATOM 2749 C C . LEU A 1 340 ? -28.227 -26.105 68.817 1.00 38.69 340 LEU A C 1
ATOM 2751 O O . LEU A 1 340 ? -27.498 -27.089 68.842 1.00 38.69 340 LEU A O 1
ATOM 2755 N N . THR A 1 341 ? -28.241 -25.206 67.803 1.00 35.03 341 THR A N 1
ATOM 2756 C CA . THR A 1 341 ? -27.116 -24.786 66.903 1.00 35.03 341 THR A CA 1
ATOM 2757 C C . THR A 1 341 ? -26.613 -25.784 65.835 1.00 35.03 341 THR A C 1
ATOM 2759 O O . THR A 1 341 ? -26.651 -26.974 66.074 1.00 35.03 341 THR A O 1
ATOM 2762 N N . ASN A 1 342 ? -26.072 -25.453 64.648 1.00 35.56 342 ASN A N 1
ATOM 2763 C CA . ASN A 1 342 ? -25.642 -24.225 63.957 1.00 35.56 342 ASN A CA 1
ATOM 2764 C C . ASN A 1 342 ? -25.333 -24.549 62.458 1.00 35.56 342 ASN A C 1
ATOM 2766 O O . ASN A 1 342 ? -24.988 -25.680 62.145 1.00 35.56 342 ASN A O 1
ATOM 2770 N N . TYR A 1 343 ? -25.418 -23.519 61.602 1.00 33.72 343 TYR A N 1
ATOM 2771 C CA . TYR A 1 343 ? -24.671 -23.154 60.368 1.00 33.72 343 TYR A CA 1
ATOM 2772 C C . TYR A 1 343 ? -24.087 -24.147 59.312 1.00 33.72 343 TYR A C 1
ATOM 2774 O O . TYR A 1 343 ? -23.377 -25.098 59.617 1.00 33.72 343 TYR A O 1
ATOM 2782 N N . THR A 1 344 ? -24.149 -23.639 58.060 1.00 31.94 344 THR A N 1
ATOM 2783 C CA . THR A 1 344 ? -23.166 -23.649 56.928 1.00 31.94 344 THR A CA 1
ATOM 2784 C C . THR A 1 344 ? -23.293 -24.655 55.759 1.00 31.94 344 THR A C 1
ATOM 2786 O O . THR A 1 344 ? -23.153 -25.859 55.916 1.00 31.94 344 THR A O 1
ATOM 2789 N N . THR A 1 345 ? -23.472 -24.081 54.558 1.00 37.66 345 THR A N 1
ATOM 2790 C CA . THR A 1 345 ? -23.099 -24.495 53.171 1.00 37.66 345 THR A CA 1
ATOM 2791 C C . THR A 1 345 ? -21.563 -24.738 53.032 1.00 37.66 345 THR A C 1
ATOM 2793 O O . THR A 1 345 ? -20.892 -24.428 54.017 1.00 37.66 345 THR A O 1
ATOM 2796 N N . PRO A 1 346 ? -20.922 -25.151 51.889 1.00 53.09 346 PRO A N 1
ATOM 2797 C CA . PRO A 1 346 ? -21.382 -25.297 50.482 1.00 53.09 346 PRO A CA 1
ATOM 2798 C C . PRO A 1 346 ? -20.782 -26.476 49.627 1.00 53.09 346 PRO A C 1
ATOM 2800 O O . PRO A 1 346 ? -19.946 -27.237 50.097 1.00 53.09 346 PRO A O 1
ATOM 2803 N N . GLN A 1 347 ? -21.154 -26.514 48.328 1.00 34.47 347 GLN A N 1
ATOM 2804 C CA . GLN A 1 347 ? -20.278 -26.694 47.134 1.00 34.47 347 GLN A CA 1
ATOM 2805 C C . GLN A 1 347 ? -20.325 -27.989 46.263 1.00 34.47 347 GLN A C 1
ATOM 2807 O O . GLN A 1 347 ? -20.128 -29.099 46.741 1.00 34.47 347 GLN A O 1
ATOM 2812 N N . ASP A 1 348 ? -20.577 -27.737 44.963 1.00 30.17 348 ASP A N 1
ATOM 2813 C CA . ASP A 1 348 ? -20.222 -28.358 43.660 1.00 30.17 348 ASP A CA 1
ATOM 2814 C C . ASP A 1 348 ? -19.763 -29.821 43.513 1.00 30.17 348 ASP A C 1
ATOM 2816 O O . ASP A 1 348 ? -18.849 -30.257 44.194 1.00 30.17 348 ASP A O 1
ATOM 2820 N N . PHE A 1 349 ? -20.255 -30.485 42.448 1.00 34.97 349 PHE A N 1
ATOM 2821 C CA . PHE A 1 349 ? -19.425 -31.097 41.387 1.00 34.97 349 PHE A CA 1
ATOM 2822 C C . PHE A 1 349 ? -20.217 -31.237 40.071 1.00 34.97 349 PHE A C 1
ATOM 2824 O O . PHE A 1 349 ? -21.343 -31.730 40.042 1.00 34.97 349 PHE A O 1
ATOM 2831 N N . ALA A 1 350 ? -19.587 -30.810 38.975 1.00 36.84 350 ALA A N 1
ATOM 2832 C CA . ALA A 1 350 ? -20.000 -31.013 37.589 1.00 36.84 350 ALA A CA 1
ATOM 2833 C C . ALA A 1 350 ? -19.435 -32.329 37.025 1.00 36.84 350 ALA A C 1
ATOM 2835 O O . ALA A 1 350 ? -18.323 -32.714 37.391 1.00 36.84 350 ALA A O 1
ATOM 2836 N N . THR A 1 351 ? -20.131 -32.972 36.075 1.00 33.16 351 THR A N 1
ATOM 2837 C CA . THR A 1 351 ? -19.502 -33.802 35.019 1.00 33.16 351 THR A CA 1
ATOM 2838 C C . THR A 1 351 ? -20.477 -34.099 33.860 1.00 33.16 351 THR A C 1
ATOM 2840 O O . THR A 1 351 ? -21.469 -34.802 34.027 1.00 33.16 351 THR A O 1
ATOM 2843 N N . GLU A 1 352 ? -20.173 -33.566 32.674 1.00 38.38 352 GLU A N 1
ATOM 2844 C CA . GLU A 1 352 ? -20.478 -34.139 31.341 1.00 38.38 352 GLU A CA 1
ATOM 2845 C C . GLU A 1 352 ? -19.351 -35.143 30.946 1.00 38.38 352 GLU A C 1
ATOM 2847 O O . GLU A 1 352 ? -18.403 -35.245 31.729 1.00 38.38 352 GLU A O 1
ATOM 2852 N N . PRO A 1 353 ? -19.301 -35.832 29.768 1.00 49.50 353 PRO A N 1
ATOM 2853 C CA . PRO A 1 353 ? -20.219 -35.905 28.610 1.00 49.50 353 PRO A CA 1
ATOM 2854 C C . PRO A 1 353 ? -20.473 -37.356 28.096 1.00 49.50 353 PRO A C 1
ATOM 2856 O O . PRO A 1 353 ? -19.902 -38.335 28.579 1.00 49.50 353 PRO A O 1
ATOM 2859 N N . ARG A 1 354 ? -21.280 -37.514 27.032 1.00 35.19 354 ARG A N 1
ATOM 2860 C CA . ARG A 1 354 ? -21.364 -38.751 26.222 1.00 35.19 354 ARG A CA 1
ATOM 2861 C C . ARG A 1 354 ? -21.153 -38.462 24.730 1.00 35.19 354 ARG A C 1
ATOM 2863 O O . ARG A 1 354 ? -21.930 -37.739 24.121 1.00 35.19 354 ARG A O 1
ATOM 2870 N N . GLN A 1 355 ? -20.129 -39.095 24.154 1.00 35.91 355 GLN A N 1
ATOM 2871 C CA . GLN A 1 355 ? -19.891 -39.262 22.714 1.00 35.91 355 GLN A CA 1
ATOM 2872 C C . GLN A 1 355 ? -20.222 -40.703 22.283 1.00 35.91 355 GLN A C 1
ATOM 2874 O O . GLN A 1 355 ? -19.823 -41.643 22.968 1.00 35.91 355 GLN A O 1
ATOM 2879 N N . GLN A 1 356 ? -20.841 -40.871 21.109 1.00 37.59 356 GLN A N 1
ATOM 2880 C CA . GLN A 1 356 ? -20.765 -42.047 20.215 1.00 37.59 356 GLN A CA 1
ATOM 2881 C C . GLN A 1 356 ? -20.921 -41.507 18.772 1.00 37.59 356 GLN A C 1
ATOM 2883 O O . GLN A 1 356 ? -21.822 -40.709 18.548 1.00 37.59 356 GLN A O 1
ATOM 2888 N N . ARG A 1 357 ? -19.962 -41.616 17.837 1.00 37.62 357 ARG A N 1
ATOM 2889 C CA . ARG A 1 357 ? -19.316 -42.735 17.098 1.00 37.62 357 ARG A CA 1
ATOM 2890 C C . ARG A 1 357 ? -19.970 -43.072 15.734 1.00 37.62 357 ARG A C 1
ATOM 2892 O O . ARG A 1 357 ? -21.102 -43.532 15.716 1.00 37.62 357 ARG A O 1
ATOM 2899 N N . ALA A 1 358 ? -19.117 -43.005 14.690 1.00 36.47 358 ALA A N 1
ATOM 2900 C CA . ALA A 1 358 ? -19.022 -43.863 13.480 1.00 36.47 358 ALA A CA 1
ATOM 2901 C C . ALA A 1 358 ? -20.040 -43.671 12.319 1.00 36.47 358 ALA A C 1
ATOM 2903 O O . ALA A 1 358 ? -21.182 -43.334 12.574 1.00 36.47 358 ALA A O 1
ATOM 2904 N N . GLU A 1 359 ? -19.744 -43.871 11.017 1.00 36.31 359 GLU A N 1
ATOM 2905 C CA . GLU A 1 359 ? -18.604 -44.452 10.266 1.00 36.31 359 GLU A CA 1
ATOM 2906 C C . GLU A 1 359 ? -18.813 -44.279 8.725 1.00 36.31 359 GLU A C 1
ATOM 2908 O O . GLU A 1 359 ? -19.958 -44.260 8.284 1.00 36.31 359 GLU A O 1
ATOM 2913 N N . THR A 1 360 ? -17.723 -44.330 7.920 1.00 35.00 360 THR A N 1
ATOM 2914 C CA . THR A 1 360 ? -17.592 -44.885 6.520 1.00 35.00 360 THR A CA 1
ATOM 2915 C C . THR A 1 360 ? -18.354 -44.239 5.322 1.00 35.00 360 THR A C 1
ATOM 2917 O O . THR A 1 360 ? -19.402 -43.655 5.515 1.00 35.00 360 THR A O 1
ATOM 2920 N N . ALA A 1 361 ? -17.960 -44.263 4.027 1.00 34.97 361 ALA A N 1
ATOM 2921 C CA . ALA A 1 361 ? -16.956 -44.973 3.208 1.00 34.97 361 ALA A CA 1
ATOM 2922 C C . ALA A 1 361 ? -16.671 -44.257 1.844 1.00 34.97 361 ALA A C 1
ATOM 2924 O O . ALA A 1 361 ? -17.549 -43.604 1.295 1.00 34.97 361 ALA A O 1
ATOM 2925 N N . ARG A 1 362 ? -15.468 -44.518 1.292 1.00 32.41 362 ARG A N 1
ATOM 2926 C CA . ARG A 1 362 ? -15.046 -44.831 -0.110 1.00 32.41 362 ARG A CA 1
ATOM 2927 C C . ARG A 1 362 ? -15.661 -44.143 -1.352 1.00 32.41 362 ARG A C 1
ATOM 2929 O O . ARG A 1 362 ? -16.851 -44.245 -1.612 1.00 32.41 362 ARG A O 1
ATOM 2936 N N . GLY A 1 363 ? -14.765 -43.750 -2.272 1.00 29.77 363 GLY A N 1
ATOM 2937 C CA . GLY A 1 363 ? -15.022 -43.668 -3.719 1.00 29.77 363 GLY A CA 1
ATOM 2938 C C . GLY A 1 363 ? -13.753 -43.408 -4.550 1.00 29.77 363 GLY A C 1
ATOM 2939 O O . GLY A 1 363 ? -13.232 -42.302 -4.546 1.00 29.77 363 GLY A O 1
ATOM 2940 N N . LEU A 1 364 ? -13.260 -44.443 -5.239 1.00 36.44 364 LEU A N 1
ATOM 2941 C CA . LEU A 1 364 ? -12.205 -44.426 -6.268 1.00 36.44 364 LEU A CA 1
ATOM 2942 C C . LEU A 1 364 ? -12.794 -44.026 -7.634 1.00 36.44 364 LEU A C 1
ATOM 2944 O O . LEU A 1 364 ? -13.897 -44.469 -7.943 1.00 36.44 364 LEU A O 1
ATOM 2948 N N . SER A 1 365 ? -12.041 -43.329 -8.495 1.00 32.69 365 SER A N 1
ATOM 2949 C CA . SER A 1 365 ? -11.781 -43.745 -9.896 1.00 32.69 365 SER A CA 1
ATOM 2950 C C . SER A 1 365 ? -11.001 -42.703 -10.716 1.00 32.69 365 SER A C 1
ATOM 2952 O O . SER A 1 365 ? -11.166 -41.496 -10.577 1.00 32.69 365 SER A O 1
ATOM 2954 N N . ASN A 1 366 ? -10.124 -43.248 -11.561 1.00 33.66 366 ASN A N 1
ATOM 2955 C CA . ASN A 1 366 ? -9.258 -42.619 -12.558 1.00 33.66 366 ASN A CA 1
ATOM 2956 C C . ASN A 1 366 ? -10.044 -42.078 -13.769 1.00 33.66 366 ASN A C 1
ATOM 2958 O O . ASN A 1 366 ? -11.110 -42.610 -14.054 1.00 33.66 366 ASN A O 1
ATOM 2962 N N . MET A 1 367 ? -9.446 -41.172 -14.561 1.00 31.64 367 MET A N 1
ATOM 2963 C CA . MET A 1 367 ? -9.248 -41.330 -16.021 1.00 31.64 367 MET A CA 1
ATOM 2964 C C . MET A 1 367 ? -8.422 -40.170 -16.611 1.00 31.64 367 MET A C 1
ATOM 2966 O O . MET A 1 367 ? -8.797 -39.004 -16.577 1.00 31.64 367 MET A O 1
ATOM 2970 N N . SER A 1 368 ? -7.278 -40.550 -17.171 1.00 33.78 368 SER A N 1
ATOM 2971 C CA . SER A 1 368 ? -6.499 -39.876 -18.212 1.00 33.78 368 SER A CA 1
ATOM 2972 C C . SER A 1 368 ? -7.294 -39.686 -19.512 1.00 33.78 368 SER A C 1
ATOM 2974 O O . SER A 1 368 ? -8.064 -40.587 -19.818 1.00 33.78 368 SER A O 1
ATOM 2976 N N . THR A 1 369 ? -7.005 -38.643 -20.311 1.00 33.78 369 THR A N 1
ATOM 2977 C CA . THR A 1 369 ? -6.574 -38.737 -21.737 1.00 33.78 369 THR A CA 1
ATOM 2978 C C . THR A 1 369 ? -6.464 -37.364 -22.430 1.00 33.78 369 THR A C 1
ATOM 2980 O O . THR A 1 369 ? -7.407 -36.586 -22.376 1.00 33.78 369 THR A O 1
ATOM 2983 N N . LEU A 1 370 ? -5.325 -37.179 -23.122 1.00 31.58 370 LEU A N 1
ATOM 2984 C CA . LEU A 1 370 ? -5.092 -36.579 -24.458 1.00 31.58 370 LEU A CA 1
ATOM 2985 C C . LEU A 1 370 ? -5.583 -35.148 -24.767 1.00 31.58 370 LEU A C 1
ATOM 2987 O O . LEU A 1 370 ? -6.765 -34.845 -24.724 1.00 31.58 370 LEU A O 1
ATOM 2991 N N . ASP A 1 371 ? -4.638 -34.231 -25.001 1.00 32.34 371 ASP A N 1
ATOM 2992 C CA . ASP A 1 371 ? -4.148 -33.782 -26.328 1.00 32.34 371 ASP A CA 1
ATOM 2993 C C . ASP A 1 371 ? -5.149 -32.879 -27.065 1.00 32.34 371 ASP A C 1
ATOM 2995 O O . ASP A 1 371 ? -6.128 -33.361 -27.618 1.00 32.34 371 ASP A O 1
ATOM 2999 N N . ASP A 1 372 ? -4.815 -31.590 -27.206 1.00 32.94 372 ASP A N 1
ATOM 3000 C CA . ASP A 1 372 ? -4.735 -31.054 -28.564 1.00 32.94 372 ASP A CA 1
ATOM 3001 C C . ASP A 1 372 ? -3.781 -29.857 -28.675 1.00 32.94 372 ASP A C 1
ATOM 3003 O O . ASP A 1 372 ? -3.854 -28.862 -27.949 1.00 32.94 372 ASP A O 1
ATOM 3007 N N . LYS A 1 373 ? -2.856 -29.987 -29.624 1.00 37.75 373 LYS A N 1
ATOM 3008 C CA . LYS A 1 373 ? -1.898 -28.973 -30.052 1.00 37.75 373 LYS A CA 1
ATOM 3009 C C . LYS A 1 373 ? -2.548 -28.166 -31.169 1.00 37.75 373 LYS A C 1
ATOM 3011 O O . LYS A 1 373 ? -2.801 -28.712 -32.238 1.00 37.75 373 LYS A O 1
ATOM 3016 N N . ARG A 1 374 ? -2.653 -26.844 -31.024 1.00 34.03 374 ARG A N 1
ATOM 3017 C CA . ARG A 1 374 ? -2.648 -25.946 -32.192 1.00 34.03 374 ARG A CA 1
ATOM 3018 C C . ARG A 1 374 ? -1.702 -24.775 -31.990 1.00 34.03 374 ARG A C 1
ATOM 3020 O O . ARG A 1 374 ? -2.015 -23.771 -31.365 1.00 34.03 374 ARG A O 1
ATOM 3027 N N . LEU A 1 375 ? -0.529 -24.962 -32.588 1.00 38.00 375 LEU A N 1
ATOM 3028 C CA . LEU A 1 375 ? 0.368 -23.924 -33.069 1.00 38.00 375 LEU A CA 1
ATOM 3029 C C . LEU A 1 375 ? -0.408 -22.915 -33.927 1.00 38.00 375 LEU A C 1
ATOM 3031 O O . LEU A 1 375 ? -1.017 -23.303 -34.922 1.00 38.00 375 LEU A O 1
ATOM 3035 N N . PHE A 1 376 ? -0.296 -21.629 -33.605 1.00 33.97 376 PHE A N 1
ATOM 3036 C CA . PHE A 1 376 ? -0.369 -20.575 -34.611 1.00 33.97 376 PHE A CA 1
ATOM 3037 C C . PHE A 1 376 ? 0.858 -19.679 -34.477 1.00 33.97 376 PHE A C 1
ATOM 3039 O O . PHE A 1 376 ? 1.032 -18.927 -33.522 1.00 33.97 376 PHE A O 1
ATOM 3046 N N . VAL A 1 377 ? 1.741 -19.853 -35.455 1.00 38.91 377 VAL A N 1
ATOM 3047 C CA . VAL A 1 377 ? 2.891 -19.015 -35.763 1.00 38.91 377 VAL A CA 1
ATOM 3048 C C . VAL A 1 377 ? 2.394 -17.892 -36.670 1.00 38.91 377 VAL A C 1
ATOM 3050 O O . VAL A 1 377 ? 1.907 -18.166 -37.761 1.00 38.91 377 VAL A O 1
ATOM 3053 N N . THR A 1 378 ? 2.572 -16.642 -36.255 1.00 40.25 378 THR A N 1
ATOM 3054 C CA . THR A 1 378 ? 2.569 -15.455 -37.130 1.00 40.25 378 THR A CA 1
ATOM 3055 C C . THR A 1 378 ? 3.622 -14.503 -36.561 1.00 40.25 378 THR A C 1
ATOM 3057 O O . THR A 1 378 ? 3.437 -13.955 -35.480 1.00 40.25 378 THR A O 1
ATOM 3060 N N . ALA A 1 379 ? 4.865 -14.552 -37.042 1.00 40.53 379 ALA A N 1
ATOM 3061 C CA . ALA A 1 379 ? 5.366 -13.884 -38.250 1.00 40.53 379 ALA A CA 1
ATOM 3062 C C . ALA A 1 379 ? 5.338 -12.349 -38.117 1.00 40.53 379 ALA A C 1
ATOM 3064 O O . ALA A 1 379 ? 4.337 -11.694 -38.383 1.00 40.53 379 ALA A O 1
ATOM 3065 N N . PHE A 1 380 ? 6.483 -11.822 -37.677 1.00 33.75 380 PHE A N 1
ATOM 3066 C CA . PHE A 1 380 ? 6.900 -10.424 -37.767 1.00 33.75 380 PHE A CA 1
ATOM 3067 C C . PHE A 1 380 ? 7.177 -10.036 -39.228 1.00 33.75 380 PHE A C 1
ATOM 3069 O O . PHE A 1 380 ? 7.808 -10.810 -39.950 1.00 33.75 380 PHE A O 1
ATOM 3076 N N . GLY A 1 381 ? 6.811 -8.811 -39.611 1.00 45.47 381 GLY A N 1
ATOM 3077 C CA . GLY A 1 381 ? 7.263 -8.170 -40.847 1.00 45.47 381 GLY A CA 1
ATOM 3078 C C . GLY A 1 381 ? 6.687 -6.765 -41.028 1.00 45.47 381 GLY A C 1
ATOM 3079 O O . GLY A 1 381 ? 5.574 -6.642 -41.523 1.00 45.47 381 GLY A O 1
ATOM 3080 N N . GLU A 1 382 ? 7.412 -5.744 -40.554 1.00 40.75 382 GLU A N 1
ATOM 3081 C CA . GLU A 1 382 ? 7.991 -4.608 -41.316 1.00 40.75 382 GLU A CA 1
ATOM 3082 C C . GLU A 1 382 ? 8.612 -3.559 -40.379 1.00 40.75 382 GLU A C 1
ATOM 3084 O O . GLU A 1 382 ? 7.958 -3.161 -39.386 1.00 40.75 382 GLU A O 1
#

Organism: NCBI:txid303518

Sequence (382 aa):
MMLEVSALRAQVAHLEEEKINLEEQLGLTFKERYHPLVRHLFSTCIQLKARLDEYPRQMRRDISVIVNRARGEGVDKIIKLKKRYGCTKDNDGLALTQLKKEEVHELKLENSRLTALLCKLKALRCWRKVVDQEKLHRQLLQTKQREVTARTEALRVKMLSEDKVALLQGELDFAQQVLTCSQAECSSIKKQLSRKTEELQVFRHRSAREARSRQELDAHRVQTLEQMRADMEDRDRQLRALGEQLDRGSRINKLQRERSAKEIRQVRGQLQQQCSLKQEAFQQLDKLQNDVEAALPRGASTAGQSRTYCTLSVSRLSTRSPSTGLHRNRLHSALQPGSLTNYTTPQDFATEPRQQRAETARGLSNMSTLDDKRLFVTAFGE

Secondary structure (DSSP, 8-state):
-HHHHHHHHHHHHHHHHHHHHHHHHHHHHHHHHHHHHHHHHHHHHHHHHHHHHHHHHHHHHHHHHHHHHHHHHHHHHHHHHHHHTT--TTHHHHHHHHHHHHHHHHHHHHHHHHHHHHHHHHHHHHHHHHHHHHHHHHHHHHHHHHHHHHHHHHHHHHHHHHHHHHHHHHHHHHHHHHHHHHHHHHHHHHHHHHHHHHHHHHHHHHHHHHHHHHHHHHHHHHHHHHHHHHHHHHHHHHHHHHHHHHHHHHHHHHHHHHHHHHHHHHHHHHHHHHHHHHHHHHHHHTTSSSS-------------------------------------------------------------------------------------------

InterPro domains:
  IPR040401 Coiled-coil domain-containing protein 162 [PTHR33331] (1-297)